Protein AF-A0AAN0SJ40-F1 (afdb_monomer_lite)

Sequence (432 aa):
MVDVPVGAIDADDPNNPIEEPYQLFFPPVKMTTSGSEVRSTTPLTSMLWNEMKLKLDVEDNAMSSCADLKLAIQLQGITDNSIQELENGVASRNNVSVKQLYSDFIKEDDTEVKALTQKLMPVIKQSYRESKMLRQENPAAEEAYVSYIVRSEEDTNGEQNDQWYKVQVTKSDSKVETRAYEVTSELVDPKLLEHLVTYTAENSDLSYTREYGLRRETQGNQESIENLSFNCSIKETIEESHWIDANLWLTYVVTNQSGTEKESEMDDCLKNDFARDDYEQNIEVMAINSSQDQGTVITGHRFTFDQDTTPYDQWADLNRNLDNVGGNLLGSFSHIDIDFGEEQGYGSLSWVRSKAEFSQDESPQVLTIKYSDGTWFKETDYDDGNTVYECSESGSGQWNVCGYQLAFTNKYKVLNDTRLPVFKALAASWQQ

pLDDT: mean 77.98, std 14.25, range [39.78, 96.44]

Structure (mmCIF, N/CA/C/O backbone):
data_AF-A0AAN0SJ40-F1
#
_entry.id   AF-A0AAN0SJ40-F1
#
loop_
_atom_site.group_PDB
_atom_site.id
_atom_site.type_symbol
_atom_site.label_atom_id
_atom_site.label_alt_id
_atom_site.label_comp_id
_atom_site.label_asym_id
_atom_site.label_entity_id
_atom_site.label_seq_id
_atom_site.pdbx_PDB_ins_code
_atom_site.Cartn_x
_atom_site.Cartn_y
_atom_site.Cartn_z
_atom_site.occupancy
_atom_site.B_iso_or_equiv
_atom_site.auth_seq_id
_atom_site.auth_comp_id
_atom_site.auth_asym_id
_atom_site.auth_atom_id
_atom_site.pdbx_PDB_model_num
ATOM 1 N N . MET A 1 1 ? -6.224 13.405 19.794 1.00 72.88 1 MET A N 1
ATOM 2 C CA . MET A 1 1 ? -7.113 12.398 20.415 1.00 72.88 1 MET A CA 1
ATOM 3 C C . MET A 1 1 ? -7.839 13.015 21.605 1.00 72.88 1 MET A C 1
ATOM 5 O O . MET A 1 1 ? -7.362 14.019 22.126 1.00 72.88 1 MET A O 1
ATOM 9 N N . VAL A 1 2 ? -8.965 12.434 22.009 1.00 77.00 2 VAL A N 1
ATOM 10 C CA . VAL A 1 2 ? -9.728 12.765 23.219 1.00 77.00 2 VAL A CA 1
ATOM 11 C C . VAL A 1 2 ? -9.832 11.501 24.063 1.00 77.00 2 VAL A C 1
ATOM 13 O O . VAL A 1 2 ? -10.386 10.503 23.603 1.00 77.00 2 VAL A O 1
ATOM 16 N N . ASP A 1 3 ? -9.310 11.549 25.287 1.00 81.94 3 ASP A N 1
ATOM 17 C CA . ASP A 1 3 ? -9.465 10.468 26.260 1.00 81.94 3 ASP A CA 1
ATOM 18 C C . ASP A 1 3 ? -10.853 10.532 26.902 1.00 81.94 3 ASP A C 1
ATOM 20 O O . ASP A 1 3 ? -11.223 11.543 27.504 1.00 81.94 3 ASP A O 1
ATOM 24 N N . VAL A 1 4 ? -11.609 9.438 26.809 1.00 82.50 4 VAL A N 1
ATOM 25 C CA . VAL A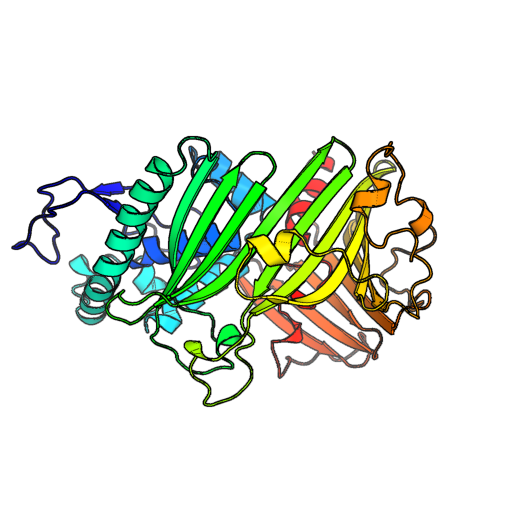 1 4 ? -12.900 9.275 27.480 1.00 82.50 4 VAL A CA 1
ATOM 26 C C . VAL A 1 4 ? -12.692 8.408 28.725 1.00 82.50 4 VAL A C 1
ATOM 28 O O . VAL A 1 4 ? -12.454 7.204 28.600 1.00 82.50 4 VAL A O 1
ATOM 31 N N . PRO A 1 5 ? -12.727 8.989 29.938 1.00 85.50 5 PRO A N 1
ATOM 32 C CA . PRO A 1 5 ? -12.466 8.252 31.168 1.00 85.50 5 PRO A CA 1
ATOM 33 C C . PRO A 1 5 ? -13.674 7.425 31.627 1.00 85.50 5 PRO A C 1
ATOM 35 O O . PRO A 1 5 ? -14.816 7.660 31.232 1.00 85.50 5 PRO A O 1
ATOM 38 N N . VAL A 1 6 ? -13.418 6.498 32.554 1.00 86.12 6 VAL A N 1
ATOM 39 C CA . VAL A 1 6 ? -14.475 5.790 33.291 1.00 86.12 6 VAL A CA 1
ATOM 40 C C . VAL A 1 6 ? -15.361 6.796 34.027 1.00 86.12 6 VAL A C 1
ATOM 42 O O . VAL A 1 6 ? -14.866 7.736 34.652 1.00 86.12 6 VAL A O 1
ATOM 45 N N . GLY A 1 7 ? -16.673 6.584 33.971 1.00 81.44 7 GLY A N 1
ATOM 46 C CA . GLY A 1 7 ? -17.676 7.453 34.577 1.00 81.44 7 GLY A CA 1
ATOM 47 C C . GLY A 1 7 ? -17.998 8.706 33.762 1.00 81.44 7 GLY A C 1
ATOM 48 O O . GLY A 1 7 ? -18.820 9.504 34.212 1.00 81.44 7 GLY A O 1
ATOM 49 N N . ALA A 1 8 ? -17.393 8.889 32.581 1.00 83.56 8 ALA A N 1
ATOM 50 C CA . ALA A 1 8 ? -17.862 9.889 31.629 1.00 83.56 8 ALA A CA 1
ATOM 51 C C . ALA A 1 8 ? -19.324 9.606 31.250 1.00 83.56 8 ALA A C 1
ATOM 53 O O . ALA A 1 8 ? -19.739 8.450 31.163 1.00 83.56 8 ALA A O 1
ATOM 54 N N . ILE A 1 9 ? -20.102 10.667 31.049 1.00 77.00 9 ILE A N 1
ATOM 55 C CA . ILE A 1 9 ? -21.500 10.581 30.628 1.00 77.00 9 ILE A CA 1
ATOM 56 C C . ILE A 1 9 ? -21.548 10.983 29.161 1.00 77.00 9 ILE A C 1
ATOM 58 O O . ILE A 1 9 ? -21.140 12.095 28.819 1.00 77.00 9 ILE A O 1
ATOM 62 N N . ASP A 1 10 ? -22.030 10.077 28.315 1.00 71.25 10 ASP A N 1
ATOM 63 C CA . ASP A 1 10 ? -22.294 10.381 26.916 1.00 71.25 10 ASP A CA 1
ATOM 64 C C . ASP A 1 10 ? -23.554 11.253 26.830 1.00 71.25 10 ASP A C 1
ATOM 66 O O . ASP A 1 10 ? -24.582 10.941 27.434 1.00 71.25 10 ASP A O 1
ATOM 70 N N . ALA A 1 11 ? -23.482 12.363 26.100 1.00 68.62 11 ALA A N 1
ATOM 7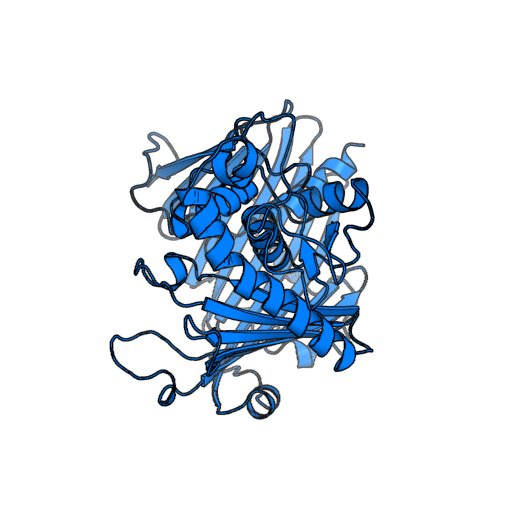1 C CA . ALA A 1 11 ? -24.641 13.222 25.889 1.00 68.62 11 ALA A CA 1
ATOM 72 C C . ALA A 1 11 ? -25.757 12.499 25.106 1.00 68.62 11 ALA A C 1
ATOM 74 O O . ALA A 1 11 ? -26.931 12.851 25.246 1.00 68.62 11 ALA A O 1
ATOM 75 N N . ASP A 1 12 ? -25.414 11.455 24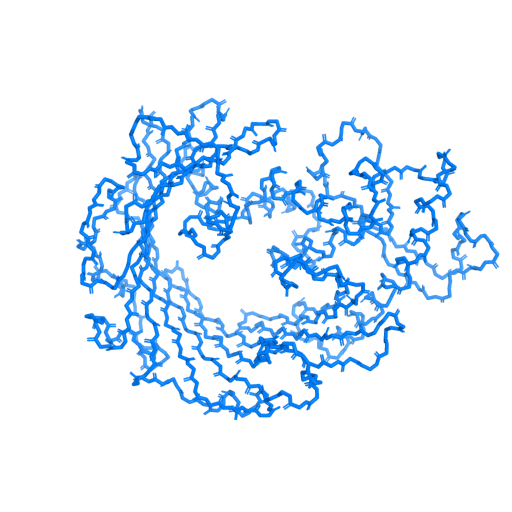.348 1.00 65.06 12 ASP A N 1
ATOM 76 C CA . ASP A 1 12 ? -26.363 10.642 23.593 1.00 65.06 12 ASP A CA 1
ATOM 77 C C . ASP A 1 12 ? -26.902 9.431 24.344 1.00 65.06 12 ASP A C 1
ATOM 79 O O . ASP A 1 12 ? -27.953 8.908 23.964 1.00 65.06 12 ASP A O 1
ATOM 83 N N . ASP A 1 13 ? -26.228 9.029 25.420 1.00 70.56 13 ASP A N 1
ATOM 84 C CA . ASP A 1 13 ? -26.677 7.994 26.345 1.00 70.56 13 ASP A CA 1
ATOM 85 C C . ASP A 1 13 ? -26.399 8.402 27.804 1.00 70.56 13 ASP A C 1
ATOM 87 O O . ASP A 1 13 ? -25.562 7.817 28.500 1.00 70.56 13 ASP A O 1
ATOM 91 N N . PRO A 1 14 ? -27.111 9.428 28.309 1.00 71.75 14 PRO A N 1
ATOM 92 C CA . PRO A 1 14 ? -26.809 10.029 29.603 1.00 71.75 14 PRO A CA 1
ATOM 93 C C . PRO A 1 14 ? -27.083 9.101 30.793 1.00 71.75 14 PRO A C 1
ATOM 95 O O . PRO A 1 14 ? -26.715 9.419 31.924 1.00 71.75 14 PRO A O 1
ATOM 98 N N . ASN A 1 15 ? -27.755 7.972 30.553 1.00 77.19 15 ASN A N 1
ATOM 99 C CA . ASN A 1 15 ? -28.152 7.021 31.585 1.00 77.19 15 ASN A CA 1
ATOM 100 C C . ASN A 1 15 ? -27.151 5.875 31.763 1.00 77.19 15 ASN A C 1
ATOM 102 O O . ASN A 1 15 ? -27.227 5.187 32.780 1.00 77.19 15 ASN A O 1
ATOM 106 N N . ASN A 1 16 ? -26.219 5.691 30.824 1.00 77.62 16 ASN A N 1
ATOM 107 C CA . ASN A 1 16 ? -25.217 4.633 30.871 1.00 77.62 16 ASN A CA 1
ATOM 108 C C . ASN A 1 16 ? -23.809 5.250 30.873 1.00 77.62 16 ASN A C 1
ATOM 110 O O . ASN A 1 16 ? -23.231 5.498 29.813 1.00 77.62 16 ASN A O 1
ATOM 114 N N . PRO A 1 17 ? -23.239 5.523 32.061 1.00 83.06 17 PRO A N 1
ATOM 115 C CA . PRO A 1 17 ? -21.872 6.010 32.167 1.00 83.06 17 PRO A CA 1
ATOM 116 C C . PRO A 1 17 ? -20.870 5.045 31.532 1.00 83.06 17 PRO A C 1
ATOM 118 O O . PRO A 1 17 ? -21.045 3.828 31.555 1.00 83.06 17 PRO A O 1
ATOM 121 N N . ILE A 1 18 ? -19.775 5.593 31.017 1.00 83.31 18 ILE A N 1
ATOM 122 C CA . ILE A 1 18 ? -18.704 4.814 30.399 1.00 83.31 18 ILE A CA 1
ATOM 123 C C . ILE A 1 18 ? -18.026 3.912 31.440 1.00 83.31 18 ILE A C 1
ATOM 125 O O . ILE A 1 18 ? -17.442 4.398 32.408 1.00 83.31 18 ILE A O 1
ATOM 129 N N . GLU A 1 19 ? -18.082 2.597 31.232 1.00 83.56 19 GLU A N 1
ATOM 130 C CA . GLU A 1 19 ? -17.516 1.602 32.157 1.00 83.56 19 GLU A CA 1
ATOM 131 C C . GLU A 1 19 ? -16.029 1.317 31.902 1.00 83.56 19 GLU A C 1
ATOM 133 O O . GLU A 1 19 ? -15.264 1.105 32.843 1.00 83.56 19 GLU A O 1
ATOM 138 N N . GLU A 1 20 ? -15.599 1.367 30.640 1.00 79.56 20 GLU A N 1
ATOM 139 C CA . GLU A 1 20 ? -14.207 1.183 30.227 1.00 79.56 20 GLU A CA 1
ATOM 140 C C . GLU A 1 20 ? -13.721 2.417 29.462 1.00 79.56 20 GLU A C 1
ATOM 142 O O . GLU A 1 20 ? -14.434 2.902 28.579 1.00 79.56 20 GLU A O 1
ATOM 147 N N . PRO A 1 21 ? -12.519 2.940 29.766 1.00 84.56 21 PRO A N 1
ATOM 148 C CA . PRO A 1 21 ? -12.024 4.122 29.086 1.00 84.56 21 PRO A CA 1
ATOM 149 C C . PRO A 1 21 ? -11.686 3.791 27.632 1.00 84.56 21 PRO A C 1
ATOM 151 O O . PRO A 1 21 ? -11.168 2.711 27.341 1.00 84.56 21 PRO A O 1
ATOM 154 N N . TYR A 1 22 ? -11.921 4.741 26.735 1.00 81.44 22 TYR A N 1
ATOM 155 C CA . TYR A 1 22 ? -11.576 4.637 25.318 1.00 81.44 22 TYR A CA 1
ATOM 156 C C . TYR A 1 22 ? -11.116 5.989 24.779 1.00 81.44 22 TYR A C 1
ATOM 158 O O . TYR A 1 22 ? -11.180 7.001 25.475 1.00 81.44 22 TYR A O 1
ATOM 166 N N . GLN A 1 23 ? -10.629 6.003 23.543 1.00 79.75 23 GLN A N 1
ATOM 167 C CA . GLN A 1 23 ? -10.204 7.222 22.867 1.00 79.75 23 GLN A CA 1
ATOM 168 C C . GLN A 1 23 ? -11.072 7.485 21.645 1.00 79.75 23 GLN A C 1
ATOM 170 O O . GLN A 1 23 ? -11.426 6.561 20.914 1.00 79.75 23 GLN A O 1
ATOM 175 N N . LEU A 1 24 ? -11.382 8.758 21.425 1.00 79.62 24 LEU A N 1
ATOM 176 C CA . LEU A 1 24 ? -11.904 9.244 20.155 1.00 79.62 24 LEU A CA 1
ATOM 177 C C . LEU A 1 24 ? -10.844 10.092 19.460 1.00 79.62 24 LEU A C 1
ATOM 179 O O . LEU A 1 24 ? -10.007 10.740 20.098 1.00 79.62 24 LEU A O 1
ATOM 183 N N . PHE A 1 25 ? -10.883 10.109 18.136 1.00 76.31 25 PHE A N 1
ATOM 184 C CA . PHE A 1 25 ? -9.924 10.850 17.334 1.00 76.31 25 PHE A CA 1
ATOM 185 C C . PHE A 1 25 ? -10.593 12.066 16.711 1.00 76.31 25 PHE A C 1
ATOM 187 O O . PHE A 1 25 ? -11.681 11.989 16.133 1.00 76.31 25 PHE A O 1
ATOM 194 N N . PHE A 1 26 ? -9.921 13.209 16.860 1.00 70.25 26 PHE A N 1
ATOM 195 C CA . PHE A 1 26 ? -10.272 14.393 16.097 1.00 70.25 26 PHE A CA 1
ATOM 196 C C . PHE A 1 26 ? -10.094 14.081 14.612 1.00 70.25 26 PHE A C 1
ATOM 198 O O . PHE A 1 26 ? -9.157 13.357 14.261 1.00 70.25 26 PHE A O 1
ATOM 205 N N . PRO A 1 27 ? -10.927 14.665 13.743 1.00 64.50 27 PRO A N 1
ATOM 206 C CA . PRO A 1 27 ? -10.656 14.603 12.320 1.00 64.50 27 PRO A CA 1
ATOM 207 C C . PRO A 1 27 ? -9.290 15.252 12.029 1.00 64.50 27 PRO A C 1
ATOM 209 O O . PRO A 1 27 ? -8.976 16.292 12.628 1.00 64.50 27 PRO A O 1
ATOM 212 N N . PRO A 1 28 ? -8.457 14.670 11.148 1.00 58.47 28 PRO A N 1
ATOM 213 C CA . PRO A 1 28 ? -7.154 15.241 10.820 1.00 58.47 28 PRO A CA 1
ATOM 214 C C . PRO A 1 28 ? -7.281 16.690 10.343 1.00 58.47 28 PRO A C 1
ATOM 216 O O . PRO A 1 28 ? -8.229 17.061 9.654 1.00 58.47 28 PRO A O 1
ATOM 219 N N . VAL A 1 29 ? -6.303 17.536 10.680 1.00 56.16 29 VAL A N 1
ATOM 220 C CA . VAL A 1 29 ? -6.397 18.993 10.465 1.00 56.16 29 VAL A CA 1
ATOM 221 C C . VAL A 1 29 ? -6.601 19.364 8.983 1.00 56.16 29 VAL A C 1
ATOM 223 O O . VAL A 1 29 ? -7.314 20.330 8.708 1.00 56.16 29 VAL A O 1
ATOM 226 N N . LYS A 1 30 ? -6.082 18.559 8.045 1.00 53.25 30 LYS A N 1
ATOM 227 C CA . LYS A 1 30 ? -6.263 18.719 6.589 1.00 53.25 30 LYS A CA 1
ATOM 228 C C . LYS A 1 30 ? -7.458 17.964 5.986 1.00 53.25 30 LYS A C 1
ATOM 230 O O . LYS A 1 30 ? -7.795 18.229 4.845 1.00 53.25 30 LYS A O 1
ATOM 235 N N . MET A 1 31 ? -8.111 17.062 6.719 1.00 53.59 31 MET A N 1
ATOM 236 C CA . MET A 1 31 ? -9.177 16.218 6.167 1.00 53.59 31 MET A CA 1
ATOM 237 C C . MET A 1 31 ? -10.546 16.887 6.194 1.00 53.59 31 MET A C 1
ATOM 239 O O . MET A 1 31 ? -11.453 16.359 6.808 1.00 53.59 31 MET A O 1
ATOM 243 N N . THR A 1 32 ? -10.720 18.076 5.626 1.00 52.53 32 THR A N 1
ATOM 244 C CA . THR A 1 32 ? -12.097 18.530 5.391 1.00 52.53 32 THR A CA 1
ATOM 245 C C . THR A 1 32 ? -12.184 19.303 4.094 1.00 52.53 32 THR A C 1
ATOM 247 O O . THR A 1 32 ? -11.809 20.475 4.046 1.00 52.53 32 THR A O 1
ATOM 250 N N . THR A 1 33 ? -12.787 18.680 3.088 1.00 50.59 33 THR A N 1
ATOM 251 C CA . THR A 1 33 ? -13.335 19.385 1.920 1.00 50.59 33 THR A CA 1
ATOM 252 C C . THR A 1 33 ? -14.520 20.286 2.316 1.00 50.59 33 THR A C 1
ATOM 254 O O . THR A 1 33 ? -14.852 21.256 1.635 1.00 50.59 33 THR A O 1
ATOM 257 N N . SER A 1 34 ? -15.151 20.030 3.472 1.00 51.50 34 SER A N 1
ATOM 258 C CA . SER A 1 34 ? -16.201 20.883 4.034 1.00 51.50 34 SER A CA 1
ATOM 259 C C . SER A 1 34 ? -15.623 22.087 4.790 1.00 51.50 34 SER A C 1
ATOM 261 O O . SER A 1 34 ? -14.909 21.917 5.777 1.00 51.50 34 SER A O 1
ATOM 263 N N . GLY A 1 35 ? -16.003 23.309 4.410 1.00 48.28 35 GLY A N 1
ATOM 264 C CA . GLY A 1 35 ? -15.569 24.561 5.056 1.00 48.28 35 GLY A CA 1
ATOM 265 C C . GLY A 1 35 ? -16.109 24.825 6.474 1.00 48.28 35 GLY A C 1
ATOM 266 O O . GLY A 1 35 ? -16.341 25.981 6.822 1.00 48.28 35 GLY A O 1
ATOM 267 N N . SER A 1 36 ? -16.378 23.800 7.293 1.00 52.44 36 SER A N 1
ATOM 268 C CA . SER A 1 36 ? -16.840 23.997 8.672 1.00 52.44 36 SER A CA 1
ATOM 269 C C . SER A 1 36 ? -15.668 24.332 9.603 1.00 52.44 36 SER A C 1
ATOM 271 O O . SER A 1 36 ? -14.797 23.503 9.860 1.00 52.44 36 SER A O 1
ATOM 273 N N . GLU A 1 37 ? -15.671 25.546 10.157 1.00 49.00 37 GLU A N 1
ATOM 274 C CA . GLU A 1 37 ? -14.626 26.037 11.075 1.00 49.00 37 GLU A CA 1
ATOM 275 C C . GLU A 1 37 ? -14.597 25.309 12.434 1.00 49.00 37 GLU A C 1
ATOM 277 O O . GLU A 1 37 ? -13.592 25.352 13.141 1.00 49.00 37 GLU A O 1
ATOM 282 N N . VAL A 1 38 ? -15.685 24.626 12.808 1.00 56.88 38 VAL A N 1
ATOM 283 C CA . VAL A 1 38 ? -15.800 23.843 14.048 1.00 56.88 38 VAL A CA 1
ATOM 284 C C . VAL A 1 38 ? -16.061 22.388 13.683 1.00 56.88 38 VAL A C 1
ATOM 286 O O . VAL A 1 38 ? -16.955 22.110 12.887 1.00 56.88 38 VAL A O 1
ATOM 289 N N . ARG A 1 39 ? -15.273 21.474 14.258 1.00 69.69 39 ARG A N 1
ATOM 290 C CA . ARG A 1 39 ? -15.314 20.039 13.960 1.00 69.69 39 ARG A CA 1
ATOM 291 C C . ARG A 1 39 ? -15.589 19.250 15.230 1.00 69.69 39 ARG A C 1
ATOM 293 O O . ARG A 1 39 ? -14.873 19.409 16.222 1.00 69.69 39 ARG A O 1
ATOM 300 N N . SER A 1 40 ? -16.603 18.400 15.184 1.00 74.81 40 SER A N 1
ATOM 301 C CA . SER A 1 40 ? -16.945 17.526 16.301 1.00 74.81 40 SER A CA 1
ATOM 302 C C . SER A 1 40 ? -16.054 16.292 16.303 1.00 74.81 40 SER A C 1
ATOM 304 O O . SER A 1 40 ? -15.728 15.735 15.258 1.00 74.81 40 SER A O 1
ATOM 306 N N . THR A 1 41 ? -15.650 15.859 17.494 1.00 77.12 41 THR A N 1
ATOM 307 C CA . THR A 1 41 ? -15.040 14.539 17.669 1.00 77.12 41 THR A CA 1
ATOM 308 C C . THR A 1 41 ? -16.164 13.526 17.761 1.00 77.12 41 THR A C 1
ATOM 310 O O . THR A 1 41 ? -16.946 13.578 18.708 1.00 77.12 41 THR A O 1
ATOM 313 N N . THR A 1 42 ? -16.255 12.630 16.782 1.00 78.06 42 THR A N 1
ATOM 314 C CA . THR A 1 42 ? -17.333 11.646 16.694 1.00 78.06 42 THR A CA 1
ATOM 315 C C . THR A 1 42 ? -16.767 10.238 16.452 1.00 78.06 42 THR A C 1
ATOM 317 O O . THR A 1 42 ? -15.586 10.051 16.134 1.00 78.06 42 THR A O 1
ATOM 320 N N . PRO A 1 43 ? -17.595 9.200 16.596 1.00 79.62 43 PRO A N 1
ATOM 321 C CA . PRO A 1 43 ? -17.240 7.839 16.190 1.00 79.62 43 PRO A CA 1
ATOM 322 C C . PRO A 1 43 ? -16.978 7.727 14.687 1.00 79.62 43 PRO A C 1
ATOM 324 O O . PRO A 1 43 ? -16.087 6.983 14.291 1.00 79.62 43 PRO A O 1
ATOM 327 N N . LEU A 1 44 ? -17.664 8.532 13.868 1.00 78.56 44 LEU A N 1
ATOM 328 C CA . LEU A 1 44 ? -17.416 8.633 12.427 1.00 78.56 44 LEU A CA 1
ATOM 329 C C . LEU A 1 44 ? -16.017 9.197 12.137 1.00 78.56 44 LEU A C 1
ATOM 331 O O . LEU A 1 44 ? -15.274 8.602 11.359 1.00 78.56 44 LEU A O 1
ATOM 335 N N . THR A 1 45 ? -15.598 10.273 12.819 1.00 79.19 45 THR A N 1
ATOM 336 C CA . THR A 1 45 ? -14.228 10.804 12.660 1.00 79.19 45 THR A CA 1
ATOM 337 C C . THR A 1 45 ? -13.162 9.844 13.188 1.00 79.19 45 THR A C 1
ATOM 339 O O . THR A 1 45 ? -12.039 9.835 12.690 1.00 79.19 45 THR A O 1
ATOM 342 N N . SER A 1 46 ? -13.503 9.005 14.170 1.00 82.69 46 SER A N 1
ATOM 343 C CA . SER A 1 46 ? -12.601 7.970 14.695 1.00 82.69 46 SER A CA 1
ATOM 344 C C . SER A 1 46 ? -12.461 6.777 13.745 1.00 82.69 46 SER A C 1
ATOM 346 O O . SER A 1 46 ? -11.366 6.242 13.600 1.00 82.69 46 SER A O 1
ATOM 348 N N . MET A 1 47 ? -13.539 6.386 13.061 1.00 78.00 47 MET A N 1
ATOM 349 C CA . MET A 1 47 ? -13.500 5.363 12.012 1.00 78.00 47 MET A CA 1
ATOM 350 C C . MET A 1 47 ? -12.659 5.834 10.821 1.00 78.00 47 MET A C 1
ATOM 352 O O . MET A 1 47 ? -11.754 5.117 10.398 1.00 78.00 47 MET A O 1
ATOM 356 N N . LEU A 1 48 ? -12.877 7.075 10.368 1.00 76.25 48 LEU A N 1
ATOM 357 C CA . LEU A 1 48 ? -12.058 7.709 9.333 1.00 76.25 48 LEU A CA 1
ATOM 358 C C . LEU A 1 48 ? -10.568 7.711 9.708 1.00 76.25 48 LEU A C 1
ATOM 360 O O . LEU A 1 48 ? -9.719 7.384 8.885 1.00 76.25 48 LEU A O 1
ATOM 364 N N . TRP A 1 49 ? -10.246 8.021 10.967 1.00 76.81 49 TRP A N 1
ATOM 365 C CA . TRP A 1 49 ? -8.872 7.973 11.466 1.00 76.81 49 TRP A CA 1
ATOM 366 C C . TRP A 1 49 ? -8.257 6.567 11.409 1.00 76.81 49 TRP A C 1
ATOM 368 O O . TRP A 1 49 ? -7.102 6.415 11.024 1.00 76.81 49 TRP A O 1
ATOM 378 N N . ASN A 1 50 ? -9.008 5.528 11.777 1.00 76.19 50 ASN A N 1
ATOM 379 C CA . ASN A 1 50 ? -8.506 4.153 11.738 1.00 76.19 50 ASN A CA 1
ATOM 380 C C . ASN A 1 50 ? -8.235 3.678 10.305 1.00 76.19 50 ASN A C 1
ATOM 382 O O . ASN A 1 50 ? -7.210 3.045 10.060 1.00 76.19 50 ASN A O 1
ATOM 386 N N . GLU A 1 51 ? -9.119 4.009 9.364 1.00 73.62 51 GLU A N 1
ATOM 387 C CA . GLU A 1 51 ? -8.915 3.707 7.942 1.00 73.62 51 GLU A CA 1
ATOM 388 C C . GLU A 1 51 ? -7.733 4.480 7.362 1.00 73.62 51 GLU A C 1
ATOM 390 O O . GLU A 1 51 ? -6.930 3.924 6.617 1.00 73.62 51 GLU A O 1
ATOM 395 N N . MET A 1 52 ? -7.573 5.738 7.770 1.00 71.69 52 MET A N 1
ATOM 396 C CA . MET A 1 52 ? -6.410 6.540 7.429 1.00 71.69 52 MET A CA 1
ATOM 397 C C . MET A 1 52 ? -5.120 5.873 7.930 1.00 71.69 52 MET A C 1
ATOM 399 O O . MET A 1 52 ? -4.197 5.696 7.149 1.00 71.69 52 MET A O 1
ATOM 403 N N . LYS A 1 53 ? -5.045 5.429 9.190 1.00 70.56 53 LYS A N 1
ATOM 404 C CA . LYS A 1 53 ? -3.840 4.742 9.694 1.00 70.56 53 LYS A CA 1
ATOM 405 C C . LYS A 1 53 ? -3.487 3.496 8.877 1.00 70.56 53 LYS A C 1
ATOM 407 O O . LYS A 1 53 ? -2.322 3.306 8.549 1.00 70.56 53 LYS A O 1
ATOM 412 N N . LEU A 1 54 ? -4.492 2.713 8.483 1.00 68.88 54 LEU A N 1
ATOM 413 C CA . LEU A 1 54 ? -4.298 1.540 7.627 1.00 68.88 54 LEU A CA 1
ATOM 414 C C . LEU A 1 54 ? -3.833 1.902 6.210 1.00 68.88 54 LEU A C 1
ATOM 416 O O . LEU A 1 54 ? -2.952 1.234 5.681 1.00 68.88 54 LEU A O 1
ATOM 420 N N . LYS A 1 55 ? -4.400 2.950 5.593 1.00 62.88 55 LYS A N 1
ATOM 421 C CA . LYS A 1 55 ? -4.018 3.382 4.234 1.00 62.88 55 LYS A CA 1
ATOM 422 C C . LYS A 1 55 ? -2.593 3.941 4.185 1.00 62.88 55 LYS A C 1
ATOM 424 O O . LYS A 1 55 ? -1.970 3.898 3.132 1.00 62.88 55 LYS A O 1
ATOM 429 N N . LEU A 1 56 ? -2.094 4.488 5.292 1.00 56.19 56 LEU A N 1
ATOM 430 C CA . LEU A 1 56 ? -0.859 5.272 5.297 1.00 56.19 56 LEU A CA 1
ATOM 431 C C . LEU A 1 56 ? 0.344 4.603 5.941 1.00 56.19 56 LEU A C 1
ATOM 433 O O . LEU A 1 56 ? 1.425 5.182 5.879 1.00 56.19 56 LEU A O 1
ATOM 437 N N . ASP A 1 57 ? 0.150 3.474 6.624 1.00 55.81 57 ASP A N 1
ATOM 438 C CA . ASP A 1 57 ? 1.194 2.855 7.451 1.00 55.81 57 ASP A CA 1
ATOM 439 C C . ASP A 1 57 ? 1.882 3.876 8.395 1.00 55.81 57 ASP A C 1
ATOM 441 O O . ASP A 1 57 ? 3.096 3.873 8.600 1.00 55.81 57 ASP A O 1
ATOM 445 N N . VAL A 1 58 ? 1.103 4.835 8.919 1.00 50.38 58 VAL A N 1
ATOM 446 C CA . VAL A 1 58 ? 1.615 5.923 9.770 1.00 50.38 58 VAL A CA 1
ATOM 447 C C . VAL A 1 58 ? 1.626 5.485 11.221 1.00 50.38 58 VAL A C 1
ATOM 449 O O . VAL A 1 58 ? 0.606 5.026 11.736 1.00 50.38 58 VAL A O 1
ATOM 452 N N . GLU A 1 59 ? 2.760 5.725 11.881 1.00 48.75 59 GLU A N 1
ATOM 453 C CA . GLU A 1 59 ? 2.971 5.276 13.248 1.00 48.75 59 GLU A CA 1
ATOM 454 C C . GLU A 1 59 ? 2.036 5.954 14.256 1.00 48.75 59 GLU A C 1
ATOM 456 O O . GLU A 1 59 ? 1.822 7.170 14.202 1.00 48.75 59 GLU A O 1
ATOM 461 N N . ASP A 1 60 ? 1.563 5.203 15.259 1.00 41.22 60 ASP A N 1
ATOM 462 C CA . ASP A 1 60 ? 0.772 5.738 16.386 1.00 41.22 60 ASP A CA 1
ATOM 463 C C . ASP A 1 60 ? 1.471 6.933 17.097 1.00 41.22 60 ASP A C 1
ATOM 465 O O . ASP A 1 60 ? 0.796 7.788 17.680 1.00 41.22 60 ASP A O 1
ATOM 469 N N . ASN A 1 61 ? 2.810 7.034 17.017 1.00 39.78 61 ASN A N 1
ATOM 470 C CA . ASN A 1 61 ? 3.622 8.124 17.584 1.00 39.78 61 ASN A CA 1
ATOM 471 C C . ASN A 1 61 ? 4.146 9.149 16.558 1.00 39.78 61 ASN A C 1
ATOM 473 O O . ASN A 1 61 ? 4.584 10.229 16.965 1.00 39.78 61 ASN A O 1
ATOM 477 N N . ALA A 1 62 ? 4.030 8.888 15.251 1.00 42.41 62 ALA A N 1
ATOM 478 C CA . ALA A 1 62 ? 4.410 9.824 14.184 1.00 42.41 62 ALA A CA 1
ATOM 479 C C . ALA A 1 62 ? 3.459 11.035 14.082 1.00 42.41 62 ALA A C 1
ATOM 481 O O . ALA A 1 62 ? 3.583 11.875 13.197 1.00 42.41 62 ALA A O 1
ATOM 482 N N . MET A 1 63 ? 2.491 11.149 14.992 1.00 50.44 63 MET A N 1
ATOM 483 C CA . MET A 1 63 ? 1.493 12.217 15.039 1.00 50.44 63 MET A CA 1
ATOM 484 C C . MET A 1 63 ? 1.459 12.908 16.408 1.00 50.44 63 MET A C 1
ATOM 486 O O . MET A 1 63 ? 0.409 13.360 16.870 1.00 50.44 63 MET A O 1
ATOM 490 N N . SER A 1 64 ? 2.613 13.008 17.075 1.00 43.66 64 SER A N 1
ATOM 491 C CA . SER A 1 64 ? 2.728 13.734 18.347 1.00 43.66 64 SER A CA 1
ATOM 492 C C . SER A 1 64 ? 2.528 15.254 18.194 1.00 43.66 64 SER A C 1
ATOM 494 O O . SER A 1 64 ? 2.186 15.939 19.163 1.00 43.66 64 SER A O 1
ATOM 496 N N . SER A 1 65 ? 2.670 15.784 16.970 1.00 52.00 65 SER A N 1
ATOM 497 C CA . SER A 1 65 ? 2.427 17.188 16.640 1.00 52.00 65 SER A CA 1
ATOM 498 C C . SER A 1 65 ? 1.728 17.389 15.285 1.00 52.00 65 SER A C 1
ATOM 500 O O . SER A 1 65 ? 1.771 16.546 14.389 1.00 52.00 65 SER A O 1
ATOM 502 N N . CYS A 1 66 ? 1.108 18.561 15.094 1.00 51.66 66 CYS A N 1
ATOM 503 C CA . CYS A 1 66 ? 0.527 18.957 13.803 1.00 51.66 66 CYS A CA 1
ATOM 504 C C . CYS A 1 66 ? 1.570 19.055 12.675 1.00 51.66 66 CYS A C 1
ATOM 506 O O . CYS A 1 66 ? 1.199 18.984 11.504 1.00 51.66 66 CYS A O 1
ATOM 508 N N . ALA A 1 67 ? 2.850 19.257 13.010 1.00 52.91 67 ALA A N 1
ATOM 509 C CA . ALA A 1 67 ? 3.935 19.300 12.036 1.00 52.91 67 ALA A CA 1
ATOM 510 C C . ALA A 1 67 ? 4.257 17.893 11.521 1.00 52.91 67 ALA A C 1
ATOM 512 O O . ALA A 1 67 ? 4.351 17.714 10.309 1.00 52.91 67 ALA A O 1
ATOM 513 N N . ASP A 1 68 ? 4.307 16.906 12.417 1.00 52.25 68 ASP A N 1
ATOM 514 C CA . ASP A 1 68 ? 4.537 15.503 12.058 1.00 52.25 68 ASP A CA 1
ATOM 515 C C . ASP A 1 68 ? 3.365 14.960 11.232 1.00 52.25 68 ASP A C 1
ATOM 517 O O . ASP A 1 68 ? 3.573 14.347 10.193 1.00 52.25 68 ASP A O 1
ATOM 521 N N . LEU A 1 69 ? 2.125 15.319 11.594 1.00 56.09 69 LEU A N 1
ATOM 522 C CA . LEU A 1 69 ? 0.942 15.020 10.781 1.00 56.09 69 LEU A CA 1
ATOM 523 C C . LEU A 1 69 ? 1.026 15.664 9.390 1.00 56.09 69 LEU A C 1
ATOM 525 O O . LEU A 1 69 ? 0.716 15.024 8.390 1.00 56.09 69 LEU A O 1
ATOM 529 N N . LYS A 1 70 ? 1.423 16.940 9.298 1.00 57.09 70 LYS A N 1
ATOM 530 C CA . LYS A 1 70 ? 1.544 17.633 8.008 1.00 57.09 70 LYS A CA 1
ATOM 531 C C . LYS A 1 70 ? 2.614 16.981 7.131 1.00 57.09 70 LYS A C 1
ATOM 533 O O . LYS A 1 70 ? 2.375 16.838 5.933 1.00 57.09 70 LYS A O 1
ATOM 538 N N . LEU A 1 71 ? 3.736 16.588 7.728 1.00 55.22 71 LEU A N 1
ATOM 539 C CA . LEU A 1 71 ? 4.824 15.896 7.054 1.00 55.22 71 LEU A CA 1
ATOM 540 C C . LEU A 1 71 ? 4.400 14.488 6.626 1.00 55.22 71 LEU A C 1
ATOM 542 O O . LEU A 1 71 ? 4.601 14.150 5.473 1.00 55.22 71 LEU A O 1
ATOM 546 N N . ALA A 1 72 ? 3.731 13.714 7.481 1.00 56.19 72 ALA A N 1
ATOM 547 C CA . ALA A 1 72 ? 3.201 12.394 7.142 1.00 56.19 72 ALA A CA 1
ATOM 548 C C . ALA A 1 72 ? 2.178 12.461 5.998 1.00 56.19 72 ALA A C 1
ATOM 550 O O . ALA A 1 72 ? 2.263 11.679 5.064 1.00 56.19 72 ALA A O 1
ATOM 551 N N . ILE A 1 73 ? 1.267 13.442 6.009 1.00 57.59 73 ILE A N 1
ATOM 552 C CA . ILE A 1 73 ? 0.326 13.689 4.900 1.00 57.59 73 ILE A CA 1
ATOM 553 C C . ILE A 1 73 ? 1.086 14.003 3.600 1.00 57.59 73 ILE A C 1
ATOM 555 O O . ILE A 1 73 ? 0.703 13.525 2.538 1.00 57.59 73 ILE A O 1
ATOM 559 N N . GLN A 1 74 ? 2.152 14.807 3.672 1.00 56.06 74 GLN A N 1
ATOM 560 C CA . GLN A 1 74 ? 2.962 15.167 2.503 1.00 56.06 74 GLN A CA 1
ATOM 561 C C . GLN A 1 74 ? 3.814 13.998 1.989 1.00 56.06 74 GLN A C 1
ATOM 563 O O . GLN A 1 74 ? 3.872 13.792 0.782 1.00 56.06 74 GLN A O 1
ATOM 568 N N . LEU A 1 75 ? 4.443 13.236 2.887 1.00 52.75 75 LEU A N 1
ATOM 569 C CA . LEU A 1 75 ? 5.299 12.094 2.565 1.00 52.75 75 LEU A CA 1
ATOM 570 C C . LEU A 1 75 ? 4.479 10.909 2.056 1.00 52.75 75 LEU A C 1
ATOM 572 O O . LEU A 1 75 ? 4.828 10.345 1.035 1.00 52.75 75 LEU A O 1
ATOM 576 N N . GLN A 1 76 ? 3.362 10.580 2.706 1.00 53.59 76 GLN A N 1
ATOM 577 C CA . GLN A 1 76 ? 2.484 9.465 2.317 1.00 53.59 76 GLN A CA 1
ATOM 578 C C . GLN A 1 76 ? 1.496 9.824 1.212 1.00 53.59 76 GLN A C 1
ATOM 580 O O . GLN A 1 76 ? 0.628 9.032 0.858 1.00 53.59 76 GLN A O 1
ATOM 585 N N . GLY A 1 77 ? 1.581 11.042 0.687 1.00 50.78 77 GLY A N 1
ATOM 586 C CA . GLY A 1 77 ? 0.857 11.359 -0.522 1.00 50.78 77 GLY A CA 1
ATOM 587 C C . GLY A 1 77 ? -0.629 11.484 -0.446 1.00 50.78 77 GLY A C 1
ATOM 588 O O . GLY A 1 77 ? -1.357 11.309 -1.421 1.00 50.78 77 GLY A O 1
ATOM 589 N N . ILE A 1 78 ? -1.060 11.893 0.725 1.00 55.00 78 ILE A N 1
ATOM 590 C CA . ILE A 1 78 ? -2.439 12.201 0.971 1.00 55.00 78 ILE A CA 1
ATOM 591 C C . ILE A 1 78 ? -2.746 13.524 0.287 1.00 55.00 78 ILE A C 1
ATOM 593 O O . ILE A 1 78 ? -2.442 14.606 0.797 1.00 55.00 78 ILE A O 1
ATOM 597 N N . THR A 1 79 ? -3.332 13.409 -0.893 1.00 52.56 79 THR A N 1
ATOM 598 C CA . THR A 1 79 ? -3.985 14.506 -1.592 1.00 52.56 79 THR A CA 1
ATOM 599 C C . THR A 1 79 ? -5.357 14.751 -0.974 1.00 52.56 79 THR A C 1
ATOM 601 O O . THR A 1 79 ? -5.900 13.894 -0.268 1.00 52.56 79 THR A O 1
ATOM 604 N N . ASP A 1 80 ? -5.950 15.906 -1.267 1.00 55.59 80 ASP A N 1
ATOM 605 C CA . ASP A 1 80 ? -7.346 16.157 -0.908 1.00 55.59 80 ASP A CA 1
ATOM 606 C C . ASP A 1 80 ? -8.281 15.118 -1.554 1.00 55.59 80 ASP A C 1
ATOM 608 O O . ASP A 1 80 ? -9.279 14.761 -0.943 1.00 55.59 80 ASP A O 1
ATOM 612 N N . ASN A 1 81 ? -7.897 14.517 -2.687 1.00 53.00 81 ASN A N 1
ATOM 613 C CA . ASN A 1 81 ? -8.623 13.417 -3.335 1.00 53.00 81 ASN A CA 1
ATOM 614 C C . ASN A 1 81 ? -8.514 12.120 -2.528 1.00 53.00 81 ASN A C 1
ATOM 616 O O . ASN A 1 81 ? -9.530 11.503 -2.239 1.00 53.00 81 ASN A O 1
ATOM 620 N N . SER A 1 82 ? -7.318 11.742 -2.061 1.00 57.19 82 SER A N 1
ATOM 621 C CA . SER A 1 82 ? -7.129 10.576 -1.179 1.00 57.19 82 SER A CA 1
ATOM 622 C C . SER A 1 82 ? -7.920 10.708 0.123 1.00 57.19 82 SER A C 1
ATOM 624 O O . SER A 1 82 ? -8.413 9.716 0.663 1.00 57.19 82 SER A O 1
ATOM 626 N N . ILE A 1 83 ? -8.027 11.935 0.636 1.00 64.06 83 ILE A N 1
ATOM 627 C CA . ILE A 1 83 ? -8.873 12.290 1.776 1.00 64.06 83 ILE A CA 1
ATOM 628 C C . ILE A 1 83 ? -10.338 12.163 1.391 1.00 64.06 83 ILE A C 1
ATOM 630 O O . ILE A 1 83 ? -11.089 11.520 2.111 1.00 64.06 83 ILE A O 1
ATOM 634 N N . GLN A 1 84 ? -10.744 12.755 0.274 1.00 64.81 84 GLN A N 1
ATOM 635 C CA . GLN A 1 84 ? -12.124 12.771 -0.176 1.00 64.81 84 GLN A CA 1
ATOM 636 C C . GLN A 1 84 ? -12.620 11.364 -0.514 1.00 64.81 84 GLN A C 1
ATOM 638 O O . GLN A 1 84 ? -13.772 11.055 -0.254 1.00 64.81 84 GLN A O 1
ATOM 643 N N . GLU A 1 85 ? -11.773 10.478 -1.029 1.00 62.41 85 GLU A N 1
ATOM 644 C CA . GLU A 1 85 ? -12.062 9.055 -1.205 1.00 62.41 85 GLU A CA 1
ATOM 645 C C . GLU A 1 85 ? -12.319 8.361 0.130 1.00 62.41 85 GLU A C 1
ATOM 647 O O . GLU A 1 85 ? -13.281 7.604 0.251 1.00 62.41 85 GLU A O 1
ATOM 652 N N . LEU A 1 86 ? -11.490 8.630 1.145 1.00 68.88 86 LEU A N 1
ATOM 653 C CA . LEU A 1 86 ? -11.699 8.099 2.492 1.00 68.88 86 LEU A CA 1
ATOM 654 C C . LEU A 1 86 ? -12.986 8.668 3.110 1.00 68.88 86 LEU A C 1
ATOM 656 O O . LEU A 1 86 ? -13.805 7.913 3.629 1.00 68.88 86 LEU A O 1
ATOM 660 N N . GLU A 1 87 ? -13.208 9.981 3.003 1.00 70.50 87 GLU A N 1
ATOM 661 C CA . GLU A 1 87 ? -14.424 10.665 3.452 1.00 70.50 87 GLU A CA 1
ATOM 662 C C . GLU A 1 87 ? -15.665 10.099 2.758 1.00 70.50 87 GLU A C 1
ATOM 664 O O . GLU A 1 87 ? -16.623 9.719 3.426 1.00 70.50 87 GLU A O 1
ATOM 669 N N . ASN A 1 88 ? -15.645 10.002 1.429 1.00 67.31 88 ASN A N 1
ATOM 670 C CA . ASN A 1 88 ? -16.735 9.475 0.615 1.00 67.31 88 ASN A CA 1
ATOM 671 C C . ASN A 1 88 ? -16.972 7.997 0.896 1.00 67.31 88 ASN A C 1
ATOM 673 O O . ASN A 1 88 ? -18.124 7.589 0.958 1.00 67.31 88 ASN A O 1
ATOM 677 N N . GLY A 1 89 ? -15.916 7.208 1.091 1.00 66.19 89 GLY A N 1
ATOM 678 C CA . GLY A 1 89 ? -16.020 5.797 1.436 1.00 66.19 89 GLY A CA 1
ATOM 679 C C . GLY A 1 89 ? -16.683 5.597 2.795 1.00 66.19 89 GLY A C 1
ATOM 680 O O . GLY A 1 89 ? -17.629 4.820 2.915 1.00 66.19 89 GLY A O 1
ATOM 681 N N . VAL A 1 90 ? -16.243 6.327 3.825 1.00 73.12 90 VAL A N 1
ATOM 682 C CA . VAL A 1 90 ? -16.882 6.267 5.149 1.00 73.12 90 VAL A CA 1
ATOM 683 C C . VAL A 1 90 ? -18.320 6.782 5.065 1.00 73.12 90 VAL A C 1
ATOM 685 O O . VAL A 1 90 ? -19.225 6.164 5.625 1.00 73.12 90 VAL A O 1
ATOM 688 N N . ALA A 1 91 ? -18.554 7.882 4.351 1.00 70.75 91 ALA A N 1
ATOM 689 C CA . ALA A 1 91 ? -19.871 8.482 4.185 1.00 70.75 91 ALA A CA 1
ATOM 690 C C . ALA A 1 91 ? -20.853 7.545 3.460 1.00 70.75 91 ALA A C 1
ATOM 692 O O . ALA A 1 91 ? -21.953 7.310 3.962 1.00 70.75 91 ALA A O 1
ATOM 693 N N . SER A 1 92 ? -20.450 6.958 2.330 1.00 64.94 92 SER A N 1
ATOM 694 C CA . SER A 1 92 ? -21.294 6.080 1.515 1.00 64.94 92 SER A CA 1
ATOM 695 C C . SER A 1 92 ? -21.666 4.801 2.259 1.00 64.94 92 SER A C 1
ATOM 697 O O . SER A 1 92 ? -22.848 4.468 2.338 1.00 64.94 92 SER A O 1
ATOM 699 N N . ARG A 1 93 ? -20.690 4.134 2.893 1.00 70.12 93 ARG A N 1
ATOM 700 C CA . ARG A 1 93 ? -20.914 2.891 3.651 1.00 70.12 93 ARG A CA 1
ATOM 701 C C . ARG A 1 93 ? -21.838 3.086 4.843 1.00 70.12 93 ARG A C 1
ATOM 703 O O . ARG A 1 93 ? -22.587 2.187 5.204 1.00 70.12 93 ARG A O 1
ATOM 710 N N . ASN A 1 94 ? -21.795 4.269 5.445 1.00 72.38 94 ASN A N 1
ATOM 711 C CA . ASN A 1 94 ? -22.630 4.601 6.589 1.00 72.38 94 ASN A CA 1
ATOM 712 C C . ASN A 1 94 ? -23.907 5.370 6.204 1.00 72.38 94 ASN A C 1
ATOM 714 O O . ASN A 1 94 ? -24.668 5.757 7.088 1.00 72.38 94 ASN A O 1
ATOM 718 N N . ASN A 1 95 ? -24.167 5.568 4.906 1.00 73.62 95 ASN A N 1
ATOM 719 C CA . ASN A 1 95 ? -25.318 6.302 4.379 1.00 73.62 95 ASN A CA 1
ATOM 720 C C . ASN A 1 95 ? -25.490 7.704 5.006 1.00 73.62 95 ASN A C 1
ATOM 722 O O . ASN A 1 95 ? -26.583 8.095 5.418 1.00 73.62 95 ASN A O 1
ATOM 726 N N . VAL A 1 96 ? -24.394 8.460 5.085 1.00 77.06 96 VAL A N 1
ATOM 727 C CA . VAL A 1 96 ? -24.358 9.861 5.536 1.00 77.06 96 VAL A CA 1
ATOM 728 C C . VAL A 1 96 ? -23.658 10.735 4.502 1.00 77.06 96 VAL A C 1
ATOM 730 O O . VAL A 1 96 ? -22.997 10.246 3.594 1.00 77.06 96 VAL A O 1
ATOM 733 N N . SER A 1 97 ? -23.789 12.053 4.619 1.00 77.94 97 SER A N 1
ATOM 734 C CA . SER A 1 97 ? -22.966 12.996 3.856 1.00 77.94 97 SER A CA 1
ATOM 735 C C . SER A 1 97 ? -21.602 13.213 4.519 1.00 77.94 97 SER A C 1
ATOM 737 O O . SER A 1 97 ? -21.476 13.125 5.740 1.00 77.94 97 SER A O 1
ATOM 739 N N . VAL A 1 98 ? -20.591 13.615 3.740 1.00 72.81 98 VAL A N 1
ATOM 740 C CA . VAL A 1 98 ? -19.275 14.022 4.279 1.00 72.81 98 VAL A CA 1
ATOM 741 C C . VAL A 1 98 ? -19.417 15.120 5.337 1.00 72.81 98 VAL A C 1
ATOM 743 O O . VAL A 1 98 ? -18.780 15.077 6.384 1.00 72.81 98 VAL A O 1
ATOM 746 N N . LYS A 1 99 ? -20.336 16.072 5.128 1.00 76.19 99 LYS A N 1
ATOM 747 C CA . LYS A 1 99 ? -20.631 17.119 6.115 1.00 76.19 99 LYS A CA 1
ATOM 748 C C . LYS A 1 99 ? -21.104 16.536 7.454 1.00 76.19 99 LYS A C 1
ATOM 750 O O . LYS A 1 99 ? -20.730 17.050 8.506 1.00 76.19 99 LYS A O 1
ATOM 755 N N . GLN A 1 100 ? -21.918 15.481 7.424 1.00 78.12 100 GLN A N 1
ATOM 756 C CA . GLN A 1 100 ? -22.428 14.837 8.635 1.00 78.12 100 GLN A CA 1
ATOM 757 C C . GLN A 1 100 ? -21.330 14.109 9.421 1.00 78.12 100 GLN A C 1
ATOM 759 O O . GLN A 1 100 ? -21.437 14.060 10.646 1.00 78.12 100 GLN A O 1
ATOM 764 N N . LEU A 1 101 ? -20.242 13.653 8.779 1.00 76.50 101 LEU A N 1
ATOM 765 C CA . LEU A 1 101 ? -19.088 13.056 9.476 1.00 76.50 101 LEU A CA 1
ATOM 766 C C . LEU A 1 101 ? -18.510 13.991 10.550 1.00 76.50 101 LEU A C 1
ATOM 768 O O . LEU A 1 101 ? -18.124 13.536 11.628 1.00 76.50 101 LEU A O 1
ATOM 772 N N . TYR A 1 102 ? -18.493 15.296 10.263 1.00 77.94 102 TYR A N 1
ATOM 773 C CA . TYR A 1 102 ? -17.904 16.338 11.113 1.00 77.94 102 TYR A CA 1
ATOM 774 C C . TYR A 1 102 ? -18.928 17.143 11.921 1.00 77.94 102 TYR A C 1
ATOM 776 O O . TYR A 1 102 ? -18.540 18.028 12.692 1.00 77.94 102 TYR A O 1
ATOM 784 N N . SER A 1 103 ? -20.219 16.858 11.734 1.00 76.12 103 SER A N 1
ATOM 785 C CA . SER A 1 103 ? -21.320 17.592 12.360 1.00 76.12 103 SER A CA 1
ATOM 786 C C . SER A 1 103 ? -21.381 17.389 13.875 1.00 76.12 103 SER A C 1
ATOM 788 O O . SER A 1 103 ? -20.973 16.362 14.418 1.00 76.12 103 SER A O 1
ATOM 790 N N . ASP A 1 104 ? -21.920 18.382 14.581 1.00 81.50 104 ASP A N 1
ATOM 791 C CA . ASP A 1 104 ? -22.388 18.212 15.958 1.00 81.50 104 ASP A CA 1
ATOM 792 C C . ASP A 1 104 ? -23.822 17.676 15.910 1.00 81.50 104 ASP A C 1
ATOM 794 O O . ASP A 1 104 ? -24.789 18.420 16.073 1.00 81.50 104 ASP A O 1
ATOM 798 N N . PHE A 1 105 ? -23.962 16.381 15.624 1.00 78.75 105 PHE A N 1
ATOM 799 C CA . PHE A 1 105 ? -25.265 15.736 15.436 1.00 78.75 105 PHE A CA 1
ATOM 800 C C . PHE A 1 105 ? -26.150 15.787 16.698 1.00 78.75 105 PHE A C 1
ATOM 802 O O . PHE A 1 105 ? -27.372 15.686 16.593 1.00 78.75 105 PHE A O 1
ATOM 809 N N . ILE A 1 106 ? -25.562 16.011 17.881 1.00 74.62 106 ILE A N 1
ATOM 810 C CA . ILE A 1 106 ? -26.292 16.240 19.137 1.00 74.62 106 ILE A CA 1
ATOM 811 C C . ILE A 1 106 ? -26.952 17.616 19.113 1.00 74.62 106 ILE A C 1
ATOM 813 O O . ILE A 1 106 ? -28.142 17.753 19.391 1.00 74.62 106 ILE A O 1
ATOM 817 N N . LYS A 1 107 ? -26.181 18.651 18.772 1.00 82.81 107 LYS A N 1
ATOM 818 C CA . LYS A 1 107 ? -26.690 20.020 18.643 1.00 82.81 107 LYS A CA 1
ATOM 819 C C . LYS A 1 107 ? -27.664 20.167 17.476 1.00 82.81 107 LYS A C 1
ATOM 821 O O . LYS A 1 107 ? -28.580 20.986 17.556 1.00 82.81 107 LYS A O 1
ATOM 826 N N . GLU A 1 108 ? -27.439 19.424 16.399 1.00 81.44 108 GLU A N 1
ATOM 827 C CA . GLU A 1 108 ? -28.268 19.437 15.191 1.00 81.44 108 GLU A CA 1
ATOM 828 C C . GLU A 1 108 ? -29.540 18.578 15.323 1.00 81.44 108 GLU A C 1
ATOM 830 O O . GLU A 1 108 ? -30.424 18.701 14.479 1.00 81.44 108 GLU A O 1
ATOM 835 N N . ASP A 1 109 ? -29.668 17.785 16.396 1.00 81.75 109 ASP A N 1
ATOM 836 C CA . ASP A 1 109 ? -30.779 16.848 16.646 1.00 81.75 109 ASP A CA 1
ATOM 837 C C . ASP A 1 109 ? -31.004 15.867 15.474 1.00 81.75 109 ASP A C 1
ATOM 839 O O . ASP A 1 109 ? -32.129 15.491 15.135 1.00 81.75 109 ASP A O 1
ATOM 843 N N . ASP A 1 110 ? -29.907 15.448 14.829 1.00 83.31 110 ASP A N 1
ATOM 844 C CA . ASP A 1 110 ? -29.932 14.515 13.701 1.00 83.31 110 ASP A CA 1
ATOM 845 C C . ASP A 1 110 ? -30.069 13.079 14.223 1.00 83.31 110 ASP A C 1
ATOM 847 O O . ASP A 1 110 ? -29.097 12.376 14.515 1.00 83.31 110 ASP A O 1
ATOM 851 N N . THR A 1 111 ? -31.320 12.649 14.386 1.00 82.81 111 THR A N 1
ATOM 852 C CA . THR A 1 111 ? -31.645 11.334 14.955 1.00 82.81 111 THR A CA 1
ATOM 853 C C . THR A 1 111 ? -31.121 10.149 14.134 1.00 82.81 111 THR A C 1
ATOM 855 O O . THR A 1 111 ? -30.840 9.100 14.716 1.00 82.81 111 THR A O 1
ATOM 858 N N . GLU A 1 112 ? -30.952 10.298 12.816 1.00 80.94 112 GLU A N 1
ATOM 859 C CA . GLU A 1 112 ? -30.452 9.228 11.943 1.00 80.94 112 GLU A CA 1
ATOM 860 C C . GLU A 1 112 ? -28.938 9.063 12.110 1.00 80.94 112 GLU A C 1
ATOM 862 O O . GLU A 1 112 ? -28.463 7.955 12.383 1.00 80.94 112 GLU A O 1
ATOM 867 N N . VAL A 1 113 ? -28.187 10.170 12.062 1.00 80.12 113 VAL A N 1
ATOM 868 C CA . VAL A 1 113 ? -26.734 10.172 12.309 1.00 80.12 113 VAL A CA 1
ATOM 869 C C . VAL A 1 113 ? -26.425 9.759 13.745 1.00 80.12 113 VAL A C 1
ATOM 871 O O . VAL A 1 113 ? -25.468 9.019 13.983 1.00 80.12 113 VAL A O 1
ATOM 874 N N . LYS A 1 114 ? -27.258 10.156 14.710 1.00 81.75 114 LYS A N 1
ATOM 875 C CA . LYS A 1 114 ? -27.143 9.719 16.104 1.00 81.75 114 LYS A CA 1
ATOM 876 C C . LYS A 1 114 ? -27.317 8.206 16.247 1.00 81.75 114 LYS A C 1
ATOM 878 O O . LYS A 1 114 ? -26.492 7.558 16.889 1.00 81.75 114 LYS A O 1
ATOM 883 N N . ALA A 1 115 ? -28.339 7.622 15.621 1.00 80.25 115 ALA A N 1
ATOM 884 C CA . ALA A 1 115 ? -28.572 6.177 15.668 1.00 80.25 115 ALA A CA 1
ATOM 885 C C . ALA A 1 115 ? -27.436 5.383 15.002 1.00 80.25 115 ALA A C 1
ATOM 887 O O . ALA A 1 115 ? -27.007 4.351 15.517 1.00 80.25 115 ALA A O 1
ATOM 888 N N . LEU A 1 116 ? -26.917 5.872 13.875 1.00 80.25 116 LEU A N 1
ATOM 889 C CA . LEU A 1 116 ? -25.731 5.313 13.228 1.00 80.25 116 LEU A CA 1
ATOM 890 C C . LEU A 1 116 ? -24.502 5.393 14.140 1.00 80.25 116 LEU A C 1
ATOM 892 O O . LEU A 1 116 ? -23.801 4.405 14.340 1.00 80.25 116 LEU A O 1
ATOM 896 N N . THR A 1 117 ? -24.265 6.556 14.736 1.00 77.00 117 THR A N 1
ATOM 897 C CA . THR A 1 117 ? -23.137 6.787 15.636 1.00 77.00 117 THR A CA 1
ATOM 898 C C . THR A 1 117 ? -23.168 5.832 16.832 1.00 77.00 117 THR A C 1
ATOM 900 O O . THR A 1 117 ? -22.147 5.240 17.191 1.00 77.00 117 THR A O 1
ATOM 903 N N . GLN A 1 118 ? -24.355 5.588 17.391 1.00 77.69 118 GLN A N 1
ATOM 904 C CA . GLN A 1 118 ? -24.570 4.592 18.441 1.00 77.69 118 GLN A CA 1
ATOM 905 C C . GLN A 1 118 ? -24.245 3.159 17.986 1.00 77.69 118 GLN A C 1
ATOM 907 O O . GLN A 1 118 ? -23.741 2.377 18.791 1.00 77.69 118 GLN A O 1
ATOM 912 N N . LYS A 1 119 ? -24.469 2.808 16.710 1.00 78.25 119 LYS A N 1
ATOM 913 C CA . LYS A 1 119 ? -24.084 1.498 16.147 1.00 78.25 119 LYS A CA 1
ATOM 914 C C . LYS A 1 119 ? -22.575 1.343 15.949 1.00 78.25 119 LYS A C 1
ATOM 916 O O . LYS A 1 119 ? -22.074 0.229 16.059 1.00 78.25 119 LYS A O 1
ATOM 921 N N . LEU A 1 120 ? -21.854 2.432 15.675 1.00 79.06 120 LEU A N 1
ATOM 922 C CA . LEU A 1 120 ? -20.397 2.412 15.477 1.00 79.06 120 LEU A CA 1
ATOM 923 C C . LEU A 1 120 ? -19.619 2.367 16.796 1.00 79.06 120 LEU A C 1
ATOM 925 O O . LEU A 1 120 ? -18.528 1.800 16.864 1.00 79.06 120 LEU A O 1
ATOM 929 N N . MET A 1 121 ? -20.180 2.934 17.867 1.00 79.19 121 MET A N 1
ATOM 930 C CA . MET A 1 121 ? -19.523 2.995 19.175 1.00 79.19 121 MET A CA 1
ATOM 931 C C . MET A 1 121 ? -19.018 1.647 19.718 1.00 79.19 121 MET A C 1
ATOM 933 O O . MET A 1 121 ? -17.884 1.616 20.207 1.00 79.19 121 MET A O 1
ATOM 937 N N . PRO A 1 122 ? -19.783 0.538 19.656 1.00 82.06 122 PRO A N 1
ATOM 938 C CA . PRO A 1 122 ? -19.299 -0.781 20.059 1.00 82.06 122 PRO A CA 1
ATOM 939 C C . PRO A 1 122 ? -18.009 -1.188 19.342 1.00 82.06 122 PRO A C 1
ATOM 941 O O . PRO A 1 122 ? -17.063 -1.636 19.983 1.00 82.06 122 PRO A O 1
ATOM 944 N N . VAL A 1 123 ? -17.942 -0.955 18.032 1.00 81.81 123 VAL A N 1
ATOM 945 C CA . VAL A 1 123 ? -16.816 -1.338 17.173 1.00 81.81 123 VAL A CA 1
ATOM 946 C C . VAL A 1 123 ? -15.565 -0.508 17.485 1.00 81.81 123 VAL A C 1
ATOM 948 O O . VAL A 1 123 ? -14.462 -1.047 17.602 1.00 81.81 123 VAL A O 1
ATOM 951 N N . ILE A 1 124 ? -15.729 0.800 17.714 1.00 82.44 124 ILE A N 1
ATOM 952 C CA . ILE A 1 124 ? -14.632 1.696 18.119 1.00 82.44 124 ILE A CA 1
ATOM 953 C C . ILE A 1 124 ? -14.095 1.327 19.508 1.00 82.44 124 ILE A C 1
ATOM 955 O O . ILE A 1 124 ? -12.881 1.215 19.697 1.00 82.44 124 ILE A O 1
ATOM 959 N N . LYS A 1 125 ? -14.986 1.080 20.479 1.00 81.12 125 LYS A N 1
ATOM 960 C CA . LYS A 1 125 ? -14.597 0.630 21.826 1.00 81.12 125 LYS A CA 1
ATOM 961 C C . LYS A 1 125 ? -13.848 -0.702 21.765 1.00 81.12 125 LYS A C 1
ATOM 963 O O . LYS A 1 125 ? -12.813 -0.843 22.416 1.00 81.12 125 LYS A O 1
ATOM 968 N N . GLN A 1 126 ? -14.327 -1.640 20.948 1.00 85.94 126 GLN A N 1
ATOM 969 C CA . GLN A 1 126 ? -13.691 -2.941 20.767 1.00 85.94 126 GLN A CA 1
ATOM 970 C C . GLN A 1 126 ? -12.299 -2.815 20.132 1.00 85.94 126 GLN A C 1
ATOM 972 O O . GLN A 1 126 ? -11.343 -3.383 20.659 1.00 85.94 126 GLN A O 1
ATOM 977 N N . SER A 1 127 ? -12.157 -2.004 19.077 1.00 86.44 127 SER A N 1
ATOM 978 C CA . SER A 1 127 ? -10.864 -1.686 18.445 1.00 86.44 127 SER A CA 1
ATOM 979 C C . SER A 1 127 ? -9.849 -1.179 19.477 1.00 86.44 127 SER A C 1
ATOM 981 O O . SER A 1 127 ? -8.730 -1.688 19.575 1.00 86.44 127 SER A O 1
ATOM 983 N N . TYR A 1 128 ? -10.253 -0.221 20.320 1.00 80.50 128 TYR A N 1
ATOM 984 C CA . TYR A 1 128 ? -9.390 0.341 21.361 1.00 80.50 128 TYR A CA 1
ATOM 985 C C . TYR A 1 128 ? -9.006 -0.689 22.430 1.00 80.50 128 TYR A C 1
ATOM 987 O O . TYR A 1 128 ? -7.829 -0.819 22.787 1.00 80.50 128 TYR A O 1
ATOM 995 N N . ARG A 1 129 ? -9.990 -1.440 22.938 1.00 85.44 129 ARG A N 1
ATOM 996 C CA . ARG A 1 129 ? -9.773 -2.474 23.953 1.00 85.44 129 ARG A CA 1
ATOM 997 C C . ARG A 1 129 ? -8.797 -3.535 23.454 1.00 85.44 129 ARG A C 1
ATOM 999 O O . ARG A 1 129 ? -7.847 -3.868 24.160 1.00 85.44 129 ARG A O 1
ATOM 1006 N N . GLU A 1 130 ? -9.002 -4.040 22.244 1.00 90.75 130 GLU A N 1
ATOM 1007 C CA . GLU A 1 130 ? -8.129 -5.050 21.652 1.00 90.75 130 GLU A CA 1
ATOM 1008 C C . GLU A 1 130 ? -6.745 -4.511 21.310 1.00 90.75 130 GLU A C 1
ATOM 1010 O O . GLU A 1 130 ? -5.763 -5.187 21.595 1.00 90.75 130 GLU A O 1
ATOM 1015 N N . SER A 1 131 ? -6.632 -3.273 20.826 1.00 85.94 131 SER A N 1
ATOM 1016 C CA . SER A 1 131 ? -5.330 -2.616 20.632 1.00 85.94 131 SER A CA 1
ATOM 1017 C C . SER A 1 131 ? -4.541 -2.518 21.939 1.00 85.94 131 SER A C 1
ATOM 1019 O O . SER A 1 131 ? -3.325 -2.695 21.972 1.00 85.94 131 SER A O 1
ATOM 1021 N N . LYS A 1 132 ? -5.215 -2.240 23.063 1.00 82.06 132 LYS A N 1
ATOM 1022 C CA . LYS A 1 132 ? -4.570 -2.220 24.382 1.00 82.06 132 LYS A CA 1
ATOM 1023 C C . LYS A 1 132 ? -4.064 -3.606 24.790 1.00 82.06 132 LYS A C 1
ATOM 1025 O O . LYS A 1 132 ? -2.958 -3.694 25.314 1.00 82.06 132 LYS A O 1
ATOM 1030 N N . MET A 1 133 ? -4.849 -4.659 24.558 1.00 90.62 133 MET A N 1
ATOM 1031 C CA . MET A 1 133 ? -4.431 -6.038 24.843 1.00 90.62 133 MET A CA 1
ATOM 1032 C C . MET A 1 133 ? -3.265 -6.457 23.940 1.00 90.62 133 MET A C 1
ATOM 1034 O O . MET A 1 133 ? -2.250 -6.921 24.446 1.00 90.62 133 MET A O 1
ATOM 1038 N N . LEU A 1 134 ? -3.345 -6.173 22.638 1.00 92.00 134 LEU A N 1
ATOM 1039 C CA . LEU A 1 134 ? -2.299 -6.510 21.673 1.00 92.00 134 LEU A CA 1
ATOM 1040 C C . LEU A 1 134 ? -0.963 -5.829 22.013 1.00 92.00 134 LEU A C 1
ATOM 1042 O O . LEU A 1 134 ? 0.079 -6.475 21.951 1.00 92.00 134 LEU A O 1
ATOM 1046 N N . ARG A 1 135 ? -0.978 -4.564 22.464 1.00 87.56 135 ARG A N 1
ATOM 1047 C CA . ARG A 1 135 ? 0.224 -3.870 22.978 1.00 87.56 135 ARG A CA 1
ATOM 1048 C C . ARG A 1 135 ? 0.803 -4.516 24.233 1.00 87.56 135 ARG A C 1
ATOM 1050 O O . ARG A 1 135 ? 2.015 -4.535 24.409 1.00 87.56 135 ARG A O 1
ATOM 1057 N N . GLN A 1 136 ? -0.046 -5.026 25.123 1.00 89.00 136 GLN A N 1
ATOM 1058 C CA . GLN A 1 136 ? 0.412 -5.729 26.325 1.00 89.00 136 GLN A CA 1
ATOM 1059 C C . GLN A 1 136 ? 1.033 -7.088 25.990 1.00 89.00 136 GLN A C 1
ATOM 1061 O O . GLN A 1 136 ? 1.995 -7.490 26.640 1.00 89.00 136 GLN A O 1
ATOM 1066 N N . GLU A 1 137 ? 0.497 -7.775 24.982 1.00 94.38 137 GLU A N 1
ATOM 1067 C CA . GLU A 1 137 ? 1.014 -9.048 24.471 1.00 94.38 137 GLU A CA 1
ATOM 1068 C C . GLU A 1 137 ? 2.306 -8.870 23.659 1.00 94.38 137 GLU A C 1
ATOM 1070 O O . GLU A 1 137 ? 3.149 -9.765 23.650 1.00 94.38 137 GLU A O 1
ATOM 1075 N N . ASN A 1 138 ? 2.499 -7.698 23.044 1.00 90.25 138 ASN A N 1
ATOM 1076 C CA . ASN A 1 138 ? 3.652 -7.367 22.206 1.00 90.25 138 ASN A CA 1
ATOM 1077 C C . ASN A 1 138 ? 4.415 -6.143 22.751 1.00 90.25 138 ASN A C 1
ATOM 1079 O O . ASN A 1 138 ? 4.507 -5.122 22.072 1.00 90.25 138 ASN A O 1
ATOM 1083 N N . PRO A 1 139 ? 5.002 -6.213 23.962 1.00 88.25 139 PRO A N 1
ATOM 1084 C CA . PRO A 1 139 ? 5.625 -5.055 24.611 1.00 88.25 139 PRO A CA 1
ATOM 1085 C C . PRO A 1 139 ? 6.902 -4.553 23.917 1.00 88.25 139 PRO A C 1
ATOM 1087 O O . PRO A 1 139 ? 7.398 -3.487 24.269 1.00 88.25 139 PRO A O 1
ATOM 1090 N N . ALA A 1 140 ? 7.462 -5.338 22.993 1.00 86.56 140 ALA A N 1
ATOM 1091 C CA . ALA A 1 140 ? 8.632 -4.981 22.193 1.00 86.56 140 ALA A CA 1
ATOM 1092 C C . ALA A 1 140 ? 8.269 -4.445 20.799 1.00 86.56 140 ALA A C 1
ATOM 1094 O O . ALA A 1 140 ? 9.166 -4.033 20.073 1.00 86.56 140 ALA A O 1
ATOM 1095 N N . ALA A 1 141 ? 6.990 -4.488 20.412 1.00 86.00 141 ALA A N 1
ATOM 1096 C CA . ALA A 1 141 ? 6.548 -3.884 19.167 1.00 86.00 141 ALA A CA 1
ATOM 1097 C C . ALA A 1 141 ? 6.556 -2.357 19.317 1.00 86.00 141 ALA A C 1
ATOM 1099 O O . ALA A 1 141 ? 6.119 -1.828 20.342 1.00 86.00 141 ALA A O 1
ATOM 1100 N N . GLU A 1 142 ? 7.038 -1.661 18.293 1.00 85.94 142 GLU A N 1
ATOM 1101 C CA . GLU A 1 142 ? 6.922 -0.205 18.188 1.00 85.94 142 GLU A CA 1
ATOM 1102 C C . GLU A 1 142 ? 5.447 0.185 18.082 1.00 85.94 142 GLU A C 1
ATOM 1104 O O . GLU A 1 142 ? 4.996 1.148 18.707 1.00 85.94 142 GLU A O 1
ATOM 1109 N N . GLU A 1 143 ? 4.676 -0.642 17.370 1.00 82.69 143 GLU A N 1
ATOM 1110 C CA . GLU A 1 143 ? 3.240 -0.486 17.226 1.00 82.69 143 GLU A CA 1
ATOM 1111 C C . GLU A 1 143 ? 2.509 -1.815 17.302 1.00 82.69 143 GLU A C 1
ATOM 1113 O O . GLU A 1 143 ? 2.958 -2.848 16.804 1.00 82.69 143 GLU A O 1
ATOM 1118 N N . ALA A 1 144 ? 1.326 -1.767 17.901 1.00 87.00 144 ALA A N 1
ATOM 1119 C CA . ALA A 1 144 ? 0.401 -2.878 17.926 1.00 87.00 144 ALA A CA 1
ATOM 1120 C C . ALA A 1 144 ? -1.020 -2.327 18.035 1.00 87.00 144 ALA A C 1
ATOM 1122 O O . ALA A 1 144 ? -1.383 -1.719 19.045 1.00 87.00 144 ALA A O 1
ATOM 1123 N N . TYR A 1 145 ? -1.836 -2.530 17.008 1.00 86.94 145 TYR A N 1
ATOM 1124 C CA . TYR A 1 145 ? -3.204 -2.028 16.999 1.00 86.94 145 TYR A CA 1
ATOM 1125 C C . TYR A 1 145 ? -4.173 -2.972 16.294 1.00 86.94 145 TYR A C 1
ATOM 1127 O O . TYR A 1 145 ? -3.798 -3.871 15.542 1.00 86.94 145 TYR A O 1
ATOM 1135 N N . VAL A 1 146 ? -5.450 -2.763 16.594 1.00 89.62 146 VAL A N 1
ATOM 1136 C CA . VAL A 1 146 ? -6.585 -3.468 16.017 1.00 89.62 146 VAL A CA 1
ATOM 1137 C C . VAL A 1 146 ? -7.577 -2.438 15.506 1.00 89.62 146 VAL A C 1
ATOM 1139 O O . VAL A 1 146 ? -8.016 -1.570 16.262 1.00 89.62 146 VAL A O 1
ATOM 1142 N N . SER A 1 147 ? -7.960 -2.580 14.244 1.00 87.38 147 SER A N 1
ATOM 1143 C CA . SER A 1 147 ? -8.969 -1.759 13.586 1.00 87.38 147 SER A CA 1
ATOM 1144 C C . SER A 1 147 ? -10.074 -2.653 13.053 1.00 87.38 147 SER A C 1
ATOM 1146 O O . SER A 1 147 ? -9.807 -3.653 12.392 1.00 87.38 147 SER A O 1
ATOM 1148 N N . TYR A 1 148 ? -11.319 -2.282 13.319 1.00 84.56 148 TYR A N 1
ATOM 1149 C CA . TYR A 1 148 ? -12.473 -2.873 12.657 1.00 84.56 148 TYR A CA 1
ATOM 1150 C C . TYR A 1 148 ? -12.934 -1.932 11.544 1.00 84.56 148 TYR A C 1
ATOM 1152 O O . TYR A 1 148 ? -13.243 -0.767 11.799 1.00 84.56 148 TYR A O 1
ATOM 1160 N N . ILE A 1 149 ? -12.949 -2.438 10.316 1.00 76.81 149 ILE A N 1
ATOM 1161 C CA . ILE A 1 149 ? -13.268 -1.692 9.098 1.00 76.81 149 ILE A CA 1
ATOM 1162 C C . ILE A 1 149 ? -14.326 -2.432 8.286 1.00 76.81 149 ILE A C 1
ATOM 1164 O O . ILE A 1 149 ? -14.527 -3.632 8.458 1.00 76.81 149 ILE A O 1
ATOM 1168 N N . VAL A 1 150 ? -14.990 -1.728 7.380 1.00 70.81 150 VAL A N 1
ATOM 1169 C CA . VAL A 1 150 ? -15.840 -2.350 6.357 1.00 70.81 150 VAL A CA 1
ATOM 1170 C C . VAL A 1 150 ? -15.013 -2.446 5.076 1.00 70.81 150 VAL A C 1
ATOM 1172 O O . VAL A 1 150 ? -14.299 -1.496 4.749 1.00 70.81 150 VAL A O 1
ATOM 1175 N N . ARG A 1 151 ? -15.068 -3.578 4.362 1.00 61.75 151 ARG A N 1
ATOM 1176 C CA . ARG A 1 151 ? -14.322 -3.731 3.101 1.00 61.75 151 ARG A CA 1
ATOM 1177 C C . ARG A 1 151 ? -14.824 -2.760 2.035 1.00 61.75 151 ARG A C 1
ATOM 1179 O O . ARG A 1 151 ? -15.987 -2.356 2.037 1.00 61.75 151 ARG A O 1
ATOM 1186 N N . SER A 1 152 ? -13.914 -2.369 1.149 1.00 55.28 152 SER A N 1
ATOM 1187 C CA . SER A 1 152 ? -14.251 -1.529 0.003 1.00 55.28 152 SER A CA 1
ATOM 1188 C C . SER A 1 152 ? -15.207 -2.265 -0.947 1.00 55.28 152 SER A C 1
ATOM 1190 O O . SER A 1 152 ? -15.279 -3.491 -0.942 1.00 55.28 152 SER A O 1
ATOM 1192 N N . GLU A 1 153 ? -15.941 -1.539 -1.791 1.00 53.09 153 GLU A N 1
ATOM 1193 C CA . GLU A 1 153 ? -16.774 -2.179 -2.823 1.00 53.09 153 GLU A CA 1
ATOM 1194 C C . GLU A 1 153 ? -15.926 -2.953 -3.852 1.00 53.09 153 GLU A C 1
ATOM 1196 O O . GLU A 1 153 ? -16.384 -3.941 -4.421 1.00 53.09 153 GLU A O 1
ATOM 1201 N N . GLU A 1 154 ? -14.668 -2.551 -4.067 1.00 50.72 154 GLU A N 1
ATOM 1202 C CA . GLU A 1 154 ? -13.714 -3.263 -4.933 1.00 50.72 154 GLU A CA 1
ATOM 1203 C C . GLU A 1 154 ? -13.385 -4.652 -4.366 1.00 50.72 154 GLU A C 1
ATOM 1205 O O . GLU A 1 154 ? -13.375 -5.650 -5.084 1.00 50.72 154 GLU A O 1
ATOM 1210 N N . ASP A 1 155 ? -13.223 -4.728 -3.048 1.00 50.44 155 ASP A N 1
ATOM 1211 C CA . ASP A 1 155 ? -12.964 -5.954 -2.301 1.00 50.44 155 ASP A CA 1
ATOM 1212 C C . ASP A 1 155 ? -14.137 -6.946 -2.275 1.00 50.44 155 ASP A C 1
ATOM 1214 O O . ASP A 1 155 ? -13.942 -8.137 -1.999 1.00 50.44 155 ASP A O 1
ATOM 1218 N N . THR A 1 156 ? -15.354 -6.458 -2.522 1.00 51.69 156 THR A N 1
ATOM 1219 C CA . THR A 1 156 ? -16.598 -7.238 -2.491 1.00 51.69 156 THR A CA 1
ATOM 1220 C C . THR A 1 156 ? -17.206 -7.442 -3.878 1.00 51.69 156 THR A C 1
ATOM 1222 O O . THR A 1 156 ? -18.327 -7.936 -3.981 1.00 51.69 156 THR A O 1
ATOM 1225 N N . ASN A 1 157 ? -16.495 -7.083 -4.957 1.00 53.00 157 ASN A N 1
ATOM 1226 C CA . ASN A 1 157 ? -17.018 -7.092 -6.332 1.00 53.00 157 ASN A CA 1
ATOM 1227 C C . ASN A 1 157 ? -18.345 -6.316 -6.485 1.00 53.00 157 ASN A C 1
ATOM 1229 O O . ASN A 1 157 ? -19.218 -6.702 -7.266 1.00 53.00 157 ASN A O 1
ATOM 1233 N N . GLY A 1 158 ? -18.509 -5.224 -5.736 1.00 49.28 158 GLY A N 1
ATOM 1234 C CA . GLY A 1 158 ? -19.707 -4.385 -5.742 1.00 49.28 158 GLY A CA 1
ATOM 1235 C C . GLY A 1 158 ? -20.873 -4.922 -4.908 1.00 49.28 158 GLY A C 1
ATOM 1236 O O . GLY A 1 158 ? -21.961 -4.347 -4.955 1.00 49.28 158 GLY A O 1
ATOM 1237 N N . GLU A 1 159 ? -20.690 -6.005 -4.144 1.00 49.59 159 GLU A N 1
ATOM 1238 C CA . GLU A 1 159 ? -21.700 -6.451 -3.184 1.00 49.59 159 GLU A CA 1
ATOM 1239 C C . GLU A 1 159 ? -21.664 -5.577 -1.926 1.00 49.59 159 GLU A C 1
ATOM 1241 O O . GLU A 1 159 ? -20.623 -5.396 -1.290 1.00 49.59 159 GLU A O 1
ATOM 1246 N N . GLN A 1 160 ? -22.825 -5.044 -1.546 1.00 50.41 160 GLN A N 1
ATOM 1247 C CA . GLN A 1 160 ? -22.991 -4.336 -0.283 1.00 50.41 160 GLN A CA 1
ATOM 1248 C C . GLN A 1 160 ? -22.825 -5.356 0.851 1.00 50.41 160 GLN A C 1
ATOM 1250 O O . GLN A 1 160 ? -23.659 -6.248 1.012 1.00 50.41 160 GLN A O 1
ATOM 1255 N N . ASN A 1 161 ? -21.720 -5.269 1.591 1.00 57.16 161 ASN A N 1
ATOM 1256 C CA . ASN A 1 161 ? -21.415 -6.204 2.663 1.00 57.16 161 ASN A CA 1
ATOM 1257 C C . ASN A 1 161 ? -21.393 -5.472 4.010 1.00 57.16 161 ASN A C 1
ATOM 1259 O O . ASN A 1 161 ? -20.472 -4.711 4.291 1.00 57.16 161 ASN A O 1
ATOM 1263 N N . ASP A 1 162 ? -22.396 -5.739 4.849 1.00 58.88 162 ASP A N 1
ATOM 1264 C CA . ASP A 1 162 ? -22.505 -5.197 6.211 1.00 58.88 162 ASP A CA 1
ATOM 1265 C C . ASP A 1 162 ? -21.570 -5.910 7.220 1.00 58.88 162 ASP A C 1
ATOM 1267 O O . ASP A 1 162 ? -21.660 -5.675 8.428 1.00 58.88 162 ASP A O 1
ATOM 1271 N N . GLN A 1 163 ? -20.703 -6.827 6.765 1.00 69.06 163 GLN A N 1
ATOM 1272 C CA . GLN A 1 163 ? -19.765 -7.551 7.629 1.00 69.06 163 GLN A CA 1
ATOM 1273 C C . GLN A 1 163 ? -18.558 -6.684 8.005 1.00 69.06 163 GLN A C 1
ATOM 1275 O O . GLN A 1 163 ? -17.980 -5.972 7.177 1.00 69.06 163 GLN A O 1
ATOM 1280 N N . TRP A 1 164 ? -18.146 -6.799 9.267 1.00 77.44 164 TRP A N 1
ATOM 1281 C CA . TRP A 1 164 ? -16.953 -6.135 9.773 1.00 77.44 164 TRP A CA 1
ATOM 1282 C C . TRP A 1 164 ? -15.716 -6.978 9.494 1.00 77.44 164 TRP A C 1
ATOM 1284 O O . TRP A 1 164 ? -15.719 -8.199 9.625 1.00 77.44 164 TRP A O 1
ATOM 1294 N N . TYR A 1 165 ? -14.620 -6.303 9.187 1.00 80.88 165 TYR A N 1
ATOM 1295 C CA . TYR A 1 165 ? -13.311 -6.906 9.035 1.00 80.88 165 TYR A CA 1
ATOM 1296 C C . TYR A 1 165 ? -12.407 -6.392 10.132 1.00 80.88 165 TYR A C 1
ATOM 1298 O O . TYR A 1 165 ? -12.233 -5.187 10.307 1.00 80.88 165 TYR A O 1
ATOM 1306 N N . LYS A 1 166 ? -11.831 -7.318 10.884 1.00 89.69 166 LYS A N 1
ATOM 1307 C CA . LYS A 1 166 ? -10.853 -7.007 11.915 1.00 89.69 166 LYS A CA 1
ATOM 1308 C C . LYS A 1 166 ? -9.470 -7.098 11.300 1.00 89.69 166 LYS A C 1
ATOM 1310 O O . LYS A 1 166 ? -9.086 -8.159 10.820 1.00 89.69 166 LYS A O 1
ATOM 1315 N N . VAL A 1 167 ? -8.710 -6.019 11.382 1.00 90.25 167 VAL A N 1
ATOM 1316 C CA . VAL A 1 167 ? -7.307 -5.960 10.978 1.00 90.25 167 VAL A CA 1
ATOM 1317 C C . VAL A 1 167 ? -6.460 -5.771 12.225 1.00 90.25 167 VAL A C 1
ATOM 1319 O O . VAL A 1 167 ? -6.701 -4.858 13.013 1.00 90.25 167 VAL A O 1
ATOM 1322 N N . GLN A 1 168 ? -5.488 -6.653 12.424 1.00 93.44 168 GLN A N 1
ATOM 1323 C CA . GLN A 1 168 ? -4.478 -6.544 13.469 1.00 93.44 168 GLN A CA 1
ATOM 1324 C C . GLN A 1 168 ? -3.132 -6.270 12.819 1.00 93.44 168 GLN A C 1
ATOM 1326 O O . GLN A 1 168 ? -2.769 -6.972 11.878 1.00 93.44 168 GLN A O 1
ATOM 1331 N N . VAL A 1 169 ? -2.395 -5.302 13.349 1.00 91.31 169 VAL A N 1
ATOM 1332 C CA . VAL A 1 169 ? -1.052 -4.960 12.880 1.00 91.31 169 VAL A CA 1
ATOM 1333 C C . VAL A 1 169 ? -0.111 -4.936 14.071 1.00 91.31 169 VAL A C 1
ATOM 1335 O O . VAL A 1 169 ? -0.445 -4.377 15.117 1.00 91.31 169 VAL A O 1
ATOM 1338 N N . THR A 1 170 ? 1.061 -5.543 13.911 1.00 92.00 170 THR A N 1
ATOM 1339 C CA . THR A 1 170 ? 2.198 -5.402 14.825 1.00 92.00 170 THR A CA 1
ATOM 1340 C C . THR A 1 170 ? 3.444 -5.038 14.032 1.00 92.00 170 THR A C 1
ATOM 1342 O O . THR A 1 170 ? 3.765 -5.726 13.062 1.00 92.00 170 THR A O 1
ATOM 1345 N N . LYS A 1 171 ? 4.149 -3.989 14.456 1.00 88.88 171 LYS A N 1
ATOM 1346 C CA . LYS A 1 171 ? 5.329 -3.445 13.777 1.00 88.88 171 LYS A CA 1
ATOM 1347 C C . LYS A 1 171 ? 6.514 -3.329 14.728 1.00 88.88 171 LYS A C 1
ATOM 1349 O O . LYS A 1 171 ? 6.359 -3.071 15.921 1.00 88.88 171 LYS A O 1
ATOM 1354 N N . SER A 1 172 ? 7.690 -3.558 14.175 1.00 88.19 172 SER A N 1
ATOM 1355 C CA . SER A 1 172 ? 9.006 -3.405 14.791 1.00 88.19 172 SER A CA 1
ATOM 1356 C C . SER A 1 172 ? 10.005 -2.997 13.710 1.00 88.19 172 SER A C 1
ATOM 1358 O O . SER A 1 172 ? 9.689 -3.153 12.528 1.00 88.19 172 SER A O 1
ATOM 1360 N N . ASP A 1 173 ? 11.216 -2.602 14.106 1.00 83.75 173 ASP A N 1
ATOM 1361 C CA . ASP A 1 173 ? 12.285 -2.060 13.254 1.00 83.75 173 ASP A CA 1
ATOM 1362 C C . ASP A 1 173 ? 12.445 -2.761 11.890 1.00 83.75 173 ASP A C 1
ATOM 1364 O O . ASP A 1 173 ? 12.686 -2.116 10.874 1.00 83.75 173 ASP A O 1
ATOM 1368 N N . SER A 1 174 ? 12.339 -4.094 11.855 1.00 85.50 174 SER A N 1
ATOM 1369 C CA . SER A 1 174 ? 12.580 -4.909 10.655 1.00 85.50 174 SER A CA 1
ATOM 1370 C C . SER A 1 174 ? 11.461 -5.892 10.327 1.00 85.50 174 SER A C 1
ATOM 1372 O O . SER A 1 174 ? 11.638 -6.751 9.461 1.00 85.50 174 SER A O 1
ATOM 1374 N N . LYS A 1 175 ? 10.318 -5.816 11.020 1.00 90.38 175 LYS A N 1
ATOM 1375 C CA . LYS A 1 175 ? 9.201 -6.742 10.806 1.00 90.38 175 LYS A CA 1
ATOM 1376 C C . LYS A 1 175 ? 7.856 -6.046 10.963 1.00 90.38 175 LYS A C 1
ATOM 1378 O O . LYS A 1 175 ? 7.572 -5.479 12.019 1.00 90.38 175 LYS A O 1
ATOM 1383 N N . VAL A 1 176 ? 7.004 -6.219 9.957 1.00 91.44 176 VAL A N 1
ATOM 1384 C CA . VAL A 1 176 ? 5.573 -5.902 9.991 1.00 91.44 176 VAL A CA 1
ATOM 1385 C C . VAL A 1 176 ? 4.789 -7.202 9.880 1.00 91.44 176 VAL A C 1
ATOM 1387 O O . VAL A 1 176 ? 5.102 -8.070 9.068 1.00 91.44 176 VAL A O 1
ATOM 1390 N N . GLU A 1 177 ? 3.768 -7.359 10.710 1.00 94.62 177 GLU A N 1
ATOM 1391 C CA . GLU A 1 177 ? 2.867 -8.500 10.654 1.00 94.62 177 GLU A CA 1
ATOM 1392 C C . GLU A 1 177 ? 1.420 -8.027 10.704 1.00 94.62 177 GLU A C 1
ATOM 1394 O O . GLU A 1 177 ? 1.016 -7.330 11.636 1.00 94.62 177 GLU A O 1
ATOM 1399 N N . THR A 1 178 ? 0.651 -8.439 9.699 1.00 93.31 178 THR A N 1
ATOM 1400 C CA . THR A 1 178 ? -0.743 -8.046 9.499 1.00 93.31 178 THR A CA 1
ATOM 1401 C C . THR A 1 178 ? -1.619 -9.287 9.465 1.00 93.31 178 THR A C 1
ATOM 1403 O O . THR A 1 178 ? -1.304 -10.265 8.790 1.00 93.31 178 THR A O 1
ATOM 1406 N N . ARG A 1 179 ? -2.742 -9.262 10.182 1.00 93.94 179 ARG A N 1
ATOM 1407 C CA . ARG A 1 179 ? -3.766 -10.312 10.125 1.00 93.94 179 ARG A CA 1
ATOM 1408 C C . ARG A 1 179 ? -5.129 -9.696 9.882 1.00 93.94 179 ARG A C 1
ATOM 1410 O O . ARG A 1 179 ? -5.555 -8.841 10.657 1.00 93.94 179 ARG A O 1
ATOM 1417 N N . ALA A 1 180 ? -5.818 -10.160 8.849 1.00 89.94 180 ALA A N 1
ATOM 1418 C CA . ALA A 1 180 ? -7.174 -9.746 8.530 1.00 89.94 180 ALA A CA 1
ATOM 1419 C C . ALA A 1 180 ? -8.155 -10.901 8.755 1.00 89.94 180 ALA A C 1
ATOM 1421 O O . ALA A 1 180 ? -7.942 -12.031 8.305 1.00 89.94 180 ALA A O 1
ATOM 1422 N N . TYR A 1 181 ? -9.250 -10.596 9.442 1.00 88.06 181 TYR A N 1
ATOM 1423 C CA . TYR A 1 181 ? -10.306 -11.537 9.781 1.00 88.06 181 TYR A CA 1
ATOM 1424 C C . TYR A 1 181 ? -11.650 -11.019 9.288 1.00 88.06 181 TYR A C 1
ATOM 1426 O O . TYR A 1 181 ? -11.950 -9.836 9.445 1.00 88.06 181 TYR A O 1
ATOM 1434 N N . GLU A 1 182 ? -12.485 -11.918 8.783 1.00 83.44 182 GLU A N 1
ATOM 1435 C CA . GLU A 1 182 ? -13.919 -11.664 8.676 1.00 83.44 182 GLU A CA 1
ATOM 1436 C C . GLU A 1 182 ? -14.568 -11.838 10.042 1.00 83.44 182 GLU A C 1
ATOM 1438 O O . GLU A 1 182 ? -14.266 -12.799 10.758 1.00 83.44 182 GLU A O 1
ATOM 1443 N N . VAL A 1 183 ? -15.451 -10.913 10.406 1.00 80.56 183 VAL A N 1
ATOM 1444 C CA . VAL A 1 183 ? -16.150 -10.925 11.684 1.00 80.56 183 VAL A CA 1
ATOM 1445 C C . VAL A 1 183 ? -17.631 -10.643 11.470 1.00 80.56 183 VAL A C 1
ATOM 1447 O O . VAL A 1 183 ? -18.021 -9.772 10.695 1.00 80.56 183 VAL A O 1
ATOM 1450 N N . THR A 1 184 ? -18.461 -11.373 12.211 1.00 74.62 184 THR A N 1
ATOM 1451 C CA . THR A 1 184 ? -19.906 -11.146 12.236 1.00 74.62 184 THR A CA 1
ATOM 1452 C C . THR A 1 184 ? -20.256 -9.738 12.734 1.00 74.62 184 THR A C 1
ATOM 1454 O O . THR A 1 184 ? -19.480 -9.096 13.446 1.00 74.62 184 THR A O 1
ATOM 1457 N N . SER A 1 185 ? -21.478 -9.274 12.455 1.00 67.56 185 SER A N 1
ATOM 1458 C CA . SER A 1 185 ? -22.004 -8.005 12.988 1.00 67.56 185 SER A CA 1
ATOM 1459 C C . SER A 1 185 ? -22.028 -7.928 14.522 1.00 67.56 185 SER A C 1
ATOM 1461 O O . SER A 1 185 ? -22.083 -6.838 15.083 1.00 67.56 185 SER A O 1
ATOM 1463 N N . GLU A 1 186 ? -21.998 -9.076 15.207 1.00 67.69 186 GLU A N 1
ATOM 1464 C CA . GLU A 1 186 ? -21.927 -9.182 16.671 1.00 67.69 186 GLU A CA 1
ATOM 1465 C C . GLU A 1 186 ? -20.484 -9.182 17.207 1.00 67.69 186 GLU A C 1
ATOM 1467 O O . GLU A 1 186 ? -20.272 -9.273 18.414 1.00 67.69 186 GLU A O 1
ATOM 1472 N N . LEU A 1 187 ? -19.488 -9.048 16.324 1.00 74.81 187 LEU A N 1
ATOM 1473 C CA . LEU A 1 187 ? -18.058 -9.072 16.639 1.00 74.81 187 LEU A CA 1
ATOM 1474 C C . LEU A 1 187 ? -17.569 -10.411 17.224 1.00 74.81 187 LEU A C 1
ATOM 1476 O O . LEU A 1 187 ? -16.573 -10.459 17.946 1.00 74.81 187 LEU A O 1
ATOM 1480 N N . VAL A 1 188 ? -18.264 -11.508 16.907 1.00 73.56 188 VAL A N 1
ATOM 1481 C CA . VAL A 1 188 ? -17.921 -12.874 17.338 1.00 73.56 188 VAL A CA 1
ATOM 1482 C C . VAL A 1 188 ? -17.453 -13.738 16.165 1.00 73.56 188 VAL A C 1
ATOM 1484 O O . VAL A 1 188 ? -17.741 -13.430 15.005 1.00 73.56 188 VAL A O 1
ATOM 1487 N N . ASP A 1 189 ? -16.740 -14.820 16.494 1.00 73.38 189 ASP A N 1
ATOM 1488 C CA . ASP A 1 189 ? -16.248 -15.861 15.577 1.00 73.38 189 ASP A CA 1
ATOM 1489 C C . ASP A 1 189 ? -15.354 -15.353 14.425 1.00 73.38 189 ASP A C 1
ATOM 1491 O O . ASP A 1 189 ? -15.672 -15.571 13.254 1.00 73.38 189 ASP A O 1
ATOM 1495 N N . PRO A 1 190 ? -14.216 -14.687 14.721 1.00 81.81 190 PRO A N 1
ATOM 1496 C CA . PRO A 1 190 ? -13.335 -14.161 13.686 1.00 81.81 190 PRO A CA 1
ATOM 1497 C C . PRO A 1 190 ? -12.722 -15.288 12.847 1.00 81.81 190 PRO A C 1
ATOM 1499 O O . PRO A 1 190 ? -12.090 -16.208 13.376 1.00 81.81 190 PRO A O 1
ATOM 1502 N N . LYS A 1 191 ? -12.853 -15.188 11.524 1.00 85.25 191 LYS A N 1
ATOM 1503 C CA . LYS A 1 191 ? -12.284 -16.140 10.562 1.00 85.25 191 LYS A CA 1
ATOM 1504 C C . LYS A 1 191 ? -11.111 -15.504 9.840 1.00 85.25 191 LYS A C 1
ATOM 1506 O O . LYS A 1 191 ? -11.287 -14.501 9.159 1.00 85.25 191 LYS A O 1
ATOM 1511 N N . LEU A 1 192 ? -9.923 -16.093 9.973 1.00 88.75 192 LEU A N 1
ATOM 1512 C CA . LEU A 1 192 ? -8.723 -15.595 9.300 1.00 88.75 192 LEU A CA 1
ATOM 1513 C C . LEU A 1 192 ? -8.908 -15.670 7.777 1.00 88.75 192 LEU A C 1
ATOM 1515 O O . LEU A 1 192 ? -9.250 -16.728 7.239 1.00 88.75 192 LEU A O 1
ATOM 1519 N N . LEU A 1 193 ? -8.681 -14.544 7.108 1.00 87.06 193 LEU A N 1
ATOM 1520 C CA . LEU A 1 193 ? -8.704 -14.416 5.651 1.00 87.06 193 LEU A CA 1
ATOM 1521 C C . LEU A 1 193 ? -7.301 -14.245 5.090 1.00 87.06 193 LEU A C 1
ATOM 1523 O O . LEU A 1 193 ? -6.962 -14.844 4.069 1.00 87.06 193 LEU A O 1
ATOM 1527 N N . GLU A 1 194 ? -6.503 -13.440 5.780 1.00 89.75 194 GLU A N 1
ATOM 1528 C CA . GLU A 1 194 ? -5.165 -13.081 5.357 1.00 89.75 194 GLU A CA 1
ATOM 1529 C C . GLU A 1 194 ? -4.241 -12.969 6.565 1.00 89.75 194 GLU A C 1
ATOM 1531 O O . GLU A 1 194 ? -4.601 -12.414 7.605 1.00 89.75 194 GLU A O 1
ATOM 1536 N N . HIS A 1 195 ? -3.028 -13.479 6.402 1.00 94.44 195 HIS A N 1
ATOM 1537 C CA . HIS A 1 195 ? -1.908 -13.233 7.294 1.00 94.44 195 HIS A CA 1
ATOM 1538 C C . HIS A 1 195 ? -0.714 -12.854 6.420 1.00 94.44 195 HIS A C 1
ATOM 1540 O O . HIS A 1 195 ? -0.362 -13.598 5.509 1.00 94.44 195 HIS A O 1
ATOM 1546 N N . LEU A 1 196 ? -0.126 -11.689 6.675 1.00 94.75 196 LEU A N 1
ATOM 1547 C CA . LEU A 1 196 ? 1.074 -11.187 6.015 1.00 94.75 196 LEU A CA 1
ATOM 1548 C C . LEU A 1 196 ? 2.186 -11.014 7.040 1.00 94.75 196 LEU A C 1
ATOM 1550 O O . LEU A 1 196 ? 1.950 -10.497 8.134 1.00 94.75 196 LEU A O 1
ATOM 1554 N N . VAL A 1 197 ? 3.391 -11.439 6.681 1.00 95.75 197 VAL A N 1
ATOM 1555 C CA . VAL A 1 197 ? 4.605 -11.194 7.458 1.00 95.75 197 VAL A CA 1
ATOM 1556 C C . VAL A 1 197 ? 5.665 -10.635 6.527 1.00 95.75 197 VAL A C 1
ATOM 1558 O O . VAL A 1 197 ? 6.143 -11.341 5.641 1.00 95.75 197 VAL A O 1
ATOM 1561 N N . THR A 1 198 ? 6.054 -9.388 6.760 1.00 93.75 198 THR A N 1
ATOM 1562 C CA . THR A 1 198 ? 7.039 -8.670 5.953 1.00 93.75 198 THR A CA 1
ATOM 1563 C C . THR A 1 198 ? 8.275 -8.399 6.783 1.00 93.75 198 THR A C 1
ATOM 1565 O O . THR A 1 198 ? 8.191 -7.812 7.860 1.00 93.75 198 THR A O 1
ATOM 1568 N N . TYR A 1 199 ? 9.423 -8.827 6.272 1.00 91.12 199 TYR A N 1
ATOM 1569 C CA . TYR A 1 199 ? 10.735 -8.510 6.814 1.00 91.12 199 TYR A CA 1
ATOM 1570 C C . TYR A 1 199 ? 11.385 -7.420 5.975 1.00 91.12 199 TYR A C 1
ATOM 1572 O O . TYR A 1 199 ? 11.356 -7.510 4.748 1.00 91.12 199 TYR A O 1
ATOM 1580 N N . THR A 1 200 ? 12.012 -6.448 6.630 1.00 88.31 200 THR A N 1
ATOM 1581 C CA . THR A 1 200 ? 12.687 -5.320 5.980 1.00 88.31 200 THR A CA 1
ATOM 1582 C C . THR A 1 200 ? 14.148 -5.260 6.406 1.00 88.31 200 THR A C 1
ATOM 1584 O O . THR A 1 200 ? 14.473 -5.393 7.586 1.00 88.31 200 THR A O 1
ATOM 1587 N N . ALA A 1 201 ? 15.034 -5.038 5.441 1.00 84.88 201 ALA A N 1
ATOM 1588 C CA . ALA A 1 201 ? 16.431 -4.702 5.664 1.00 84.88 201 ALA A CA 1
ATOM 1589 C C . ALA A 1 201 ? 16.786 -3.490 4.801 1.00 84.88 201 ALA A C 1
ATOM 1591 O O . ALA A 1 201 ? 16.641 -3.532 3.583 1.00 84.88 201 ALA A O 1
ATOM 1592 N N . GLU A 1 202 ? 17.261 -2.418 5.426 1.00 81.31 202 GLU A N 1
ATOM 1593 C CA . GLU A 1 202 ? 17.511 -1.148 4.746 1.00 81.31 202 GLU A CA 1
ATOM 1594 C C . GLU A 1 202 ? 18.844 -0.530 5.183 1.00 81.31 202 GLU A C 1
ATOM 1596 O O . GLU A 1 202 ? 19.302 -0.697 6.318 1.00 81.31 202 GLU A O 1
ATOM 1601 N N . ASN A 1 203 ? 19.482 0.178 4.256 1.00 76.25 203 ASN A N 1
ATOM 1602 C CA . ASN A 1 203 ? 20.596 1.084 4.506 1.00 76.25 203 ASN A CA 1
ATOM 1603 C C . ASN A 1 203 ? 20.379 2.396 3.726 1.00 76.25 203 ASN A C 1
ATOM 1605 O O . ASN A 1 203 ? 19.306 2.620 3.183 1.00 76.25 203 ASN A O 1
ATOM 1609 N N . SER A 1 204 ? 21.375 3.287 3.679 1.00 71.94 204 SER A N 1
ATOM 1610 C CA . SER A 1 204 ? 21.206 4.612 3.061 1.00 71.94 204 SER A CA 1
ATOM 1611 C C . SER A 1 204 ? 20.874 4.597 1.566 1.00 71.94 204 SER A C 1
ATOM 1613 O O . SER A 1 204 ? 20.327 5.581 1.077 1.00 71.94 204 SER A O 1
ATOM 1615 N N . ASP A 1 205 ? 21.223 3.524 0.854 1.00 73.62 205 ASP A N 1
ATOM 1616 C CA . ASP A 1 205 ? 21.190 3.482 -0.611 1.00 73.62 205 ASP A CA 1
ATOM 1617 C C . ASP A 1 205 ? 20.235 2.397 -1.137 1.00 73.62 205 ASP A C 1
ATOM 1619 O O . ASP A 1 205 ? 19.878 2.398 -2.316 1.00 73.62 205 ASP A O 1
ATOM 1623 N N . LEU A 1 206 ? 19.838 1.455 -0.275 1.00 83.81 206 LEU A N 1
ATOM 1624 C CA . LEU A 1 206 ? 19.135 0.239 -0.661 1.00 83.81 206 LEU A CA 1
ATOM 1625 C C . LEU A 1 206 ? 18.138 -0.200 0.407 1.00 83.81 206 LEU A C 1
ATOM 1627 O O . LEU A 1 206 ? 18.493 -0.343 1.579 1.00 83.81 206 LEU A O 1
ATOM 1631 N N . SER A 1 207 ? 16.921 -0.500 -0.038 1.00 87.44 207 SER A N 1
ATOM 1632 C CA . SER A 1 207 ? 15.868 -1.105 0.771 1.00 87.44 207 SER A CA 1
ATOM 1633 C C . SER A 1 207 ? 15.488 -2.461 0.192 1.00 87.44 207 SER A C 1
ATOM 1635 O O . SER A 1 207 ? 15.315 -2.612 -1.018 1.00 87.44 207 SER A O 1
ATOM 1637 N N . TYR A 1 208 ? 15.382 -3.465 1.054 1.00 89.00 208 TYR A N 1
ATOM 1638 C CA . TYR A 1 208 ? 14.946 -4.805 0.701 1.00 89.00 208 TYR A CA 1
ATOM 1639 C C . TYR A 1 208 ? 13.808 -5.253 1.609 1.00 89.00 208 TYR A C 1
ATOM 1641 O O . TYR A 1 208 ? 13.895 -5.142 2.833 1.00 89.00 208 TYR A O 1
ATOM 1649 N N . THR A 1 209 ? 12.774 -5.834 1.007 1.00 90.88 209 THR A N 1
ATOM 1650 C CA . THR A 1 209 ? 11.669 -6.460 1.726 1.00 90.88 209 THR A CA 1
ATOM 1651 C C . THR A 1 209 ? 11.401 -7.878 1.238 1.00 90.88 209 THR A C 1
ATOM 1653 O O . THR A 1 209 ? 11.516 -8.182 0.049 1.00 90.88 209 THR A O 1
ATOM 1656 N N . ARG A 1 210 ? 11.005 -8.752 2.169 1.00 92.75 210 ARG A N 1
ATOM 1657 C CA . ARG A 1 210 ? 10.478 -10.094 1.888 1.00 92.75 210 ARG A CA 1
ATOM 1658 C C . ARG A 1 210 ? 9.185 -10.303 2.654 1.00 92.75 210 ARG A C 1
ATOM 1660 O O . ARG A 1 210 ? 9.190 -10.367 3.881 1.00 92.75 210 ARG A O 1
ATOM 1667 N N . GLU A 1 211 ? 8.092 -10.399 1.916 1.00 94.44 211 GLU A N 1
ATOM 1668 C CA . GLU A 1 211 ? 6.742 -10.635 2.407 1.00 94.44 211 GLU A CA 1
ATOM 1669 C C . GLU A 1 211 ? 6.333 -12.083 2.146 1.00 94.44 211 GLU A C 1
ATOM 1671 O O . GLU A 1 211 ? 6.417 -12.587 1.024 1.00 94.44 211 GLU A O 1
ATOM 1676 N N . TYR A 1 212 ? 5.842 -12.730 3.194 1.00 95.44 212 TYR A N 1
ATOM 1677 C CA . TYR A 1 212 ? 5.133 -13.995 3.130 1.00 95.44 212 TYR A CA 1
ATOM 1678 C C . TYR A 1 212 ? 3.653 -13.719 3.314 1.00 95.44 212 TYR A C 1
ATOM 1680 O O . TYR A 1 212 ? 3.253 -13.063 4.278 1.00 95.44 212 TYR A O 1
ATOM 1688 N N . GLY A 1 213 ? 2.842 -14.227 2.395 1.00 95.06 213 GLY A N 1
ATOM 1689 C CA . GLY A 1 213 ? 1.405 -14.033 2.414 1.00 95.06 213 GLY A CA 1
ATOM 1690 C C . GLY A 1 213 ? 0.654 -15.339 2.405 1.00 95.06 213 GLY A C 1
ATOM 1691 O O . GLY A 1 213 ? 0.865 -16.178 1.540 1.00 95.06 213 GLY A O 1
ATOM 1692 N N . LEU A 1 214 ? -0.251 -15.476 3.363 1.00 93.62 214 LEU A N 1
ATOM 1693 C CA . LEU A 1 214 ? -1.169 -16.588 3.493 1.00 93.62 214 LEU A CA 1
ATOM 1694 C C . LEU A 1 214 ? -2.582 -16.046 3.270 1.00 93.62 214 LEU A C 1
ATOM 1696 O O . LEU A 1 214 ? -3.115 -15.350 4.133 1.00 93.62 214 LEU A O 1
ATOM 1700 N N . ARG A 1 215 ? -3.181 -16.323 2.107 1.00 90.44 215 ARG A N 1
ATOM 1701 C CA . ARG A 1 215 ? -4.459 -15.718 1.681 1.00 90.44 215 ARG A CA 1
ATOM 1702 C C . ARG A 1 215 ? -5.484 -16.772 1.288 1.00 90.44 215 ARG A C 1
ATOM 1704 O O . ARG A 1 215 ? -5.156 -17.707 0.565 1.00 90.44 215 ARG A O 1
ATOM 1711 N N . ARG A 1 216 ? -6.739 -16.614 1.715 1.00 84.44 216 ARG A N 1
ATOM 1712 C CA . ARG A 1 216 ? -7.858 -17.414 1.186 1.00 84.44 216 ARG A CA 1
ATOM 1713 C C . ARG A 1 216 ? -8.370 -16.794 -0.104 1.00 84.44 216 ARG A C 1
ATOM 1715 O O . ARG A 1 216 ? -8.739 -15.623 -0.125 1.00 84.44 216 ARG A O 1
ATOM 1722 N N . GLU A 1 217 ? -8.438 -17.587 -1.165 1.00 68.69 217 GLU A N 1
ATOM 1723 C CA . GLU A 1 217 ? -9.110 -17.176 -2.397 1.00 68.69 217 GLU A CA 1
ATOM 1724 C C . GLU A 1 217 ? -10.619 -17.141 -2.180 1.00 68.69 217 GLU A C 1
ATOM 1726 O O . GLU A 1 217 ? -11.264 -18.174 -2.054 1.00 68.69 217 GLU A O 1
ATOM 1731 N N . THR A 1 218 ? -11.195 -15.943 -2.164 1.00 60.16 218 THR A N 1
ATOM 1732 C CA . THR A 1 218 ? -12.646 -15.736 -2.070 1.00 60.16 218 THR A CA 1
ATOM 1733 C C . THR A 1 218 ? -13.335 -15.715 -3.442 1.00 60.16 218 THR A C 1
ATOM 1735 O O . THR A 1 218 ? -14.516 -15.381 -3.535 1.00 60.16 218 THR A O 1
ATOM 1738 N N . GLN A 1 219 ? -12.631 -16.073 -4.527 1.00 49.81 219 GLN A N 1
ATOM 1739 C CA . GLN A 1 219 ? -13.235 -16.165 -5.858 1.00 49.81 219 GLN A CA 1
ATOM 1740 C C . GLN A 1 219 ? -14.139 -17.396 -5.961 1.00 49.81 219 GLN A C 1
ATOM 1742 O O . GLN A 1 219 ? -13.679 -18.520 -6.143 1.00 49.81 219 GLN A O 1
ATOM 1747 N N . GLY A 1 220 ? -15.448 -17.161 -5.907 1.00 44.66 220 GLY A N 1
ATOM 1748 C CA . GLY A 1 220 ? -16.461 -18.171 -6.191 1.00 44.66 220 GLY A CA 1
ATOM 1749 C C . GLY A 1 220 ? -17.639 -18.066 -5.239 1.00 44.66 220 GLY A C 1
ATOM 1750 O O . GLY A 1 220 ? -17.504 -18.224 -4.029 1.00 44.66 220 GLY A O 1
ATOM 1751 N N . ASN A 1 221 ? -18.826 -17.826 -5.790 1.00 44.59 221 ASN A N 1
ATOM 1752 C CA . ASN A 1 221 ? -20.050 -17.848 -5.003 1.00 44.59 221 ASN A CA 1
ATOM 1753 C C . ASN A 1 221 ? -20.244 -19.262 -4.418 1.00 44.59 221 ASN A C 1
ATOM 1755 O O . ASN A 1 221 ? -20.335 -20.224 -5.177 1.00 44.59 221 ASN A O 1
ATOM 1759 N N . GLN A 1 222 ? -20.414 -19.340 -3.091 1.00 47.34 222 GLN A N 1
ATOM 1760 C CA . GLN A 1 222 ? -20.994 -20.456 -2.311 1.00 47.34 222 GLN A CA 1
ATOM 1761 C C . GLN A 1 222 ? -20.079 -21.480 -1.608 1.00 47.34 222 GLN A C 1
ATOM 1763 O O . GLN A 1 222 ? -20.618 -22.473 -1.112 1.00 47.34 222 GLN A O 1
ATOM 1768 N N . GLU A 1 223 ? -18.771 -21.275 -1.443 1.00 50.69 223 GLU A N 1
ATOM 1769 C CA . GLU A 1 223 ? -18.026 -22.071 -0.446 1.00 50.69 223 GLU A CA 1
ATOM 1770 C C . GLU A 1 223 ? -17.890 -21.322 0.883 1.00 50.69 223 GLU A C 1
ATOM 1772 O O . GLU A 1 223 ? -17.534 -20.148 0.930 1.00 50.69 223 GLU A O 1
ATOM 1777 N N . SER A 1 224 ? -18.215 -22.006 1.990 1.00 58.03 224 SER A N 1
ATOM 1778 C CA . SER A 1 224 ? -17.917 -21.491 3.330 1.00 58.03 224 SER A CA 1
ATOM 1779 C C . SER A 1 224 ? -16.421 -21.218 3.418 1.00 58.03 224 SER A C 1
ATOM 1781 O O . SER A 1 224 ? -15.620 -22.095 3.099 1.00 58.03 224 SER A O 1
ATOM 1783 N N . ILE A 1 225 ? -16.048 -20.046 3.931 1.00 63.72 225 ILE A N 1
ATOM 1784 C CA . ILE A 1 225 ? -14.656 -19.645 4.195 1.00 63.72 225 ILE A CA 1
ATOM 1785 C C . ILE A 1 225 ? -13.883 -20.679 5.027 1.00 63.72 225 ILE A C 1
ATOM 1787 O O . ILE A 1 225 ? -12.656 -20.719 4.990 1.00 63.72 225 ILE A O 1
ATOM 1791 N N . GLU A 1 226 ? -14.584 -21.534 5.771 1.00 63.44 226 GLU A N 1
ATOM 1792 C CA . GLU A 1 226 ? -14.006 -22.637 6.547 1.00 63.44 226 GLU A CA 1
ATOM 1793 C C . GLU A 1 226 ? -13.428 -23.768 5.681 1.00 63.44 226 GLU A C 1
ATOM 1795 O O . GLU A 1 226 ? -12.560 -24.498 6.150 1.00 63.44 226 GLU A O 1
ATOM 1800 N N . ASN A 1 227 ? -13.877 -23.905 4.431 1.00 64.75 227 ASN A N 1
ATOM 1801 C CA . ASN A 1 227 ? -13.432 -24.953 3.510 1.00 64.75 227 ASN A CA 1
ATOM 1802 C C . ASN A 1 227 ? -12.340 -24.477 2.539 1.00 64.75 227 ASN A C 1
ATOM 1804 O O . ASN A 1 227 ? -11.776 -25.292 1.809 1.00 64.75 227 ASN A O 1
ATOM 1808 N N . LEU A 1 228 ? -12.030 -23.177 2.533 1.00 70.94 228 LEU A N 1
ATOM 1809 C CA . LEU A 1 228 ? -11.030 -22.597 1.645 1.00 70.94 228 LEU A CA 1
ATOM 1810 C C . LEU A 1 228 ? -9.627 -22.810 2.223 1.00 70.94 228 LEU A C 1
ATOM 1812 O O . LEU A 1 228 ? -9.320 -22.378 3.337 1.00 70.94 228 LEU A O 1
ATOM 1816 N N . SER A 1 229 ? -8.764 -23.470 1.451 1.00 78.12 229 SER A N 1
ATOM 1817 C CA . SER A 1 229 ? -7.329 -23.531 1.745 1.00 78.12 229 SER A CA 1
ATOM 1818 C C . SER A 1 229 ? -6.701 -22.146 1.593 1.00 78.12 229 SER A C 1
ATOM 1820 O O . SER A 1 229 ? -7.165 -21.347 0.777 1.00 78.12 229 SER A O 1
ATOM 1822 N N . PHE A 1 230 ? -5.628 -21.873 2.333 1.00 88.81 230 PHE A N 1
ATOM 1823 C CA . PHE A 1 230 ? -4.831 -20.688 2.057 1.00 88.81 230 PHE A CA 1
ATOM 1824 C C . PHE A 1 230 ? -3.823 -20.977 0.952 1.00 88.81 230 PHE A C 1
ATOM 1826 O O . PHE A 1 230 ? -3.232 -22.053 0.918 1.00 88.81 230 PHE A O 1
ATOM 1833 N N . ASN A 1 231 ? -3.594 -19.993 0.095 1.00 91.00 231 ASN A N 1
ATOM 1834 C CA . ASN A 1 231 ? -2.462 -19.970 -0.812 1.00 91.00 231 ASN A CA 1
ATOM 1835 C C . ASN A 1 231 ? -1.310 -19.226 -0.139 1.00 91.00 231 ASN A C 1
ATOM 1837 O O . ASN A 1 231 ? -1.509 -18.125 0.387 1.00 91.00 231 ASN A O 1
ATOM 1841 N N . CYS A 1 232 ? -0.129 -19.840 -0.157 1.00 94.12 232 CYS A N 1
ATOM 1842 C CA . CYS A 1 232 ? 1.108 -19.200 0.255 1.00 94.12 232 CYS A CA 1
ATOM 1843 C C . CYS A 1 232 ? 1.755 -18.489 -0.941 1.00 94.12 232 CYS A C 1
ATOM 1845 O O . CYS A 1 232 ? 1.913 -19.064 -2.022 1.00 94.12 232 CYS A O 1
ATOM 1847 N N . SER A 1 233 ? 2.133 -17.232 -0.739 1.00 94.88 233 SER A N 1
ATOM 1848 C CA . SER A 1 233 ? 2.868 -16.416 -1.700 1.00 94.88 233 SER A CA 1
ATOM 1849 C C . SER A 1 233 ? 4.103 -15.816 -1.050 1.00 94.88 233 SER A C 1
ATOM 1851 O O . SER A 1 233 ? 4.031 -15.368 0.095 1.00 94.88 233 SER A O 1
ATOM 1853 N N . ILE A 1 234 ? 5.196 -15.733 -1.801 1.00 94.88 234 ILE A N 1
ATOM 1854 C CA . ILE A 1 234 ? 6.413 -15.035 -1.390 1.00 94.88 234 ILE A CA 1
ATOM 1855 C C . ILE A 1 234 ? 6.626 -13.875 -2.353 1.00 94.88 234 ILE A C 1
ATOM 1857 O O . ILE A 1 234 ? 6.728 -14.076 -3.565 1.00 94.88 234 ILE A O 1
ATOM 1861 N N . LYS A 1 235 ? 6.702 -12.663 -1.809 1.00 94.94 235 LYS A N 1
ATOM 1862 C CA . LYS A 1 235 ? 7.015 -11.446 -2.550 1.00 94.94 235 LYS A CA 1
ATOM 1863 C C . LYS A 1 235 ? 8.308 -10.855 -2.016 1.00 94.94 235 LYS A C 1
ATOM 1865 O O . LYS A 1 235 ? 8.432 -10.593 -0.826 1.00 94.94 235 LYS A O 1
ATOM 1870 N N . GLU A 1 236 ? 9.259 -10.606 -2.897 1.00 93.00 236 GLU A N 1
ATOM 1871 C CA . GLU A 1 236 ? 10.503 -9.923 -2.562 1.00 93.00 236 GLU A CA 1
ATOM 1872 C C . GLU A 1 236 ? 10.601 -8.631 -3.354 1.00 93.00 236 GLU A C 1
ATOM 1874 O O . GLU A 1 236 ? 10.259 -8.602 -4.535 1.00 93.00 236 GLU A O 1
ATOM 1879 N N . THR A 1 237 ? 11.065 -7.561 -2.720 1.00 92.69 237 THR A N 1
ATOM 1880 C CA . THR A 1 237 ? 11.303 -6.281 -3.387 1.00 92.69 237 THR A CA 1
ATOM 1881 C C . THR A 1 237 ? 12.663 -5.743 -2.996 1.00 92.69 237 THR A C 1
ATOM 1883 O O . THR A 1 237 ? 13.003 -5.728 -1.819 1.00 92.69 237 THR A O 1
ATOM 1886 N N . ILE A 1 238 ? 13.432 -5.291 -3.979 1.00 91.06 238 ILE A N 1
ATOM 1887 C CA . ILE A 1 238 ? 14.632 -4.491 -3.764 1.00 91.06 238 ILE A CA 1
ATOM 1888 C C . ILE A 1 238 ? 14.468 -3.154 -4.465 1.00 91.06 238 ILE A C 1
ATOM 1890 O O . ILE A 1 238 ? 14.028 -3.095 -5.612 1.00 91.06 238 ILE A O 1
ATOM 1894 N N . GLU A 1 239 ? 14.832 -2.094 -3.765 1.00 91.00 239 GLU A N 1
ATOM 1895 C CA . GLU A 1 239 ? 14.791 -0.728 -4.245 1.00 91.00 239 GLU A CA 1
ATOM 1896 C C . GLU A 1 239 ? 16.145 -0.068 -4.031 1.00 91.00 239 GLU A C 1
ATOM 1898 O O . GLU A 1 239 ? 16.733 -0.159 -2.954 1.00 91.00 239 GLU A O 1
ATOM 1903 N N . GLU A 1 240 ? 16.622 0.611 -5.065 1.00 90.56 240 GLU A N 1
ATOM 1904 C CA . GLU A 1 240 ? 17.844 1.397 -5.030 1.00 90.56 240 GLU A CA 1
ATOM 1905 C C . GLU A 1 240 ? 17.590 2.756 -5.668 1.00 90.56 240 GLU A C 1
ATOM 1907 O O . GLU A 1 240 ? 17.040 2.842 -6.768 1.00 90.56 240 GLU A O 1
ATOM 1912 N N . SER A 1 241 ? 18.032 3.820 -5.000 1.00 88.50 241 SER A N 1
ATOM 1913 C CA . SER A 1 241 ? 17.870 5.180 -5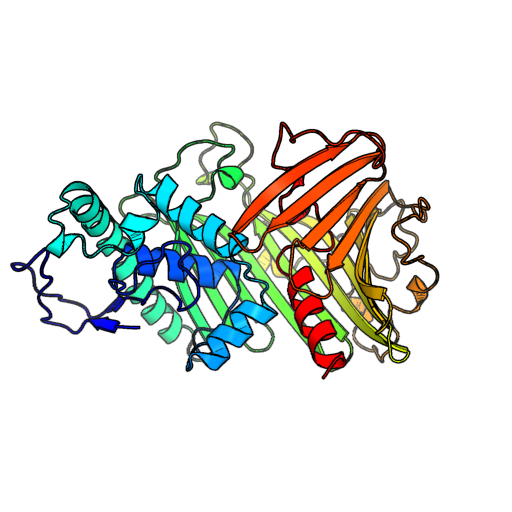.505 1.00 88.50 241 SER A CA 1
ATOM 1914 C C . SER A 1 241 ? 19.159 5.983 -5.431 1.00 88.50 241 SER A C 1
ATOM 1916 O O . SER A 1 241 ? 19.927 5.854 -4.482 1.00 88.50 241 SER A O 1
ATOM 1918 N N . HIS A 1 242 ? 19.403 6.834 -6.426 1.00 86.75 242 HIS A N 1
ATOM 1919 C CA . HIS A 1 242 ? 20.579 7.698 -6.448 1.00 86.75 242 HIS A CA 1
ATOM 1920 C C . HIS A 1 242 ? 20.416 8.916 -7.360 1.00 86.75 242 HIS A C 1
ATOM 1922 O O . HIS A 1 242 ? 19.583 8.975 -8.265 1.00 86.75 242 HIS A O 1
ATOM 1928 N N . TRP A 1 243 ? 21.290 9.892 -7.132 1.00 87.56 243 TRP A N 1
ATOM 1929 C CA . TRP A 1 243 ? 21.449 11.069 -7.973 1.00 87.56 243 TRP A CA 1
ATOM 1930 C C . TRP A 1 243 ? 22.310 10.768 -9.198 1.00 87.56 243 TRP A C 1
ATOM 1932 O O . TRP A 1 243 ? 23.412 10.233 -9.069 1.00 87.56 243 TRP A O 1
ATOM 1942 N N . ILE A 1 244 ? 21.836 11.173 -10.374 1.00 87.75 244 ILE A N 1
ATOM 1943 C CA . ILE A 1 244 ? 22.615 11.140 -11.619 1.00 87.75 244 ILE A CA 1
ATOM 1944 C C . ILE A 1 244 ? 23.345 12.472 -11.814 1.00 87.75 244 ILE A C 1
ATOM 1946 O O . ILE A 1 244 ? 24.535 12.500 -12.133 1.00 87.75 244 ILE A O 1
ATOM 1950 N N . ASP A 1 245 ? 22.644 13.580 -11.574 1.00 86.88 245 ASP A N 1
ATOM 1951 C CA . ASP A 1 245 ? 23.190 14.934 -11.545 1.00 86.88 245 ASP A CA 1
ATOM 1952 C C . ASP A 1 245 ? 22.360 15.833 -10.609 1.00 86.88 245 ASP A C 1
ATOM 1954 O O . ASP A 1 245 ? 21.552 15.339 -9.829 1.00 86.88 245 ASP A O 1
ATOM 1958 N N . ALA A 1 246 ? 22.576 17.152 -10.644 1.00 84.19 246 ALA A N 1
ATOM 1959 C CA . ALA A 1 246 ? 21.899 18.102 -9.756 1.00 84.19 246 ALA A CA 1
ATOM 1960 C C . ALA A 1 246 ? 20.371 18.196 -9.958 1.00 84.19 246 ALA A C 1
ATOM 1962 O O . ALA A 1 246 ? 19.686 18.720 -9.086 1.00 84.19 246 ALA A O 1
ATOM 1963 N N . ASN A 1 247 ? 19.853 17.722 -11.092 1.00 86.19 247 ASN A N 1
ATOM 1964 C CA . ASN A 1 247 ? 18.457 17.868 -11.500 1.00 86.19 247 ASN A CA 1
ATOM 1965 C C . ASN A 1 247 ? 17.750 16.520 -11.712 1.00 86.19 247 ASN A C 1
ATOM 1967 O O . ASN A 1 247 ? 16.531 16.512 -11.898 1.00 86.19 247 ASN A O 1
ATOM 1971 N N . LEU A 1 248 ? 18.494 15.407 -11.712 1.00 89.06 248 LEU A N 1
ATOM 1972 C CA . LEU A 1 248 ? 17.979 14.072 -12.006 1.00 89.06 248 LEU A CA 1
ATOM 1973 C C . LEU A 1 248 ? 18.248 13.080 -10.867 1.00 89.06 248 LEU A C 1
ATOM 1975 O O . LEU A 1 248 ? 19.394 12.714 -10.588 1.00 89.06 248 LEU A O 1
ATOM 1979 N N . TRP A 1 249 ? 17.160 12.581 -10.286 1.00 90.56 249 TRP A N 1
ATOM 1980 C CA . TRP A 1 249 ? 17.136 11.422 -9.390 1.00 90.56 249 TRP A CA 1
ATOM 1981 C C . TRP A 1 249 ? 16.524 10.230 -10.091 1.00 90.56 249 TRP A C 1
ATOM 1983 O O . TRP A 1 249 ? 15.551 10.379 -10.837 1.00 90.56 249 TRP A O 1
ATOM 1993 N N . LEU A 1 250 ? 17.062 9.057 -9.792 1.00 92.00 250 LEU A N 1
ATOM 1994 C CA . LEU A 1 250 ? 16.635 7.805 -10.377 1.00 92.00 250 LEU A CA 1
ATOM 1995 C C . LEU A 1 250 ? 16.419 6.765 -9.280 1.00 92.00 250 LEU A C 1
ATOM 1997 O O . LEU A 1 250 ? 17.262 6.603 -8.399 1.00 92.00 250 LEU A O 1
ATOM 2001 N N . THR A 1 251 ? 15.298 6.059 -9.366 1.00 92.19 251 THR A N 1
ATOM 2002 C CA . THR A 1 251 ? 14.930 4.944 -8.496 1.00 92.19 251 THR A CA 1
ATOM 2003 C C . THR A 1 251 ? 14.679 3.714 -9.356 1.00 92.19 251 THR A C 1
ATOM 2005 O O . THR A 1 251 ? 13.886 3.755 -10.300 1.00 92.19 251 THR A O 1
ATOM 2008 N N . TYR A 1 252 ? 15.338 2.617 -9.007 1.00 93.38 252 TYR A N 1
ATOM 2009 C CA . TYR A 1 252 ? 15.135 1.300 -9.589 1.00 93.38 252 TYR A CA 1
ATOM 2010 C C . TYR A 1 252 ? 14.476 0.385 -8.567 1.00 93.38 252 TYR A C 1
ATOM 2012 O O . TYR A 1 252 ? 14.900 0.347 -7.413 1.00 93.38 252 TYR A O 1
ATOM 2020 N N . VAL A 1 253 ? 13.480 -0.384 -9.000 1.00 93.38 253 VAL A N 1
ATOM 2021 C CA . VAL A 1 253 ? 12.810 -1.384 -8.165 1.00 93.38 253 VAL A CA 1
ATOM 2022 C C . VAL A 1 253 ? 12.747 -2.705 -8.916 1.00 93.38 253 VAL A C 1
ATOM 2024 O O . VAL A 1 253 ? 12.374 -2.745 -10.087 1.00 93.38 253 VAL A O 1
ATOM 2027 N N . VAL A 1 254 ? 13.088 -3.796 -8.237 1.00 94.31 254 VAL A N 1
ATOM 2028 C CA . VAL A 1 254 ? 12.793 -5.155 -8.697 1.00 94.31 254 VAL A CA 1
ATOM 2029 C C . VAL A 1 254 ? 11.848 -5.785 -7.698 1.00 94.31 254 VAL A C 1
ATOM 2031 O O . VAL A 1 254 ? 12.185 -5.901 -6.522 1.00 94.31 254 VAL A O 1
ATOM 2034 N N . THR A 1 255 ? 10.692 -6.235 -8.170 1.00 94.62 255 THR A N 1
ATOM 2035 C CA . THR A 1 255 ? 9.747 -7.019 -7.379 1.00 94.62 255 THR A CA 1
ATOM 2036 C C . THR A 1 255 ? 9.590 -8.390 -8.007 1.00 94.62 255 THR A C 1
ATOM 2038 O O . THR A 1 255 ? 9.242 -8.494 -9.178 1.00 94.62 255 THR A O 1
ATOM 2041 N N . ASN A 1 256 ? 9.793 -9.439 -7.219 1.00 95.19 256 ASN A N 1
ATOM 2042 C CA . ASN A 1 256 ? 9.510 -10.810 -7.620 1.00 95.19 256 ASN A CA 1
ATOM 2043 C C . ASN A 1 256 ? 8.371 -11.352 -6.767 1.00 95.19 256 ASN A C 1
ATOM 2045 O O . ASN A 1 256 ? 8.365 -11.150 -5.553 1.00 95.19 256 ASN A O 1
ATOM 2049 N N . GLN A 1 257 ? 7.438 -12.070 -7.379 1.00 94.94 257 GLN A N 1
ATOM 2050 C CA . GLN A 1 257 ? 6.350 -12.722 -6.666 1.00 94.94 257 GLN A CA 1
ATOM 2051 C C . GLN A 1 257 ? 6.177 -14.150 -7.172 1.00 94.94 257 GLN A C 1
ATOM 2053 O O . GLN A 1 257 ? 5.978 -14.364 -8.363 1.00 94.94 257 GLN A O 1
ATOM 2058 N N . SER A 1 258 ? 6.215 -15.114 -6.254 1.00 94.12 258 SER A N 1
ATOM 2059 C CA . SER A 1 258 ? 5.908 -16.518 -6.532 1.00 94.12 258 SER A CA 1
ATOM 2060 C C . SER A 1 258 ? 4.761 -17.013 -5.656 1.00 94.12 258 SER A C 1
ATOM 2062 O O . SER A 1 258 ? 4.574 -16.556 -4.523 1.00 94.12 258 SER A O 1
ATOM 2064 N N . GLY A 1 259 ? 3.977 -17.945 -6.194 1.00 87.44 259 GLY A N 1
ATOM 2065 C CA . GLY A 1 259 ? 3.098 -18.809 -5.411 1.00 87.44 259 GLY A CA 1
ATOM 2066 C C . GLY A 1 259 ? 3.816 -20.128 -5.157 1.00 87.44 259 GLY A C 1
ATOM 2067 O O . GLY A 1 259 ? 4.477 -20.637 -6.057 1.00 87.44 259 GLY A O 1
ATOM 2068 N N . THR A 1 260 ? 3.726 -20.670 -3.945 1.00 78.62 260 THR A N 1
ATOM 2069 C CA . THR A 1 260 ? 4.388 -21.943 -3.629 1.00 78.62 260 THR A CA 1
ATOM 2070 C C . THR A 1 260 ? 3.365 -23.070 -3.606 1.00 78.62 260 THR A C 1
ATOM 2072 O O . THR A 1 260 ? 3.186 -23.775 -4.595 1.00 78.62 260 THR A O 1
ATOM 2075 N N . GLU A 1 261 ? 2.647 -23.214 -2.498 1.00 83.50 261 GLU A N 1
ATOM 2076 C CA . GLU A 1 261 ? 1.687 -24.284 -2.260 1.00 83.50 261 GLU A CA 1
ATOM 2077 C C . GLU A 1 261 ? 0.530 -23.800 -1.375 1.00 83.50 261 GLU A C 1
ATOM 2079 O O . GLU A 1 261 ? 0.486 -22.659 -0.895 1.00 83.50 261 GLU A O 1
ATOM 2084 N N . LYS A 1 262 ? -0.447 -24.688 -1.184 1.00 89.38 262 LYS A N 1
ATOM 2085 C CA . LYS A 1 262 ? -1.531 -24.476 -0.232 1.00 89.38 262 LYS A CA 1
ATOM 2086 C C . LYS A 1 262 ? -1.057 -24.825 1.167 1.00 89.38 262 LYS A C 1
ATOM 2088 O O . LYS A 1 262 ? -0.698 -25.970 1.411 1.00 89.38 262 LYS A O 1
ATOM 2093 N N . GLU A 1 263 ? -1.170 -23.873 2.082 1.00 90.94 263 GLU A N 1
ATOM 2094 C CA . GLU A 1 263 ? -0.738 -24.032 3.470 1.00 90.94 263 GLU A CA 1
ATOM 2095 C C . GLU A 1 263 ? -1.906 -23.863 4.444 1.00 90.94 263 GLU A C 1
ATOM 2097 O O . GLU A 1 263 ? -2.932 -23.251 4.129 1.00 90.94 263 GLU A O 1
ATOM 2102 N N . SER A 1 264 ? -1.774 -24.422 5.647 1.00 87.00 264 SER A N 1
ATOM 2103 C CA . SER A 1 264 ? -2.767 -24.248 6.718 1.00 87.00 264 SER A CA 1
ATOM 2104 C C . SER A 1 264 ? -2.435 -23.115 7.683 1.00 87.00 264 SER A C 1
ATOM 2106 O O . SER A 1 264 ? -3.349 -22.535 8.270 1.00 87.00 264 SER A O 1
ATOM 2108 N N . GLU A 1 265 ? -1.150 -22.805 7.856 1.00 89.94 265 GLU A N 1
ATOM 2109 C CA . GLU A 1 265 ? -0.658 -21.834 8.830 1.00 89.94 265 GLU A CA 1
ATOM 2110 C C . GLU A 1 265 ? 0.546 -21.051 8.300 1.00 89.94 265 GLU A C 1
ATOM 2112 O O . GLU A 1 265 ? 1.266 -21.496 7.405 1.00 89.94 265 GLU A O 1
ATOM 2117 N N . MET A 1 266 ? 0.762 -19.856 8.855 1.00 93.94 266 MET A N 1
ATOM 2118 C CA . MET A 1 266 ? 1.841 -18.966 8.416 1.00 93.94 266 MET A CA 1
ATOM 2119 C C . MET A 1 266 ? 3.222 -19.568 8.679 1.00 93.94 266 MET A C 1
ATOM 2121 O O . MET A 1 266 ? 4.124 -19.377 7.874 1.00 93.94 266 MET A O 1
ATOM 2125 N N . ASP A 1 267 ? 3.386 -20.335 9.757 1.00 94.38 267 ASP A N 1
ATOM 2126 C CA . ASP A 1 267 ? 4.662 -20.981 10.077 1.00 94.38 267 ASP A CA 1
ATOM 2127 C C . ASP A 1 267 ? 5.111 -21.960 8.987 1.00 94.38 267 ASP A C 1
ATOM 2129 O O . ASP A 1 267 ? 6.312 -22.128 8.786 1.00 94.38 267 ASP A O 1
ATOM 2133 N N . ASP A 1 268 ? 4.181 -22.595 8.273 1.00 93.31 268 ASP A N 1
ATOM 2134 C CA . ASP A 1 268 ? 4.510 -23.444 7.127 1.00 93.31 268 ASP A CA 1
ATOM 2135 C C . ASP A 1 268 ? 4.846 -22.601 5.894 1.00 93.31 268 ASP A C 1
ATOM 2137 O O . ASP A 1 268 ? 5.883 -22.819 5.270 1.00 93.31 268 ASP A O 1
ATOM 2141 N N . CYS A 1 269 ? 4.080 -21.537 5.634 1.00 94.19 269 CYS A N 1
ATOM 2142 C CA . CYS A 1 269 ? 4.384 -20.596 4.554 1.00 94.19 269 CYS A CA 1
ATOM 2143 C C . CYS A 1 269 ? 5.767 -19.930 4.715 1.00 94.19 269 CYS A C 1
ATOM 2145 O O . CYS A 1 269 ? 6.508 -19.796 3.744 1.00 94.19 269 CYS A O 1
ATOM 2147 N N . LEU A 1 270 ? 6.173 -19.592 5.944 1.00 93.25 270 LEU A N 1
ATOM 2148 C CA . LEU A 1 270 ? 7.494 -19.031 6.260 1.00 93.25 270 LEU A CA 1
ATOM 2149 C C . LEU A 1 270 ? 8.657 -19.996 5.978 1.00 93.25 270 LEU A C 1
ATOM 2151 O O . LEU A 1 270 ? 9.787 -19.544 5.786 1.00 93.25 270 LEU A O 1
ATOM 2155 N N . LYS A 1 271 ? 8.407 -21.312 5.966 1.00 92.56 271 LYS A N 1
ATOM 2156 C CA . LYS A 1 271 ? 9.419 -22.337 5.655 1.00 92.56 271 LYS A CA 1
ATOM 2157 C C . LYS A 1 271 ? 9.573 -22.572 4.153 1.00 92.56 271 LYS A C 1
ATOM 2159 O O . LYS A 1 271 ? 10.526 -23.245 3.764 1.00 92.56 271 LYS A O 1
ATOM 2164 N N . ASN A 1 272 ? 8.659 -22.053 3.333 1.00 91.56 272 ASN A N 1
ATOM 2165 C CA . ASN A 1 272 ? 8.701 -22.254 1.895 1.00 91.56 272 ASN A CA 1
ATOM 2166 C C . ASN A 1 272 ? 9.839 -21.465 1.242 1.00 91.56 272 ASN A C 1
ATOM 2168 O O . ASN A 1 272 ? 10.167 -20.334 1.617 1.00 91.56 272 ASN A O 1
ATOM 2172 N N . ASP A 1 273 ? 10.422 -22.087 0.221 1.00 90.69 273 ASP A N 1
ATOM 2173 C CA . ASP A 1 273 ? 11.394 -21.461 -0.663 1.00 90.69 273 ASP A CA 1
ATOM 2174 C C . ASP A 1 273 ? 10.685 -20.693 -1.784 1.00 90.69 273 ASP A C 1
ATOM 2176 O O . ASP A 1 273 ? 9.573 -21.030 -2.189 1.00 90.69 273 ASP A O 1
ATOM 2180 N N . PHE A 1 274 ? 11.353 -19.671 -2.320 1.00 91.56 274 PHE A N 1
ATOM 2181 C CA . PHE A 1 274 ? 10.858 -18.938 -3.483 1.00 91.56 274 PHE A CA 1
ATOM 2182 C C . PHE A 1 274 ? 10.801 -19.866 -4.710 1.00 91.56 274 PHE A C 1
ATOM 2184 O O . PHE A 1 274 ? 11.813 -20.479 -5.074 1.00 91.56 274 PHE A O 1
ATOM 2191 N N . ALA A 1 275 ? 9.644 -19.957 -5.374 1.00 92.19 275 ALA A N 1
ATOM 2192 C CA . ALA A 1 275 ? 9.463 -20.845 -6.523 1.00 92.19 275 ALA A CA 1
ATOM 2193 C C . ALA A 1 275 ? 10.080 -20.235 -7.794 1.00 92.19 275 ALA A C 1
ATOM 2195 O O . ALA A 1 275 ? 9.437 -19.518 -8.552 1.00 92.19 275 ALA A O 1
ATOM 2196 N N . ARG A 1 276 ? 11.364 -20.524 -8.044 1.00 90.06 276 ARG A N 1
ATOM 2197 C CA . ARG A 1 276 ? 12.102 -19.988 -9.208 1.00 90.06 276 ARG A CA 1
ATOM 2198 C C . ARG A 1 276 ? 11.591 -20.477 -10.567 1.00 90.06 276 ARG A C 1
ATOM 2200 O O . ARG A 1 276 ? 11.922 -19.860 -11.571 1.00 90.06 276 ARG A O 1
ATOM 2207 N N . ASP A 1 277 ? 10.822 -21.560 -10.595 1.00 89.88 277 ASP A N 1
ATOM 2208 C CA . ASP A 1 277 ? 10.248 -22.110 -11.827 1.00 89.88 277 ASP A CA 1
ATOM 2209 C C . ASP A 1 277 ? 8.852 -21.526 -12.139 1.00 89.88 277 ASP A C 1
ATOM 2211 O O . ASP A 1 277 ? 8.295 -21.820 -13.196 1.00 89.88 277 ASP A O 1
ATOM 2215 N N . ASP A 1 278 ? 8.280 -20.713 -11.238 1.00 92.12 278 ASP A N 1
ATOM 2216 C CA . ASP A 1 278 ? 6.960 -20.089 -11.398 1.00 92.12 278 ASP A CA 1
ATOM 2217 C C . ASP A 1 278 ? 6.868 -18.768 -10.618 1.00 92.12 278 ASP A C 1
ATOM 2219 O O . ASP A 1 278 ? 6.501 -18.725 -9.438 1.00 92.12 278 ASP A O 1
ATOM 2223 N N . TYR A 1 279 ? 7.268 -17.675 -11.270 1.00 94.94 279 TYR A N 1
ATOM 2224 C CA . TYR A 1 279 ? 7.235 -16.344 -10.674 1.00 94.94 279 TYR A CA 1
ATOM 2225 C C . TYR A 1 279 ? 6.984 -15.250 -11.708 1.00 94.94 279 TYR A C 1
ATOM 2227 O O . TYR A 1 279 ? 7.386 -15.346 -12.866 1.00 94.94 279 TYR A O 1
ATOM 2235 N N . GLU A 1 280 ? 6.365 -14.169 -11.244 1.00 96.00 280 GLU A N 1
ATOM 2236 C CA . GLU A 1 280 ? 6.298 -12.900 -11.960 1.00 96.00 280 GLU A CA 1
ATOM 2237 C C . GLU A 1 280 ? 7.419 -11.985 -11.460 1.00 96.00 280 GLU A C 1
ATOM 2239 O O . GLU A 1 280 ? 7.679 -11.900 -10.253 1.00 96.00 280 GLU A O 1
ATOM 2244 N N . GLN A 1 281 ? 8.063 -11.271 -12.380 1.00 95.56 281 GLN A N 1
ATOM 2245 C CA . GLN A 1 281 ? 9.025 -10.226 -12.060 1.00 95.56 281 GLN A CA 1
ATOM 2246 C C . GLN A 1 281 ? 8.593 -8.894 -12.663 1.00 95.56 281 GLN A C 1
ATOM 2248 O O . GLN A 1 281 ? 8.351 -8.777 -13.863 1.00 95.56 281 GLN A O 1
ATOM 2253 N N . ASN A 1 282 ? 8.562 -7.866 -11.825 1.00 95.38 282 ASN A N 1
ATOM 2254 C CA . ASN A 1 282 ? 8.343 -6.489 -12.229 1.00 95.38 282 ASN A CA 1
ATOM 2255 C C . ASN A 1 282 ? 9.635 -5.691 -12.046 1.00 95.38 282 ASN A C 1
ATOM 2257 O O . ASN A 1 282 ? 10.221 -5.692 -10.963 1.00 95.38 282 ASN A O 1
ATOM 2261 N N . ILE A 1 283 ? 10.057 -5.002 -13.106 1.00 95.38 283 ILE A N 1
ATOM 2262 C CA . ILE A 1 283 ? 11.145 -4.021 -13.066 1.00 95.38 283 ILE A CA 1
ATOM 2263 C C . ILE A 1 283 ? 10.524 -2.639 -13.182 1.00 95.38 283 ILE A C 1
ATOM 2265 O O . ILE A 1 283 ? 9.853 -2.358 -14.177 1.00 95.38 283 ILE A O 1
ATOM 2269 N N . GLU A 1 284 ? 10.756 -1.780 -12.194 1.00 95.31 284 GLU A N 1
ATOM 2270 C CA . GLU A 1 284 ? 10.303 -0.394 -12.217 1.00 95.31 284 GLU A CA 1
ATOM 2271 C C . GLU A 1 284 ? 11.488 0.570 -12.291 1.00 95.31 284 GLU A C 1
ATOM 2273 O O . GLU A 1 284 ? 12.480 0.422 -11.577 1.00 95.31 284 GLU A O 1
ATOM 2278 N N . VAL A 1 285 ? 11.375 1.572 -13.161 1.00 95.06 285 VAL A N 1
ATOM 2279 C CA . VAL A 1 285 ? 12.337 2.668 -13.293 1.00 95.06 285 VAL A CA 1
ATOM 2280 C C . VAL A 1 285 ? 11.584 3.976 -13.157 1.00 95.06 285 VAL A C 1
ATOM 2282 O O . VAL A 1 285 ? 10.702 4.282 -13.961 1.00 95.06 285 VAL A O 1
ATOM 2285 N N . MET A 1 286 ? 11.923 4.746 -12.132 1.00 94.56 286 MET A N 1
ATOM 2286 C CA . MET A 1 286 ? 11.269 6.008 -11.812 1.00 94.56 286 MET A CA 1
ATOM 2287 C C . MET A 1 286 ? 12.293 7.128 -11.769 1.00 94.56 286 MET A C 1
ATOM 2289 O O . MET A 1 286 ? 13.386 6.952 -11.240 1.00 94.56 286 MET A O 1
ATOM 2293 N N . ALA A 1 287 ? 11.938 8.283 -12.317 1.00 93.31 287 ALA A N 1
ATOM 2294 C CA . ALA A 1 287 ? 12.818 9.434 -12.382 1.00 93.31 287 ALA A CA 1
ATOM 2295 C C . ALA A 1 287 ? 12.093 10.705 -11.955 1.00 93.31 287 ALA A C 1
ATOM 2297 O O . ALA A 1 287 ? 10.925 10.912 -12.288 1.00 93.31 287 ALA A O 1
ATOM 2298 N N . ILE A 1 288 ? 12.822 11.572 -11.262 1.00 91.00 288 ILE A N 1
ATOM 2299 C CA . ILE A 1 288 ? 12.416 12.947 -10.989 1.00 91.00 288 ILE A CA 1
ATOM 2300 C C . ILE A 1 288 ? 13.375 13.840 -11.759 1.00 91.00 288 ILE A C 1
ATOM 2302 O O . ILE A 1 288 ? 14.576 13.842 -11.485 1.00 91.00 288 ILE A O 1
ATOM 2306 N N . ASN A 1 289 ? 12.838 14.607 -12.699 1.00 88.19 289 ASN A N 1
ATOM 2307 C CA . ASN A 1 289 ? 13.571 15.628 -13.425 1.00 88.19 289 ASN A CA 1
ATOM 2308 C C . ASN A 1 289 ? 13.056 17.001 -12.985 1.00 88.19 289 ASN A C 1
ATOM 2310 O O . ASN A 1 289 ? 11.919 17.367 -13.285 1.00 88.19 289 ASN A O 1
ATOM 2314 N N . SER A 1 290 ? 13.872 17.735 -12.231 1.00 79.50 290 SER A N 1
ATOM 2315 C CA . SER A 1 290 ? 13.533 19.067 -11.730 1.00 79.50 290 SER A CA 1
ATOM 2316 C C . SER A 1 290 ? 14.445 20.106 -12.367 1.00 79.50 290 SER A C 1
ATOM 2318 O O . SER A 1 290 ? 15.626 20.204 -12.045 1.00 79.50 290 SER A O 1
ATOM 2320 N N . SER A 1 291 ? 13.879 20.917 -13.255 1.00 71.06 291 SER A N 1
ATOM 2321 C CA . SER A 1 291 ? 14.569 22.000 -13.952 1.00 71.06 291 SER A CA 1
ATOM 2322 C C . SER A 1 291 ? 13.936 23.340 -13.583 1.00 71.06 291 SER A C 1
ATOM 2324 O O . SER A 1 291 ? 12.714 23.478 -13.615 1.00 71.06 291 SER A O 1
ATOM 2326 N N . GLN A 1 292 ? 14.758 24.358 -13.286 1.00 62.34 292 GLN A N 1
ATOM 2327 C CA . GLN A 1 292 ? 14.255 25.714 -13.003 1.00 62.34 292 GLN A CA 1
ATOM 2328 C C . GLN A 1 292 ? 13.431 26.291 -14.170 1.00 62.34 292 GLN A C 1
ATOM 2330 O O . GLN A 1 292 ? 12.509 27.069 -13.940 1.00 62.34 292 GLN A O 1
ATOM 2335 N N . ASP A 1 293 ? 13.727 25.879 -15.408 1.00 62.56 293 ASP A N 1
ATOM 2336 C CA . ASP A 1 293 ? 13.069 26.390 -16.614 1.00 62.56 293 ASP A CA 1
ATOM 2337 C C . ASP A 1 293 ? 11.842 25.560 -17.035 1.00 62.56 293 ASP A C 1
ATOM 2339 O O . ASP A 1 293 ? 10.937 26.091 -17.677 1.00 62.56 293 ASP A O 1
ATOM 2343 N N . GLN A 1 294 ? 11.808 24.259 -16.715 1.00 63.50 294 GLN A N 1
ATOM 2344 C CA . GLN A 1 294 ? 10.775 23.317 -17.188 1.00 63.50 294 GLN A CA 1
ATOM 2345 C C . GLN A 1 294 ? 9.824 22.832 -16.084 1.00 63.50 294 GLN A C 1
ATOM 2347 O O . GLN A 1 294 ? 8.850 22.147 -16.386 1.00 63.50 294 GLN A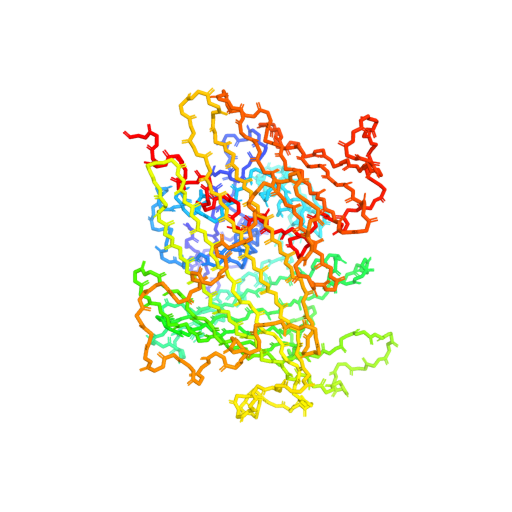 O 1
ATOM 2352 N N . GLY A 1 295 ? 10.072 23.212 -14.827 1.00 74.50 295 GLY A N 1
ATOM 2353 C CA . GLY A 1 295 ? 9.348 22.681 -13.676 1.00 74.50 295 GLY A CA 1
ATOM 2354 C C . GLY A 1 295 ? 9.806 21.268 -13.312 1.00 74.50 295 GLY A C 1
ATOM 2355 O O . GLY A 1 295 ? 10.867 20.804 -13.739 1.00 74.50 295 GLY A O 1
ATOM 2356 N N . THR A 1 296 ? 9.002 20.594 -12.494 1.00 82.19 296 THR A N 1
ATOM 2357 C CA . THR A 1 296 ? 9.238 19.203 -12.098 1.00 82.19 296 THR A CA 1
ATOM 2358 C C . THR A 1 296 ? 8.426 18.278 -12.997 1.00 82.19 296 THR A C 1
ATOM 2360 O O . THR A 1 296 ? 7.219 18.459 -13.159 1.00 82.19 296 THR A O 1
ATOM 2363 N N . VAL A 1 297 ? 9.075 17.255 -13.543 1.00 88.50 297 VAL A N 1
ATOM 2364 C CA . VAL A 1 297 ? 8.429 16.133 -14.227 1.00 88.50 297 VAL A CA 1
ATOM 2365 C C . VAL A 1 297 ? 8.855 14.853 -13.527 1.00 88.50 297 VAL A C 1
ATOM 2367 O O . VAL A 1 297 ? 10.043 14.631 -13.299 1.00 88.50 297 VAL A O 1
ATOM 2370 N N . ILE A 1 298 ? 7.885 14.009 -13.183 1.00 91.19 298 ILE A N 1
ATOM 2371 C CA . ILE A 1 298 ? 8.144 12.691 -12.599 1.00 91.19 298 ILE A CA 1
ATOM 2372 C C . ILE A 1 298 ? 7.666 11.640 -13.591 1.00 91.19 298 ILE A C 1
ATOM 2374 O O . ILE A 1 298 ? 6.526 11.687 -14.051 1.00 91.19 298 ILE A O 1
ATOM 2378 N N . THR A 1 299 ? 8.522 10.682 -13.919 1.00 94.06 299 THR A N 1
ATOM 2379 C CA . THR A 1 299 ? 8.191 9.556 -14.798 1.00 94.06 299 THR A CA 1
ATOM 2380 C C . THR A 1 299 ? 8.364 8.245 -14.056 1.00 94.06 299 THR A C 1
ATOM 2382 O O . THR A 1 299 ? 9.264 8.118 -13.233 1.00 94.06 299 THR A O 1
ATOM 2385 N N . GLY A 1 300 ? 7.532 7.258 -14.364 1.00 94.62 300 GLY A N 1
ATOM 2386 C CA . GLY A 1 300 ? 7.660 5.902 -13.846 1.00 94.62 300 GLY A CA 1
ATOM 2387 C C . GLY A 1 300 ? 7.306 4.888 -14.917 1.00 94.62 300 GLY A C 1
ATOM 2388 O O . GLY A 1 300 ? 6.305 5.047 -15.607 1.00 94.62 300 GLY A O 1
ATOM 2389 N N . HIS A 1 301 ? 8.113 3.847 -15.049 1.00 95.62 301 HIS A N 1
ATOM 2390 C CA . HIS A 1 301 ? 7.930 2.780 -16.029 1.00 95.62 301 HIS A CA 1
ATOM 2391 C C . HIS A 1 301 ? 7.977 1.448 -15.308 1.00 95.62 301 HIS A C 1
ATOM 2393 O O . HIS A 1 301 ? 8.881 1.251 -14.507 1.00 95.62 301 HIS A O 1
ATOM 2399 N N . ARG A 1 302 ? 7.037 0.547 -15.590 1.00 95.69 302 ARG A N 1
ATOM 2400 C CA . ARG A 1 302 ? 7.025 -0.823 -15.071 1.00 95.69 302 ARG A CA 1
ATOM 2401 C C . ARG A 1 302 ? 6.970 -1.800 -16.226 1.00 95.69 302 ARG A C 1
ATOM 2403 O O . ARG A 1 302 ? 6.122 -1.671 -17.109 1.00 95.69 302 ARG A O 1
ATOM 2410 N N . PHE A 1 303 ? 7.847 -2.786 -16.173 1.00 96.12 303 PHE A N 1
ATOM 2411 C CA . PHE A 1 303 ? 7.961 -3.868 -17.138 1.00 96.12 303 PHE A CA 1
ATOM 2412 C C . PHE A 1 303 ? 7.668 -5.181 -16.423 1.00 96.12 303 PHE A C 1
ATOM 2414 O O . PHE A 1 303 ? 8.330 -5.493 -15.434 1.00 96.12 303 PHE A O 1
ATOM 2421 N N . THR A 1 304 ? 6.683 -5.926 -16.919 1.00 96.00 304 THR A N 1
ATOM 2422 C CA . THR A 1 304 ? 6.262 -7.202 -16.331 1.00 96.00 304 THR A CA 1
ATOM 2423 C C . THR A 1 304 ? 6.800 -8.356 -17.160 1.00 96.00 304 THR A C 1
ATOM 2425 O O . THR A 1 304 ? 6.589 -8.414 -18.375 1.00 96.00 304 THR A O 1
ATOM 2428 N N . PHE A 1 305 ? 7.475 -9.276 -16.490 1.00 96.44 305 PHE A N 1
ATOM 2429 C CA . PHE A 1 305 ? 8.053 -10.490 -17.041 1.00 96.44 305 PHE A CA 1
ATOM 2430 C C . PHE A 1 305 ? 7.537 -11.702 -16.263 1.00 96.44 305 PHE A C 1
ATOM 2432 O O . PHE A 1 305 ? 7.142 -11.587 -15.102 1.00 96.44 305 PHE A O 1
ATOM 2439 N N . ASP A 1 306 ? 7.595 -12.862 -16.898 1.00 95.25 306 ASP A N 1
ATOM 2440 C CA . ASP A 1 306 ? 7.481 -14.163 -16.240 1.00 95.25 306 ASP A CA 1
ATOM 2441 C C . ASP A 1 306 ? 8.864 -14.838 -16.162 1.00 95.25 306 ASP A C 1
ATOM 2443 O O . ASP A 1 306 ? 9.873 -14.300 -16.644 1.00 95.25 306 ASP A O 1
ATOM 2447 N N . GLN A 1 307 ? 8.914 -16.025 -15.563 1.00 92.19 307 GLN A N 1
ATOM 2448 C CA . GLN A 1 307 ? 10.134 -16.812 -15.399 1.00 92.19 307 GLN A CA 1
ATOM 2449 C C . GLN A 1 307 ? 10.816 -17.184 -16.723 1.00 92.19 307 GLN A C 1
ATOM 2451 O O . GLN A 1 307 ? 12.030 -17.386 -16.744 1.00 92.19 307 GLN A O 1
ATOM 2456 N N . ASP A 1 308 ? 10.052 -17.282 -17.813 1.00 91.19 308 ASP A N 1
ATOM 2457 C CA . ASP A 1 308 ? 10.532 -17.736 -19.121 1.00 91.19 308 ASP A CA 1
ATOM 2458 C C . ASP A 1 308 ? 11.035 -16.575 -19.989 1.00 91.19 308 ASP A C 1
ATOM 2460 O O . ASP A 1 308 ? 11.821 -16.775 -20.922 1.00 91.19 308 ASP A O 1
ATOM 2464 N N . THR A 1 309 ? 10.573 -15.357 -19.707 1.00 89.88 309 THR A N 1
ATOM 2465 C CA . THR A 1 309 ? 10.844 -14.164 -20.516 1.00 89.88 309 THR A CA 1
ATOM 2466 C C . THR A 1 309 ? 11.820 -13.196 -19.871 1.00 89.88 309 THR A C 1
ATOM 2468 O O . THR A 1 309 ? 12.440 -12.412 -20.595 1.00 89.88 309 THR A O 1
ATOM 2471 N N . THR A 1 310 ? 11.995 -13.233 -18.546 1.00 90.00 310 THR A N 1
ATOM 2472 C CA . THR A 1 310 ? 12.880 -12.273 -17.884 1.00 90.00 310 THR A CA 1
ATOM 2473 C C . THR A 1 310 ? 14.359 -12.471 -18.254 1.00 90.00 310 THR A C 1
ATOM 2475 O O . THR A 1 310 ? 14.913 -13.559 -18.083 1.00 90.00 310 THR A O 1
ATOM 2478 N N . PRO A 1 311 ? 15.062 -11.413 -18.707 1.00 86.12 311 PRO A N 1
ATOM 2479 C CA . PRO A 1 311 ? 16.516 -11.425 -18.841 1.00 86.12 311 PRO A CA 1
ATOM 2480 C C . PRO A 1 311 ? 17.233 -11.106 -17.514 1.00 86.12 311 PRO A C 1
ATOM 2482 O O . PRO A 1 311 ? 18.449 -10.913 -17.510 1.00 86.12 311 PRO A O 1
ATOM 2485 N N . TYR A 1 312 ? 16.492 -10.990 -16.407 1.00 87.75 312 TYR A N 1
ATOM 2486 C CA . TYR A 1 312 ? 16.984 -10.566 -15.097 1.00 87.75 312 TYR A CA 1
ATOM 2487 C C . TYR A 1 312 ? 16.715 -11.616 -14.005 1.00 87.75 312 TYR A C 1
ATOM 2489 O O . TYR A 1 312 ? 16.486 -11.288 -12.837 1.00 87.75 312 TYR A O 1
ATOM 2497 N N . ASP A 1 313 ? 16.782 -12.894 -14.376 1.00 87.88 313 ASP A N 1
ATOM 2498 C CA . ASP A 1 313 ? 16.630 -14.054 -13.489 1.00 87.88 313 ASP A CA 1
ATOM 2499 C C . ASP A 1 313 ? 17.650 -14.075 -12.334 1.00 87.88 313 ASP A C 1
ATOM 2501 O O . ASP A 1 313 ? 17.388 -14.645 -11.267 1.00 87.88 313 ASP A O 1
ATOM 2505 N N . GLN A 1 314 ? 18.798 -13.402 -12.500 1.00 85.50 314 GLN A N 1
ATOM 2506 C CA . GLN A 1 314 ? 19.756 -13.197 -11.411 1.00 85.50 314 GLN A CA 1
ATOM 2507 C C . GLN A 1 314 ? 19.152 -12.462 -10.203 1.00 85.50 314 GLN A C 1
ATOM 2509 O O . GLN A 1 314 ? 19.653 -12.625 -9.092 1.00 85.50 314 GLN A O 1
ATOM 2514 N N . TRP A 1 315 ? 18.084 -11.681 -10.404 1.00 87.94 315 TRP A N 1
ATOM 2515 C CA . TRP A 1 315 ? 17.390 -10.939 -9.352 1.00 87.94 315 TRP A CA 1
ATOM 2516 C C . TRP A 1 315 ? 16.166 -11.670 -8.795 1.00 87.94 315 TRP A C 1
ATOM 2518 O O . TRP A 1 315 ? 15.451 -11.089 -7.990 1.00 87.94 315 TRP A O 1
ATOM 2528 N N . ALA A 1 316 ? 15.916 -12.925 -9.175 1.00 88.12 316 ALA A N 1
ATOM 2529 C CA . ALA A 1 316 ? 14.916 -13.767 -8.518 1.00 88.12 316 ALA A CA 1
ATOM 2530 C C . ALA A 1 316 ? 15.495 -14.439 -7.258 1.00 88.12 316 ALA A C 1
ATOM 2532 O O . ALA A 1 316 ? 16.672 -14.819 -7.251 1.00 88.12 316 ALA A O 1
ATOM 2533 N N . ASP A 1 317 ? 14.663 -14.651 -6.229 1.00 87.88 317 ASP A N 1
ATOM 2534 C CA . ASP A 1 317 ? 15.065 -15.162 -4.903 1.00 87.88 317 ASP A CA 1
ATOM 2535 C C . ASP A 1 317 ? 16.191 -14.318 -4.277 1.00 87.88 317 ASP A C 1
ATOM 2537 O O . ASP A 1 317 ? 17.315 -14.781 -4.042 1.00 87.88 317 ASP A O 1
ATOM 2541 N N . LEU A 1 318 ? 15.887 -13.033 -4.083 1.00 79.44 318 LEU A N 1
ATOM 2542 C CA . LEU A 1 318 ? 16.823 -11.967 -3.721 1.00 79.44 318 LEU A CA 1
ATOM 2543 C C . LEU A 1 318 ? 17.583 -12.270 -2.432 1.00 79.44 318 LEU A C 1
ATOM 2545 O O . LEU A 1 318 ? 18.778 -11.985 -2.371 1.00 79.44 318 LEU A O 1
ATOM 2549 N N . ASN A 1 319 ? 16.945 -12.904 -1.442 1.00 73.69 319 ASN A N 1
ATOM 2550 C CA . ASN A 1 319 ? 17.575 -13.240 -0.160 1.00 73.69 319 ASN A CA 1
ATOM 2551 C C . ASN A 1 319 ? 18.910 -13.991 -0.312 1.00 73.69 319 ASN A C 1
ATOM 2553 O O . ASN A 1 319 ? 19.844 -13.762 0.451 1.00 73.69 319 ASN A O 1
ATOM 2557 N N . ARG A 1 320 ? 19.046 -14.848 -1.335 1.00 61.59 320 ARG A N 1
ATOM 2558 C CA . ARG A 1 320 ? 20.292 -15.596 -1.596 1.00 61.59 320 ARG A CA 1
ATOM 2559 C C . ARG A 1 320 ? 21.463 -14.706 -2.023 1.00 61.59 320 ARG A C 1
ATOM 2561 O O . ARG A 1 320 ? 22.612 -15.134 -1.945 1.00 61.59 320 ARG A O 1
ATOM 2568 N N . ASN A 1 321 ? 21.175 -13.490 -2.477 1.00 57.22 321 ASN A N 1
ATOM 2569 C CA . ASN A 1 321 ? 22.132 -12.565 -3.075 1.00 57.22 321 ASN A CA 1
ATOM 2570 C C . ASN A 1 321 ? 22.476 -11.370 -2.167 1.00 57.22 321 ASN A C 1
ATOM 2572 O O . ASN A 1 321 ? 23.358 -10.588 -2.520 1.00 57.22 321 ASN A O 1
ATOM 2576 N N . LEU A 1 322 ? 21.825 -11.222 -1.005 1.00 63.47 322 LEU A N 1
ATOM 2577 C CA . LEU A 1 322 ? 21.954 -10.032 -0.148 1.00 63.47 322 LEU A CA 1
ATOM 2578 C C . LEU A 1 322 ? 23.156 -10.043 0.805 1.00 63.47 322 LEU A C 1
ATOM 2580 O O . LEU A 1 322 ? 23.584 -8.978 1.247 1.00 63.47 322 LEU A O 1
ATOM 2584 N N . ASP A 1 323 ? 23.766 -11.203 1.064 1.00 54.44 323 ASP A N 1
ATOM 2585 C CA . ASP A 1 323 ? 24.899 -11.339 1.996 1.00 54.44 323 ASP A CA 1
ATOM 2586 C C . ASP A 1 323 ? 26.184 -10.586 1.558 1.00 54.44 323 ASP A C 1
ATOM 2588 O O . ASP A 1 323 ? 27.164 -10.565 2.302 1.00 54.44 323 ASP A O 1
ATOM 2592 N N . ASN A 1 324 ? 26.220 -9.958 0.371 1.00 48.09 324 ASN A N 1
ATOM 2593 C CA . ASN A 1 324 ? 27.398 -9.254 -0.170 1.00 48.09 324 ASN A CA 1
ATOM 2594 C C . ASN A 1 324 ? 27.080 -7.953 -0.942 1.00 48.09 324 ASN A C 1
ATOM 2596 O O . ASN A 1 324 ? 27.792 -7.608 -1.889 1.00 48.09 324 ASN A O 1
ATOM 2600 N N . VAL A 1 325 ? 26.024 -7.222 -0.583 1.00 52.62 325 VAL A N 1
ATOM 2601 C CA . VAL A 1 325 ? 25.572 -6.070 -1.383 1.00 52.62 325 VAL A CA 1
ATOM 2602 C C . VAL A 1 325 ? 26.199 -4.754 -0.909 1.00 52.62 325 VAL A C 1
ATOM 2604 O O . VAL A 1 325 ? 25.939 -4.280 0.194 1.00 52.62 325 VAL A O 1
ATOM 2607 N N . GLY A 1 326 ? 27.039 -4.163 -1.764 1.00 56.22 326 GLY A N 1
ATOM 2608 C CA . GLY A 1 326 ? 27.391 -2.737 -1.745 1.00 56.22 326 GLY A CA 1
ATOM 2609 C C . GLY A 1 326 ? 26.598 -1.970 -2.814 1.00 56.22 326 GLY A C 1
ATOM 2610 O O . GLY A 1 326 ? 25.961 -2.597 -3.656 1.00 56.22 326 GLY A O 1
ATOM 2611 N N . GLY A 1 327 ? 26.632 -0.632 -2.783 1.00 58.22 327 GLY A N 1
ATOM 2612 C CA . GLY A 1 327 ? 25.847 0.224 -3.690 1.00 58.22 327 GLY A CA 1
ATOM 2613 C C . GLY A 1 327 ? 26.115 0.014 -5.192 1.00 58.22 327 GLY A C 1
ATOM 2614 O O . GLY A 1 327 ? 27.177 -0.473 -5.589 1.00 58.22 327 GLY A O 1
ATOM 2615 N N . ASN A 1 328 ? 25.156 0.444 -6.016 1.00 73.44 328 ASN A N 1
ATOM 2616 C CA . ASN A 1 328 ? 25.019 0.255 -7.466 1.00 73.44 328 ASN A CA 1
ATOM 2617 C C . ASN A 1 328 ? 24.679 -1.179 -7.907 1.00 73.44 328 ASN A C 1
ATOM 2619 O O . ASN A 1 328 ? 25.240 -1.695 -8.879 1.00 73.44 328 ASN A O 1
ATOM 2623 N N . LEU A 1 329 ? 23.763 -1.832 -7.195 1.00 79.94 329 LEU A N 1
ATOM 2624 C CA . LEU A 1 329 ? 23.340 -3.200 -7.484 1.00 79.94 329 LEU A CA 1
ATOM 2625 C C . LEU A 1 329 ? 22.467 -3.264 -8.748 1.00 79.94 329 LEU A C 1
ATOM 2627 O O . LEU A 1 329 ? 22.661 -4.111 -9.621 1.00 79.94 329 LEU A O 1
ATOM 2631 N N . LEU A 1 330 ? 21.535 -2.324 -8.869 1.00 86.62 330 LEU A N 1
ATOM 2632 C CA . LEU A 1 330 ? 20.537 -2.252 -9.929 1.00 86.62 330 LEU A CA 1
ATOM 2633 C C . LEU A 1 330 ? 20.977 -1.361 -11.102 1.00 86.62 330 LEU A C 1
ATOM 2635 O O . LEU A 1 330 ? 20.237 -1.202 -12.071 1.00 86.62 330 LEU A O 1
ATOM 2639 N N . GLY A 1 331 ? 22.219 -0.860 -11.103 1.00 78.88 331 GLY A N 1
ATOM 2640 C CA . GLY A 1 331 ? 22.770 -0.026 -12.183 1.00 78.88 331 GLY A CA 1
ATOM 2641 C C . GLY A 1 331 ? 22.748 -0.669 -13.574 1.00 78.88 331 GLY A C 1
ATOM 2642 O O . GLY A 1 331 ? 22.820 0.030 -14.590 1.00 78.88 331 GLY A O 1
ATOM 2643 N N . SER A 1 332 ? 22.592 -1.996 -13.645 1.00 81.25 332 SER A N 1
ATOM 2644 C CA . SER A 1 332 ? 22.353 -2.720 -14.899 1.00 81.25 332 SER A CA 1
ATOM 2645 C C . SER A 1 332 ? 21.118 -2.226 -15.666 1.00 81.25 332 SER A C 1
ATOM 2647 O O . SER A 1 332 ? 21.085 -2.360 -16.887 1.00 81.25 332 SER A O 1
ATOM 2649 N N . PHE A 1 333 ? 20.153 -1.586 -14.999 1.00 89.31 333 PHE A N 1
ATOM 2650 C CA . PHE A 1 333 ? 18.940 -1.037 -15.610 1.00 89.31 333 PHE A CA 1
ATOM 2651 C C . PHE A 1 333 ? 19.114 0.351 -16.241 1.00 89.31 333 PHE A C 1
ATOM 2653 O O . PHE A 1 333 ? 18.180 0.857 -16.849 1.00 89.31 333 PHE A O 1
ATOM 2660 N N . SER A 1 334 ? 20.315 0.935 -16.202 1.00 87.69 334 SER A N 1
ATOM 2661 C CA . SER A 1 334 ? 20.616 2.247 -16.814 1.00 87.69 334 SER A CA 1
ATOM 2662 C C . SER A 1 334 ? 20.427 2.332 -18.334 1.00 87.69 334 SER A C 1
ATOM 2664 O O . SER A 1 334 ? 20.481 3.420 -18.900 1.00 87.69 334 SER A O 1
ATOM 2666 N N . HIS A 1 335 ? 20.206 1.202 -19.008 1.00 90.31 335 HIS A N 1
ATOM 2667 C CA . HIS A 1 335 ? 19.856 1.150 -20.428 1.00 90.31 335 HIS A CA 1
ATOM 2668 C C . HIS A 1 335 ? 18.356 1.362 -20.699 1.00 90.31 335 HIS A C 1
ATOM 2670 O O . HIS A 1 335 ? 17.973 1.489 -21.863 1.00 90.31 335 HIS A O 1
ATOM 2676 N N . ILE A 1 336 ? 17.514 1.340 -19.661 1.00 92.56 336 ILE A N 1
ATOM 2677 C CA . ILE A 1 336 ? 16.079 1.598 -19.773 1.00 92.56 336 ILE A CA 1
ATOM 2678 C C . ILE A 1 336 ? 15.880 3.107 -19.880 1.00 92.56 336 ILE A C 1
ATOM 2680 O O . ILE A 1 336 ? 16.286 3.861 -18.996 1.00 92.56 336 ILE A O 1
ATOM 2684 N N . ASP A 1 337 ? 15.253 3.542 -20.970 1.00 91.81 337 ASP A N 1
ATOM 2685 C CA . ASP A 1 337 ? 14.966 4.951 -21.196 1.00 91.81 337 ASP A CA 1
ATOM 2686 C C . ASP A 1 337 ? 13.828 5.415 -20.278 1.00 91.81 337 ASP A C 1
ATOM 2688 O O . ASP A 1 337 ? 12.782 4.761 -20.147 1.00 91.81 337 ASP A O 1
ATOM 2692 N N . ILE A 1 338 ? 14.062 6.560 -19.639 1.00 91.75 338 ILE A N 1
ATOM 2693 C CA . ILE A 1 338 ? 13.127 7.209 -18.727 1.00 91.75 338 ILE A CA 1
ATOM 2694 C C . ILE A 1 338 ? 12.147 8.138 -19.455 1.00 91.75 338 ILE A C 1
ATOM 2696 O O . ILE A 1 338 ? 11.214 8.630 -18.821 1.00 91.75 338 ILE A O 1
ATOM 2700 N N . ASP A 1 339 ? 12.304 8.362 -20.763 1.00 91.94 339 ASP A N 1
ATOM 2701 C CA . ASP A 1 339 ? 11.347 9.124 -21.559 1.00 91.94 339 ASP A CA 1
ATOM 2702 C C . ASP A 1 339 ? 9.974 8.429 -21.576 1.00 91.94 339 ASP A C 1
ATOM 2704 O O . ASP A 1 339 ? 9.819 7.241 -21.862 1.00 91.94 339 ASP A O 1
ATOM 2708 N N . PHE A 1 340 ? 8.936 9.205 -21.278 1.00 92.50 340 PHE A N 1
ATOM 2709 C CA . PHE A 1 340 ? 7.547 8.773 -21.359 1.00 92.50 340 PHE A CA 1
ATOM 2710 C C . PHE A 1 340 ? 7.103 8.452 -22.794 1.00 92.50 340 PHE A C 1
ATOM 2712 O O . PHE A 1 340 ? 6.190 7.647 -22.987 1.00 92.50 340 PHE A O 1
ATOM 2719 N N . GLY A 1 341 ? 7.737 9.069 -23.796 1.00 91.19 341 GLY A N 1
ATOM 2720 C CA . GLY A 1 341 ? 7.454 8.829 -25.210 1.00 91.19 341 GLY A CA 1
ATOM 2721 C C . GLY A 1 341 ? 7.947 7.482 -25.745 1.00 91.19 341 GLY A C 1
ATOM 2722 O O . GLY A 1 341 ? 7.492 7.071 -26.813 1.00 91.19 341 GLY A O 1
ATOM 2723 N N . GLU A 1 342 ? 8.836 6.794 -25.025 1.00 90.81 342 GLU A N 1
ATOM 2724 C CA . GLU A 1 342 ? 9.440 5.534 -25.465 1.00 90.81 342 GLU A CA 1
ATOM 2725 C C . GLU A 1 342 ? 8.402 4.400 -25.585 1.00 90.81 342 GLU A C 1
ATOM 2727 O O . GLU A 1 342 ? 7.441 4.299 -24.815 1.00 90.81 342 GLU A O 1
ATOM 2732 N N . GLU A 1 343 ? 8.600 3.515 -26.564 1.00 91.81 343 GLU A N 1
ATOM 2733 C CA . GLU A 1 343 ? 7.719 2.369 -26.838 1.00 91.81 343 GLU A CA 1
ATOM 2734 C C . GLU A 1 343 ? 8.425 1.017 -26.689 1.00 91.81 343 GLU A C 1
ATOM 2736 O O . GLU A 1 343 ? 7.784 -0.035 -26.745 1.00 91.81 343 GLU A O 1
ATOM 2741 N N . GLN A 1 344 ? 9.740 1.017 -26.471 1.00 94.31 344 GLN A N 1
ATOM 2742 C CA . GLN A 1 344 ? 10.511 -0.186 -26.219 1.00 94.31 344 GLN A CA 1
ATOM 2743 C C . GLN A 1 344 ? 10.022 -0.888 -24.942 1.00 94.31 344 GLN A C 1
ATOM 2745 O O . GLN A 1 344 ? 9.961 -0.293 -23.866 1.00 94.31 344 GLN A O 1
ATOM 2750 N N . GLY A 1 345 ? 9.695 -2.178 -25.078 1.00 92.44 345 GLY A N 1
ATOM 2751 C CA . GLY A 1 345 ? 9.276 -3.048 -23.972 1.00 92.44 345 GLY A CA 1
ATOM 2752 C C . GLY A 1 345 ? 10.400 -3.883 -23.354 1.00 92.44 345 GLY A C 1
ATOM 2753 O O . GLY A 1 345 ? 10.145 -4.654 -22.446 1.00 92.44 345 GLY A O 1
ATOM 2754 N N . TYR A 1 346 ? 11.635 -3.784 -23.860 1.00 93.19 346 TYR A N 1
ATOM 2755 C CA . TYR A 1 346 ? 12.816 -4.492 -23.325 1.00 93.19 346 TYR A CA 1
ATOM 2756 C C . TYR A 1 346 ? 12.638 -6.013 -23.121 1.00 93.19 346 TYR A C 1
ATOM 2758 O O . TYR A 1 346 ? 13.286 -6.611 -22.271 1.00 93.19 346 TYR A O 1
ATOM 2766 N N . GLY A 1 347 ? 11.787 -6.650 -23.934 1.00 92.25 347 GLY A N 1
ATOM 2767 C CA . GLY A 1 347 ? 11.498 -8.086 -23.846 1.00 92.25 347 GLY A CA 1
ATOM 2768 C C . GLY A 1 347 ? 10.403 -8.464 -22.845 1.00 92.25 347 GLY A C 1
ATOM 2769 O O . GLY A 1 347 ? 10.161 -9.651 -22.664 1.00 92.25 347 GLY A O 1
ATOM 2770 N N . SER A 1 348 ? 9.740 -7.488 -22.219 1.00 95.44 348 SER A N 1
ATOM 2771 C CA . SER A 1 348 ? 8.651 -7.725 -21.274 1.00 95.44 348 SER A CA 1
ATOM 2772 C C . SER A 1 348 ? 7.387 -8.252 -21.955 1.00 95.44 348 SER A C 1
ATOM 2774 O O . SER A 1 348 ? 7.150 -8.020 -23.145 1.00 95.44 348 SER A O 1
ATOM 2776 N N . LEU A 1 349 ? 6.552 -8.947 -21.181 1.00 96.19 349 LEU A N 1
ATOM 2777 C CA . LEU A 1 349 ? 5.222 -9.390 -21.608 1.00 96.19 349 LEU A CA 1
ATOM 2778 C C . LEU A 1 349 ? 4.277 -8.203 -21.787 1.00 96.19 349 LEU A C 1
ATOM 2780 O O . LEU A 1 349 ? 3.451 -8.170 -22.698 1.00 96.19 349 LEU A O 1
ATOM 2784 N N . SER A 1 350 ? 4.398 -7.230 -20.888 1.00 95.06 350 SER A N 1
ATOM 2785 C CA . SER A 1 350 ? 3.668 -5.971 -20.930 1.00 95.06 350 SER A CA 1
ATOM 2786 C C . SER A 1 350 ? 4.472 -4.871 -20.250 1.00 95.06 350 SER A C 1
ATOM 2788 O O . SER A 1 350 ? 5.439 -5.130 -19.523 1.00 95.06 350 SER A O 1
ATOM 2790 N N . TRP A 1 351 ? 4.090 -3.627 -20.505 1.00 95.12 351 TRP A N 1
ATOM 2791 C CA . TRP A 1 351 ? 4.635 -2.479 -19.799 1.00 95.12 351 TRP A CA 1
ATOM 2792 C C . TRP A 1 351 ? 3.570 -1.412 -19.577 1.00 95.12 351 TRP A C 1
ATOM 2794 O O . TRP A 1 351 ? 2.599 -1.298 -20.334 1.00 95.12 351 TRP A O 1
ATOM 2804 N N . VAL A 1 352 ? 3.782 -0.616 -18.534 1.00 94.00 352 VAL A N 1
ATOM 2805 C CA . VAL A 1 352 ? 3.008 0.586 -18.228 1.00 94.00 352 VAL A CA 1
ATOM 2806 C C . VAL A 1 352 ? 3.964 1.738 -17.949 1.00 94.00 352 VAL A C 1
ATOM 2808 O O . VAL A 1 352 ? 4.988 1.571 -17.287 1.00 94.00 352 VAL A O 1
ATOM 2811 N N . ARG A 1 353 ? 3.638 2.914 -18.477 1.00 94.50 353 ARG A N 1
ATOM 2812 C CA . ARG A 1 353 ? 4.383 4.155 -18.272 1.00 94.50 353 ARG A CA 1
ATOM 2813 C C . ARG A 1 353 ? 3.471 5.193 -17.652 1.00 94.50 353 ARG A C 1
ATOM 2815 O O . ARG A 1 353 ? 2.298 5.284 -18.002 1.00 94.50 353 ARG A O 1
ATOM 2822 N N . SER A 1 354 ? 4.016 5.997 -16.760 1.00 93.44 354 SER A N 1
ATOM 2823 C CA . SER A 1 354 ? 3.335 7.063 -16.043 1.00 93.44 354 SER A CA 1
ATOM 2824 C C . SER A 1 354 ? 4.173 8.334 -16.131 1.00 93.44 354 SER A C 1
ATOM 2826 O O . SER A 1 354 ? 5.390 8.285 -15.968 1.00 93.44 354 SER A O 1
ATOM 2828 N N . LYS A 1 355 ? 3.526 9.474 -16.368 1.00 92.88 355 LYS A N 1
ATOM 2829 C CA . LYS A 1 355 ? 4.145 10.801 -16.335 1.00 92.88 355 LYS A CA 1
ATOM 2830 C C . LYS A 1 355 ? 3.270 11.741 -15.527 1.00 92.88 355 LYS A C 1
ATOM 2832 O O . LYS A 1 355 ? 2.115 11.951 -15.890 1.00 92.88 355 LYS A O 1
ATOM 2837 N N . ALA A 1 356 ? 3.835 12.305 -14.471 1.00 89.06 356 ALA A N 1
ATOM 2838 C CA . ALA A 1 356 ? 3.229 13.366 -13.691 1.00 89.06 356 ALA A CA 1
ATOM 2839 C C . ALA A 1 356 ? 3.890 14.706 -14.026 1.00 89.06 356 ALA A C 1
ATOM 2841 O O . ALA A 1 356 ? 5.117 14.838 -13.981 1.00 89.06 356 ALA A O 1
ATOM 2842 N N . GLU A 1 357 ? 3.062 15.691 -14.354 1.00 85.94 357 GLU A N 1
ATOM 2843 C CA . GLU A 1 357 ? 3.472 17.057 -14.668 1.00 85.94 357 GLU A CA 1
ATOM 2844 C C . GLU A 1 357 ? 2.894 18.021 -13.630 1.00 85.94 357 GLU A C 1
ATOM 2846 O O . GLU A 1 357 ? 1.705 17.957 -13.299 1.00 85.94 357 GLU A O 1
ATOM 2851 N N . PHE A 1 358 ? 3.747 18.919 -13.131 1.00 75.50 358 PHE A N 1
ATOM 2852 C CA . PHE A 1 358 ? 3.392 19.930 -12.137 1.00 75.50 358 PHE A CA 1
ATOM 2853 C C . PHE A 1 358 ? 3.518 21.321 -12.758 1.00 75.50 358 PHE A C 1
ATOM 2855 O O . PHE A 1 358 ? 4.583 21.690 -13.256 1.00 75.50 358 PHE A O 1
ATOM 2862 N N . SER A 1 359 ? 2.436 22.100 -12.740 1.00 64.69 359 SER A N 1
ATOM 2863 C CA . SER A 1 359 ? 2.495 23.520 -13.092 1.00 64.69 359 SER A CA 1
ATOM 2864 C C . SER A 1 359 ? 3.316 24.290 -12.046 1.00 64.69 359 SER A C 1
ATOM 2866 O O . SER A 1 359 ? 3.345 23.927 -10.871 1.00 64.69 359 SER A O 1
ATOM 2868 N N . GLN A 1 360 ? 3.993 25.364 -12.467 1.00 58.09 360 GLN A N 1
ATOM 2869 C CA . GLN A 1 360 ? 4.808 26.201 -11.570 1.00 58.09 360 GLN A CA 1
ATOM 2870 C C . GLN A 1 360 ? 3.981 26.966 -10.516 1.00 58.09 360 GLN A C 1
ATOM 2872 O O . GLN A 1 360 ? 4.553 27.420 -9.530 1.00 58.09 360 GLN A O 1
ATOM 2877 N N . ASP A 1 361 ? 2.661 27.085 -10.705 1.00 56.25 361 ASP A N 1
ATOM 2878 C CA . ASP A 1 361 ? 1.763 27.921 -9.890 1.00 56.25 361 ASP A CA 1
ATOM 2879 C C . ASP A 1 361 ? 0.784 27.117 -9.001 1.00 56.25 361 ASP A C 1
ATOM 2881 O O . ASP A 1 361 ? -0.167 27.694 -8.487 1.00 56.25 361 ASP A O 1
ATOM 2885 N N . GLU A 1 362 ? 1.042 25.817 -8.793 1.00 59.53 362 GLU A N 1
ATOM 2886 C CA . GLU A 1 362 ? 0.151 24.840 -8.138 1.00 59.53 362 GLU A CA 1
ATOM 2887 C C . GLU A 1 362 ? -1.179 24.617 -8.905 1.00 59.53 362 GLU A C 1
ATOM 2889 O O . GLU A 1 362 ? -2.051 25.472 -8.989 1.00 59.53 362 GLU A O 1
ATOM 2894 N N . SER A 1 363 ? -1.296 23.409 -9.474 1.00 59.75 363 SER A N 1
ATOM 2895 C CA . SER A 1 363 ? -2.467 22.797 -10.130 1.00 59.75 363 SER A CA 1
ATOM 2896 C C . SER A 1 363 ? -2.929 23.327 -11.510 1.00 59.75 363 SER A C 1
ATOM 2898 O O . SER A 1 363 ? -2.622 24.453 -11.915 1.00 59.75 363 SER A O 1
ATOM 2900 N N . PRO A 1 364 ? -3.599 22.467 -12.313 1.00 58.38 364 PRO A N 1
ATOM 2901 C CA . PRO A 1 364 ? -3.889 21.064 -12.015 1.00 58.38 364 PRO A CA 1
ATOM 2902 C C . PRO A 1 364 ? -2.652 20.171 -12.161 1.00 58.38 364 PRO A C 1
ATOM 2904 O O . PRO A 1 364 ? -1.800 20.391 -13.024 1.00 58.38 364 PRO A O 1
ATOM 2907 N N . GLN A 1 365 ? -2.562 19.147 -11.317 1.00 77.00 365 GLN A N 1
ATOM 2908 C CA . GLN A 1 365 ? -1.597 18.070 -11.500 1.00 77.00 365 GLN A CA 1
ATOM 2909 C C . GLN A 1 365 ? -2.158 17.099 -12.528 1.00 77.00 365 GLN A C 1
ATOM 2911 O O . GLN A 1 365 ? -3.283 16.619 -12.397 1.00 77.00 365 GLN A O 1
ATOM 2916 N N . VAL A 1 366 ? -1.352 16.778 -13.534 1.00 86.44 366 VAL A N 1
ATOM 2917 C CA . VAL A 1 366 ? -1.753 15.844 -14.584 1.00 86.44 366 VAL A CA 1
ATOM 2918 C C . VAL A 1 366 ? -0.898 14.596 -14.483 1.00 86.44 366 VAL A C 1
ATOM 2920 O O . VAL A 1 366 ? 0.319 14.666 -14.643 1.00 86.44 366 VAL A O 1
ATOM 2923 N N . LEU A 1 367 ? -1.540 13.453 -14.254 1.00 88.00 367 LEU A N 1
ATOM 2924 C CA . LEU A 1 367 ? -0.936 12.134 -14.377 1.00 88.00 367 LEU A CA 1
ATOM 2925 C C . LEU A 1 367 ? -1.432 11.487 -15.670 1.00 88.00 367 LEU A C 1
ATOM 2927 O O . LEU A 1 367 ? -2.617 11.220 -15.838 1.00 88.00 367 LEU A O 1
ATOM 2931 N N . THR A 1 368 ? -0.519 11.220 -16.597 1.00 91.50 368 THR A N 1
ATOM 2932 C CA . THR A 1 368 ? -0.815 10.488 -17.835 1.00 91.50 368 THR A CA 1
ATOM 2933 C C . THR A 1 368 ? -0.223 9.091 -17.752 1.00 91.50 368 THR A C 1
ATOM 2935 O O . THR A 1 368 ? 0.936 8.933 -17.372 1.00 91.50 368 THR A O 1
ATOM 2938 N N . ILE A 1 369 ? -1.000 8.080 -18.128 1.00 91.25 369 ILE A N 1
ATOM 2939 C CA . ILE A 1 369 ? -0.613 6.671 -18.104 1.00 91.25 369 ILE A CA 1
ATOM 2940 C C . ILE A 1 369 ? -0.773 6.090 -19.508 1.00 91.25 369 ILE A C 1
ATOM 2942 O O . ILE A 1 369 ? -1.778 6.336 -20.177 1.00 91.25 369 ILE A O 1
ATOM 2946 N N . LYS A 1 370 ? 0.214 5.311 -19.942 1.00 92.06 370 LYS A N 1
ATOM 2947 C CA . LYS A 1 370 ? 0.251 4.623 -21.234 1.00 92.06 370 LYS A CA 1
ATOM 2948 C C . LYS A 1 370 ? 0.543 3.144 -21.012 1.00 92.06 370 LYS A C 1
ATOM 2950 O O . LYS A 1 370 ? 1.503 2.816 -20.318 1.00 92.06 370 LYS A O 1
ATOM 2955 N N . TYR A 1 371 ? -0.237 2.271 -21.636 1.00 91.69 371 TYR A N 1
ATOM 2956 C CA . TYR A 1 371 ? -0.033 0.823 -21.606 1.00 91.69 371 TYR A CA 1
ATOM 2957 C C . TYR A 1 371 ? 0.516 0.302 -22.933 1.00 91.69 371 TYR A C 1
ATOM 2959 O O . TYR A 1 371 ? 0.291 0.882 -23.997 1.00 91.69 371 TYR A O 1
ATOM 2967 N N . SER A 1 372 ? 1.197 -0.842 -22.866 1.00 93.25 372 SER A N 1
ATOM 2968 C CA . SER A 1 372 ? 1.728 -1.554 -24.036 1.00 93.25 372 SER A CA 1
ATOM 2969 C C . SER A 1 372 ? 0.676 -2.000 -25.062 1.00 93.25 372 SER A C 1
ATOM 2971 O O . SER A 1 372 ? 1.019 -2.221 -26.220 1.00 93.25 372 SER A O 1
ATOM 2973 N N . ASP A 1 373 ? -0.598 -2.093 -24.670 1.00 90.19 373 ASP A N 1
ATOM 2974 C CA . ASP A 1 373 ? -1.717 -2.409 -25.568 1.00 90.19 373 ASP A CA 1
ATOM 2975 C C . ASP A 1 373 ? -2.238 -1.187 -26.351 1.00 90.19 373 ASP A C 1
ATOM 2977 O O . ASP A 1 373 ? -3.140 -1.317 -27.179 1.00 90.19 373 ASP A O 1
ATOM 2981 N N . GLY A 1 374 ? -1.653 -0.007 -26.118 1.00 88.19 374 GLY A N 1
ATOM 2982 C CA . GLY A 1 374 ? -2.039 1.252 -26.744 1.00 88.19 374 GLY A CA 1
ATOM 2983 C C . GLY A 1 374 ? -3.093 2.040 -25.970 1.00 88.19 374 GLY A C 1
ATOM 2984 O O . GLY A 1 374 ? -3.468 3.120 -26.421 1.00 88.19 374 GLY A O 1
ATOM 2985 N N . THR A 1 375 ? -3.555 1.558 -24.814 1.00 88.88 375 THR A N 1
ATOM 2986 C CA . THR A 1 375 ? -4.536 2.272 -23.991 1.00 88.88 375 THR A CA 1
ATOM 2987 C C . THR A 1 375 ? -3.885 3.423 -23.228 1.00 88.88 375 THR A C 1
ATOM 2989 O O . THR A 1 375 ? -2.807 3.279 -22.642 1.00 88.88 375 THR A O 1
ATOM 2992 N N . TRP A 1 376 ? -4.568 4.570 -23.199 1.00 91.69 376 TRP A N 1
ATOM 2993 C CA . TRP A 1 376 ? -4.139 5.753 -22.462 1.00 91.69 376 TRP A CA 1
ATOM 2994 C C . TRP A 1 376 ? -5.167 6.180 -21.435 1.00 91.69 376 TRP A C 1
ATOM 2996 O O . TRP A 1 376 ? -6.366 6.231 -21.718 1.00 91.69 376 TRP A O 1
ATOM 3006 N N . PHE A 1 377 ? -4.662 6.598 -20.283 1.00 89.81 377 PHE A N 1
ATOM 3007 C CA . PHE A 1 377 ? -5.449 7.201 -19.224 1.00 89.81 377 PHE A CA 1
ATOM 3008 C C . PHE A 1 377 ? -4.826 8.519 -18.806 1.00 89.81 377 PHE A C 1
ATOM 3010 O O . PHE A 1 377 ? -3.612 8.710 -18.881 1.00 89.81 377 PHE A O 1
ATOM 3017 N N . LYS A 1 378 ? -5.672 9.440 -18.373 1.00 90.38 378 LYS A N 1
ATOM 3018 C CA . LYS A 1 378 ? -5.257 10.724 -17.843 1.00 90.38 378 LYS A CA 1
ATOM 3019 C C . LYS A 1 378 ? -6.112 11.049 -16.640 1.00 90.38 378 LYS A C 1
ATOM 3021 O O . LYS A 1 378 ? -7.337 10.977 -16.693 1.00 90.38 378 LYS A O 1
ATOM 3026 N N . GLU A 1 379 ? -5.428 11.398 -15.575 1.00 85.94 379 GLU A N 1
ATOM 3027 C CA . GLU A 1 379 ? -5.985 11.842 -14.317 1.00 85.94 379 GLU A CA 1
ATOM 3028 C C . GLU A 1 379 ? -5.554 13.287 -14.112 1.00 85.94 379 GLU A C 1
ATOM 3030 O O . GLU A 1 379 ? -4.382 13.632 -14.280 1.00 85.94 379 GLU A O 1
ATOM 3035 N N . THR A 1 380 ? -6.530 14.148 -13.856 1.00 84.31 380 THR A N 1
ATOM 3036 C CA . THR A 1 380 ? -6.305 15.572 -13.617 1.00 84.31 380 THR A CA 1
ATOM 3037 C C . THR A 1 380 ? -6.848 15.911 -12.243 1.00 84.31 380 THR A C 1
ATOM 3039 O O . THR A 1 380 ? -8.065 15.912 -12.056 1.00 84.31 380 THR A O 1
ATOM 3042 N N . ASP A 1 381 ? -5.935 16.182 -11.315 1.00 76.81 381 ASP A N 1
ATOM 3043 C CA . ASP A 1 381 ? -6.240 16.605 -9.953 1.00 76.81 381 ASP A CA 1
ATOM 3044 C C . ASP A 1 381 ? -6.256 18.135 -9.898 1.00 76.81 381 ASP A C 1
ATOM 3046 O O . ASP A 1 381 ? -5.262 18.789 -10.232 1.00 76.81 381 ASP A O 1
ATOM 3050 N N . TYR A 1 382 ? -7.381 18.704 -9.478 1.00 71.50 382 TYR A N 1
ATOM 3051 C CA . TYR A 1 382 ? -7.562 20.143 -9.302 1.00 71.50 382 TYR A CA 1
ATOM 3052 C C . TYR A 1 382 ? -7.434 20.541 -7.822 1.00 71.50 382 TYR A C 1
ATOM 3054 O O . TYR A 1 382 ? -7.715 19.741 -6.931 1.00 71.50 382 TYR A O 1
ATOM 3062 N N . ASP A 1 383 ? -7.071 21.800 -7.550 1.00 65.38 383 ASP A N 1
ATOM 3063 C CA . ASP A 1 383 ? -6.960 22.340 -6.175 1.00 65.38 383 ASP A CA 1
ATOM 3064 C C . ASP A 1 383 ? -8.255 22.287 -5.364 1.00 65.38 383 ASP A C 1
ATOM 3066 O O . ASP A 1 383 ? -8.236 22.389 -4.140 1.00 65.38 383 ASP A O 1
ATOM 3070 N N . ASP A 1 384 ? -9.399 22.192 -6.038 1.00 54.84 384 ASP A N 1
ATOM 3071 C CA . ASP A 1 384 ? -10.702 22.091 -5.388 1.00 54.84 384 ASP A CA 1
ATOM 3072 C C . ASP A 1 384 ? -11.044 20.656 -4.949 1.00 54.84 384 ASP A C 1
ATOM 3074 O O . ASP A 1 384 ? -12.150 20.420 -4.459 1.00 54.84 384 ASP A O 1
ATOM 3078 N N . GLY A 1 385 ? -10.105 19.718 -5.113 1.00 57.19 385 GLY A N 1
ATOM 3079 C CA . GLY A 1 385 ? -10.277 18.304 -4.795 1.00 57.19 385 GLY A CA 1
ATOM 3080 C C . GLY A 1 385 ? -11.069 17.534 -5.851 1.00 57.19 385 GLY A C 1
ATOM 3081 O O . GLY A 1 385 ? -11.429 16.385 -5.643 1.00 57.19 385 GLY A O 1
ATOM 3082 N N . ASN A 1 386 ? -11.396 18.130 -6.999 1.00 64.06 386 ASN A N 1
ATOM 3083 C CA . ASN A 1 386 ? -12.001 17.352 -8.070 1.00 64.06 386 ASN A CA 1
ATOM 3084 C C . ASN A 1 386 ? -10.924 16.574 -8.832 1.00 64.06 386 ASN A C 1
ATOM 3086 O O . ASN A 1 386 ? -9.896 17.130 -9.224 1.00 64.06 386 ASN A O 1
ATOM 3090 N N . THR A 1 387 ? -11.213 15.306 -9.124 1.00 72.81 387 THR A N 1
ATOM 3091 C CA . THR A 1 387 ? -10.429 14.492 -10.058 1.00 72.81 387 THR A CA 1
ATOM 3092 C C . THR A 1 387 ? -11.229 14.214 -11.314 1.00 72.81 387 THR A C 1
ATOM 3094 O O . THR A 1 387 ? -12.375 13.760 -11.263 1.00 72.81 387 THR A O 1
ATOM 3097 N N . VAL A 1 388 ? -10.614 14.460 -12.467 1.00 81.38 388 VAL A N 1
ATOM 3098 C CA . VAL A 1 388 ? -11.187 14.105 -13.765 1.00 81.38 388 VAL A CA 1
ATOM 3099 C C . VAL A 1 388 ? -10.397 12.955 -14.375 1.00 81.38 388 VAL A C 1
ATOM 3101 O O . VAL A 1 388 ? -9.180 13.036 -14.533 1.00 81.38 388 VAL A O 1
ATOM 3104 N N . TYR A 1 389 ? -11.126 11.902 -14.744 1.00 85.00 389 TYR A N 1
ATOM 3105 C CA . TYR A 1 389 ? -10.600 10.673 -15.327 1.00 85.00 389 TYR A CA 1
ATOM 3106 C C . TYR A 1 389 ? -10.984 10.562 -16.801 1.00 85.00 389 TYR A C 1
ATOM 3108 O O . TYR A 1 389 ? -12.167 10.469 -17.148 1.00 85.00 389 TYR A O 1
ATOM 3116 N N . GLU A 1 390 ? -9.983 10.537 -17.672 1.00 90.50 390 GLU A N 1
ATOM 3117 C CA . GLU A 1 390 ? -10.175 10.475 -19.117 1.00 90.50 390 GLU A CA 1
ATOM 3118 C C . GLU A 1 390 ? -9.375 9.338 -19.760 1.00 90.50 390 GLU A C 1
ATOM 3120 O O . GLU A 1 390 ? -8.282 8.995 -19.311 1.00 90.50 390 GLU A O 1
ATOM 3125 N N . CYS A 1 391 ? -9.907 8.769 -20.844 1.00 90.06 391 CYS A N 1
ATOM 3126 C CA . CYS A 1 391 ? -9.262 7.731 -21.643 1.00 90.06 391 CYS A CA 1
ATOM 3127 C C . CYS A 1 391 ? -9.120 8.150 -23.105 1.00 90.06 391 CYS A C 1
ATOM 3129 O O . CYS A 1 391 ? -9.925 8.920 -23.645 1.00 90.06 391 CYS A O 1
ATOM 3131 N N . SER A 1 392 ? -8.104 7.593 -23.758 1.00 88.00 392 SER A N 1
ATOM 3132 C CA . SER A 1 392 ? -7.844 7.762 -25.185 1.00 88.00 392 SER A CA 1
ATOM 3133 C C . SER A 1 392 ? -7.230 6.487 -25.775 1.00 88.00 392 SER A C 1
ATOM 3135 O O . SER A 1 392 ? -6.522 5.755 -25.090 1.00 88.00 392 SER A O 1
ATOM 3137 N N . GLU A 1 393 ? -7.478 6.235 -27.061 1.00 83.25 393 GLU A N 1
ATOM 3138 C CA . GLU A 1 393 ? -6.840 5.143 -27.821 1.00 83.25 393 GLU A CA 1
ATOM 3139 C C . GLU A 1 393 ? -5.512 5.576 -28.470 1.00 83.25 393 GLU A C 1
ATOM 3141 O O . GLU A 1 393 ? -4.794 4.758 -29.035 1.00 83.25 393 GLU A O 1
ATOM 3146 N N . SER A 1 394 ? -5.183 6.872 -28.441 1.00 79.38 394 SER A N 1
ATOM 3147 C CA . SER A 1 394 ? -4.026 7.429 -29.162 1.00 79.38 394 SER A CA 1
ATOM 3148 C C . SER A 1 394 ? -3.153 8.359 -28.323 1.00 79.38 394 SER A C 1
ATOM 3150 O O . SER A 1 394 ? -2.152 8.865 -28.835 1.00 79.38 394 SER A O 1
ATOM 3152 N N . GLY A 1 395 ? -3.560 8.681 -27.089 1.00 76.25 395 GLY A N 1
ATOM 3153 C CA . GLY A 1 395 ? -2.884 9.657 -26.219 1.00 76.25 395 GLY A CA 1
ATOM 3154 C C . GLY A 1 395 ? -2.843 11.086 -26.778 1.00 76.25 395 GLY A C 1
ATOM 3155 O O . GLY A 1 395 ? -2.295 11.996 -26.162 1.00 76.25 395 GLY A O 1
ATOM 3156 N N . SER A 1 396 ? -3.422 11.296 -27.960 1.00 73.31 396 SER A N 1
ATOM 3157 C CA . SER A 1 396 ? -3.380 12.521 -28.747 1.00 73.31 396 SER A CA 1
ATOM 3158 C C . SER A 1 396 ? -4.743 12.741 -29.399 1.00 73.31 396 SER A C 1
ATOM 3160 O O . SER A 1 396 ? -5.341 11.816 -29.945 1.00 73.31 396 SER A O 1
ATOM 3162 N N . GLY A 1 397 ? -5.260 13.969 -29.343 1.00 75.19 397 GLY A N 1
ATOM 3163 C CA . GLY A 1 397 ? -6.600 14.283 -29.844 1.00 75.19 397 GLY A CA 1
ATOM 3164 C C . GLY A 1 397 ? -7.671 14.233 -28.753 1.00 75.19 397 GLY A C 1
ATOM 3165 O O . GLY A 1 397 ? -7.495 14.838 -27.697 1.00 75.19 397 GLY A O 1
ATOM 3166 N N . GLN A 1 398 ? -8.815 13.603 -29.037 1.00 80.25 398 GLN A N 1
ATOM 3167 C CA . GLN A 1 398 ? -9.955 13.606 -28.119 1.00 80.25 398 GLN A CA 1
ATOM 3168 C C . GLN A 1 398 ? -9.716 12.669 -26.932 1.00 80.25 398 GLN A C 1
ATOM 3170 O O . GLN A 1 398 ? -9.473 11.474 -27.097 1.00 80.25 398 GLN A O 1
ATOM 3175 N N . TRP A 1 399 ? -9.824 13.246 -25.742 1.00 88.88 399 TRP A N 1
ATOM 3176 C CA . TRP A 1 399 ? -9.945 12.546 -24.474 1.00 88.88 399 TRP A CA 1
ATOM 3177 C C . TRP A 1 399 ? -11.431 12.472 -24.126 1.00 88.88 399 TRP A C 1
ATOM 3179 O O . TRP A 1 399 ? -12.159 13.450 -24.311 1.00 88.88 399 TRP A O 1
ATOM 3189 N N . ASN A 1 400 ? -11.896 11.301 -23.698 1.00 87.19 400 ASN A N 1
ATOM 3190 C CA . ASN A 1 400 ? -13.282 11.095 -23.288 1.00 87.19 400 ASN A CA 1
ATOM 3191 C C . ASN A 1 400 ? -13.317 10.688 -21.820 1.00 87.19 400 ASN A C 1
ATOM 3193 O O . ASN A 1 400 ? -12.394 10.028 -21.352 1.00 87.19 400 ASN A O 1
ATOM 3197 N N . VAL A 1 401 ? -14.398 11.024 -21.114 1.00 84.69 401 VAL A N 1
ATOM 3198 C CA . VAL A 1 401 ? -14.622 10.532 -19.748 1.00 84.69 401 VAL A CA 1
ATOM 3199 C C . VAL A 1 401 ? -14.632 9.003 -19.757 1.00 84.69 401 VAL A C 1
ATOM 3201 O O . VAL A 1 401 ? -15.347 8.389 -20.555 1.00 84.69 401 VAL A O 1
ATOM 3204 N N . CYS A 1 402 ? -13.845 8.392 -18.873 1.00 80.12 402 CYS A N 1
ATOM 3205 C CA . CYS A 1 402 ? -13.764 6.939 -18.760 1.00 80.12 402 CYS A CA 1
ATOM 3206 C C . CYS A 1 402 ? -15.091 6.330 -18.302 1.00 80.12 402 CYS A C 1
ATOM 3208 O O . CYS A 1 402 ? -15.679 6.767 -17.317 1.00 80.12 402 CYS A O 1
ATOM 3210 N N . GLY A 1 403 ? -15.523 5.252 -18.961 1.00 66.81 403 GLY A N 1
ATOM 3211 C CA . GLY A 1 403 ? -16.667 4.447 -18.513 1.00 66.81 403 GLY A CA 1
ATOM 3212 C C . GLY A 1 403 ? -16.346 3.454 -17.385 1.00 66.81 403 GLY A C 1
ATOM 3213 O O . GLY A 1 403 ? -17.264 2.829 -16.865 1.00 66.81 403 GLY A O 1
ATOM 3214 N N . TYR A 1 404 ? -15.068 3.286 -17.027 1.00 62.84 404 TYR A N 1
ATOM 3215 C CA . TYR A 1 404 ? -14.585 2.364 -15.993 1.00 62.84 404 TYR A CA 1
ATOM 3216 C C . TYR A 1 404 ? -13.473 3.017 -15.164 1.00 62.84 404 TYR A C 1
ATOM 3218 O O . TYR A 1 404 ? -12.532 3.574 -15.727 1.00 62.84 404 TYR A O 1
ATOM 3226 N N . GLN A 1 405 ? -13.569 2.913 -13.835 1.00 60.34 405 GLN A N 1
ATOM 3227 C CA . GLN A 1 405 ? -12.614 3.512 -12.890 1.00 60.34 405 GLN A CA 1
ATOM 3228 C C . GLN A 1 405 ? -11.467 2.572 -12.471 1.00 60.34 405 GLN A C 1
ATOM 3230 O O . GLN A 1 405 ? -10.473 3.039 -11.930 1.00 60.34 405 GLN A O 1
ATOM 3235 N N . LEU A 1 406 ? -11.549 1.268 -12.772 1.00 58.16 406 LEU A N 1
ATOM 3236 C CA . LEU A 1 406 ? -10.545 0.271 -12.356 1.00 58.16 406 LEU A CA 1
ATOM 3237 C C . LEU A 1 406 ? -9.121 0.583 -12.844 1.00 58.16 406 LEU A C 1
ATOM 3239 O O . LEU A 1 406 ? -8.158 0.303 -12.144 1.00 58.16 406 LEU A O 1
ATOM 3243 N N . ALA A 1 407 ? -8.974 1.207 -14.015 1.00 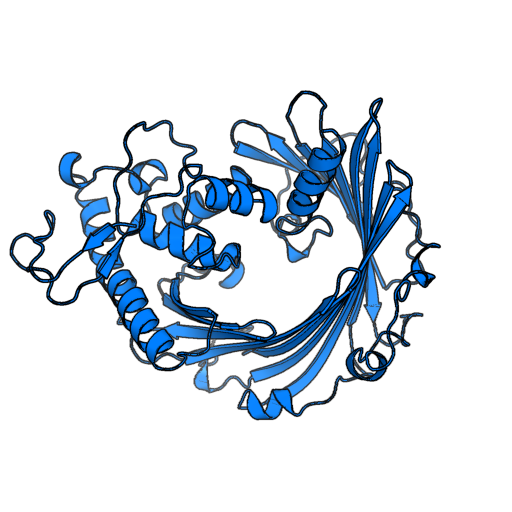56.91 407 ALA A N 1
ATOM 3244 C CA . ALA A 1 407 ? -7.668 1.602 -14.548 1.00 56.91 407 ALA A CA 1
ATOM 3245 C C . ALA A 1 407 ? -6.969 2.709 -13.733 1.00 56.91 407 ALA A C 1
ATOM 3247 O O . ALA A 1 407 ? -5.790 2.986 -13.956 1.00 56.91 407 ALA A O 1
ATOM 3248 N N . PHE A 1 408 ? -7.689 3.339 -12.801 1.00 62.09 408 PHE A N 1
ATOM 3249 C CA . PHE A 1 408 ? -7.185 4.391 -11.927 1.00 62.09 408 PHE A CA 1
ATOM 3250 C C . PHE A 1 408 ? -6.886 3.903 -10.508 1.00 62.09 408 PHE A C 1
ATOM 3252 O O . PHE A 1 408 ? -6.511 4.721 -9.674 1.00 62.09 408 PHE A O 1
ATOM 3259 N N . THR A 1 409 ? -6.988 2.602 -10.222 1.00 63.41 409 THR A N 1
ATOM 3260 C CA . THR A 1 409 ? -6.588 2.082 -8.909 1.00 63.41 409 THR A CA 1
ATOM 3261 C C . THR A 1 409 ? -5.070 1.909 -8.820 1.00 63.41 409 THR A C 1
ATOM 3263 O O . THR A 1 409 ? -4.372 1.720 -9.823 1.00 63.41 409 THR A O 1
ATOM 3266 N N . ASN A 1 410 ? -4.538 1.970 -7.597 1.00 61.59 410 ASN A N 1
ATOM 3267 C CA . ASN A 1 410 ? -3.096 1.981 -7.321 1.00 61.59 410 ASN A CA 1
ATOM 3268 C C . ASN A 1 410 ? -2.314 0.807 -7.913 1.00 61.59 410 ASN A C 1
ATOM 3270 O O . ASN A 1 410 ? -1.136 0.947 -8.232 1.00 61.59 410 ASN A O 1
ATOM 3274 N N . LYS A 1 411 ? -2.965 -0.343 -8.101 1.00 64.56 411 LYS A N 1
ATOM 3275 C CA . LYS A 1 411 ? -2.341 -1.538 -8.679 1.00 64.56 411 LYS A CA 1
ATOM 3276 C C . LYS A 1 411 ? -1.861 -1.312 -10.117 1.00 64.56 411 LYS A C 1
ATOM 3278 O O . LYS A 1 411 ? -0.882 -1.922 -10.556 1.00 64.56 411 LYS A O 1
ATOM 3283 N N . TYR A 1 412 ? -2.537 -0.441 -10.858 1.00 71.56 412 TYR A N 1
ATOM 3284 C CA . TYR A 1 412 ? -2.339 -0.290 -12.296 1.00 71.56 412 TYR A CA 1
ATOM 3285 C C . TYR A 1 412 ? -1.423 0.888 -12.672 1.00 71.56 412 TYR A C 1
ATOM 3287 O O . TYR A 1 412 ? -1.027 1.012 -13.827 1.00 71.56 412 TYR A O 1
ATOM 3295 N N . LYS A 1 413 ? -1.002 1.710 -11.704 1.00 77.38 413 LYS A N 1
ATOM 3296 C CA . LYS A 1 413 ? -0.099 2.854 -11.915 1.00 77.38 413 LYS A CA 1
ATOM 3297 C C . LYS A 1 413 ? 1.294 2.551 -11.360 1.00 77.38 413 LYS A C 1
ATOM 3299 O O . LYS A 1 413 ? 1.407 1.912 -10.319 1.00 77.38 413 LYS A O 1
ATOM 3304 N N . VAL A 1 414 ? 2.346 3.043 -12.020 1.00 84.19 414 VAL A N 1
ATOM 3305 C CA . VAL A 1 414 ? 3.715 3.013 -11.456 1.00 84.19 414 VAL A CA 1
ATOM 3306 C C . VAL A 1 414 ? 3.865 4.130 -10.430 1.00 84.19 414 VAL A C 1
ATOM 3308 O O . VAL A 1 414 ? 4.211 3.908 -9.275 1.00 84.19 414 VAL A O 1
ATOM 3311 N N . LEU A 1 415 ? 3.510 5.348 -10.845 1.00 81.19 415 LEU A N 1
ATOM 3312 C CA . LEU A 1 415 ? 3.392 6.512 -9.973 1.00 81.19 415 LEU A CA 1
ATOM 3313 C C . LEU A 1 415 ? 2.037 6.464 -9.259 1.00 81.19 415 LEU A C 1
ATOM 3315 O O . LEU A 1 415 ? 1.115 7.200 -9.603 1.00 81.19 415 LEU A O 1
ATOM 3319 N N . ASN A 1 416 ? 1.909 5.519 -8.334 1.00 71.94 416 ASN A N 1
ATOM 3320 C CA . ASN A 1 416 ? 0.713 5.316 -7.524 1.00 71.94 416 ASN A CA 1
ATOM 3321 C C . ASN A 1 416 ? 0.623 6.341 -6.373 1.00 71.94 416 ASN A C 1
ATOM 3323 O O . ASN A 1 416 ? 1.523 7.168 -6.181 1.00 71.94 416 ASN A O 1
ATOM 3327 N N . ASP A 1 417 ? -0.455 6.276 -5.599 1.00 60.09 417 ASP A N 1
ATOM 3328 C CA . ASP A 1 417 ? -0.783 7.270 -4.574 1.00 60.09 417 ASP A CA 1
ATOM 3329 C C . ASP A 1 417 ? 0.194 7.275 -3.391 1.00 60.09 417 ASP A C 1
ATOM 3331 O O . ASP A 1 417 ? 0.269 8.268 -2.671 1.00 60.09 417 ASP A O 1
ATOM 3335 N N . THR A 1 418 ? 0.980 6.209 -3.202 1.00 62.66 418 THR A N 1
ATOM 3336 C CA . THR A 1 418 ? 2.031 6.165 -2.175 1.00 62.66 418 THR A CA 1
ATOM 3337 C C . THR A 1 418 ? 3.373 6.663 -2.712 1.00 62.66 418 THR A C 1
ATOM 3339 O O . THR A 1 418 ? 4.098 7.364 -2.014 1.00 62.66 418 THR A O 1
ATOM 3342 N N . ARG A 1 419 ? 3.710 6.366 -3.973 1.00 72.19 419 ARG A N 1
ATOM 3343 C CA . ARG A 1 419 ? 5.000 6.717 -4.594 1.00 72.19 419 ARG A CA 1
ATOM 3344 C C . ARG A 1 419 ? 5.075 8.156 -5.069 1.00 72.19 419 ARG A C 1
ATOM 3346 O O . ARG A 1 419 ? 6.043 8.864 -4.789 1.00 72.19 419 ARG A O 1
ATOM 3353 N N . LEU A 1 420 ? 4.073 8.583 -5.834 1.00 74.25 420 LEU A N 1
ATOM 3354 C CA . LEU A 1 420 ? 4.103 9.868 -6.522 1.00 74.25 420 LEU A CA 1
ATOM 3355 C C . LEU A 1 420 ? 4.333 11.036 -5.547 1.00 74.25 420 LEU A C 1
ATOM 3357 O O . LEU A 1 420 ? 5.097 11.947 -5.874 1.00 74.25 420 LEU A O 1
ATOM 3361 N N . PRO A 1 421 ? 3.743 11.044 -4.345 1.00 70.12 421 PRO A N 1
ATOM 3362 C CA . PRO A 1 421 ? 3.910 12.205 -3.482 1.00 70.12 421 PRO A CA 1
ATOM 3363 C C . PRO A 1 421 ? 5.184 12.200 -2.639 1.00 70.12 421 PRO A C 1
ATOM 3365 O O . PRO A 1 421 ? 5.703 13.286 -2.381 1.00 70.12 421 PRO A O 1
ATOM 3368 N N . VAL A 1 422 ? 5.751 11.029 -2.316 1.00 73.38 422 VAL A N 1
ATOM 3369 C CA . VAL A 1 422 ? 7.132 10.937 -1.803 1.00 73.38 422 VAL A CA 1
ATOM 3370 C C . VAL A 1 422 ? 8.070 11.642 -2.781 1.00 73.38 422 VAL A C 1
ATOM 3372 O O . VAL A 1 422 ? 8.852 12.510 -2.391 1.00 73.38 422 VAL A O 1
ATOM 3375 N N . PHE A 1 423 ? 7.934 11.349 -4.076 1.00 79.62 423 PHE A N 1
ATOM 3376 C CA . PHE A 1 423 ? 8.744 11.989 -5.106 1.00 79.62 423 PHE A CA 1
ATOM 3377 C C . PHE A 1 423 ? 8.449 13.480 -5.282 1.00 79.62 423 PHE A C 1
ATOM 3379 O O . PHE A 1 423 ? 9.381 14.248 -5.509 1.00 79.62 423 PHE A O 1
ATOM 3386 N N . LYS A 1 424 ? 7.201 13.933 -5.115 1.00 76.06 424 LYS A N 1
ATOM 3387 C CA . LYS A 1 424 ? 6.899 15.377 -5.077 1.00 76.06 424 LYS A CA 1
ATOM 3388 C C . LYS A 1 424 ? 7.593 16.073 -3.913 1.00 76.06 424 LYS A C 1
ATOM 3390 O O . LYS A 1 424 ? 8.194 17.125 -4.109 1.00 76.06 424 LYS A O 1
ATOM 3395 N N . ALA A 1 425 ? 7.502 15.506 -2.710 1.00 74.56 425 ALA A N 1
ATOM 3396 C CA . ALA A 1 425 ? 8.125 16.070 -1.518 1.00 74.56 425 ALA A CA 1
ATOM 3397 C C . ALA A 1 425 ? 9.651 16.124 -1.672 1.00 74.56 425 ALA A C 1
ATOM 3399 O O . ALA A 1 425 ? 10.270 17.143 -1.356 1.00 74.56 425 ALA A O 1
ATOM 3400 N N . LEU A 1 426 ? 10.238 15.063 -2.232 1.00 78.38 426 LEU A N 1
ATOM 3401 C CA . LEU A 1 426 ? 11.654 15.010 -2.562 1.00 78.38 426 LEU A CA 1
ATOM 3402 C C . LEU A 1 426 ? 12.027 16.103 -3.577 1.00 78.38 426 LEU A C 1
ATOM 3404 O O . LEU A 1 426 ? 12.910 16.905 -3.290 1.00 78.38 426 LEU A O 1
ATOM 3408 N N . ALA A 1 427 ? 11.304 16.224 -4.692 1.00 78.81 427 ALA A N 1
ATOM 3409 C CA . ALA A 1 427 ? 11.551 17.259 -5.698 1.00 78.81 427 ALA A CA 1
ATOM 3410 C C . ALA A 1 427 ? 11.451 18.687 -5.130 1.00 78.81 427 ALA A C 1
ATOM 3412 O O . ALA A 1 427 ? 12.295 19.536 -5.415 1.00 78.81 427 ALA A O 1
ATOM 3413 N N . ALA A 1 428 ? 10.447 18.953 -4.287 1.00 74.00 428 ALA A N 1
ATOM 3414 C CA . ALA A 1 428 ? 10.260 20.252 -3.641 1.00 74.00 428 ALA A CA 1
ATOM 3415 C C . ALA A 1 428 ? 11.405 20.601 -2.676 1.00 74.00 428 ALA A C 1
ATOM 3417 O O . ALA A 1 428 ? 11.754 21.772 -2.530 1.00 74.00 428 ALA A O 1
ATOM 3418 N N . SER A 1 429 ? 12.013 19.596 -2.035 1.00 73.38 429 SER A N 1
ATOM 3419 C CA . SER A 1 429 ? 13.153 19.800 -1.135 1.00 73.38 429 SER A CA 1
ATOM 3420 C C . SER A 1 429 ? 14.428 20.256 -1.854 1.00 73.38 429 SER A C 1
ATOM 3422 O O . SER A 1 429 ? 15.295 20.844 -1.219 1.00 73.38 429 SER A O 1
ATOM 3424 N N . TRP A 1 430 ? 14.544 20.025 -3.166 1.00 71.69 430 TRP A N 1
ATOM 3425 C CA . TRP A 1 430 ? 15.719 20.411 -3.959 1.00 71.69 430 TRP A CA 1
ATOM 3426 C C . TRP A 1 430 ? 15.655 21.836 -4.503 1.00 71.69 430 TRP A C 1
ATOM 3428 O O . TRP A 1 430 ? 16.663 22.383 -4.945 1.00 71.69 430 TRP A O 1
ATOM 3438 N N . GLN A 1 431 ? 14.456 22.415 -4.531 1.00 62.88 431 GLN A N 1
ATOM 3439 C CA . GLN A 1 431 ? 14.217 23.765 -5.035 1.00 62.88 431 GLN A CA 1
ATOM 3440 C C . GLN A 1 431 ? 14.386 24.840 -3.942 1.00 62.88 431 GLN A C 1
ATOM 3442 O O . GLN A 1 431 ? 14.354 26.030 -4.262 1.00 62.88 431 GLN A O 1
ATOM 3447 N N . GLN A 1 432 ? 14.573 24.433 -2.677 1.00 53.94 432 GLN A N 1
ATOM 3448 C CA . GLN A 1 432 ? 14.876 25.290 -1.517 1.00 53.94 432 GLN A CA 1
ATOM 3449 C C . GLN A 1 432 ? 16.380 25.341 -1.249 1.00 53.94 432 GLN A C 1
ATOM 3451 O O . GLN A 1 432 ? 16.862 26.441 -0.887 1.00 53.94 432 GLN A O 1
#

Secondary structure (DSSP, 8-state):
-EEE-TT---SSSTTS--SS-EEE-PPPTT--SS--SS----HHHHHHHHHHHHHHT--TTTTSSHHHHHHHHHHTT--HHHHHHHHHHHHHHTT--HHHHTS-TTTTT-HHHHHHHHHHHHHHHHHHHHHHHHHHH-TT-SEEEEEEEEPPTTTTTT-----EEEEEEEEETTEEEEEEEEE-TTS-S-EEEEEEEEEEEE-SSEEEEEEEEEEE---STT--GGGPPEEEEEEEEEEEEEESSSSEEEEEEEEEEEEEEEESSHHHHTTPPP-TTSEEEEEEEEEEEEETTTEEEEEEEEEEEETTT-S-GGGSSGGGGGGG--S-SSGGGGGS---TT----TT-SEEEEEEEE--TTS--EEEEEEETTS-EEEEEE-TTS-EEEEEESSSSS--EE-S-SGGGSGGG-SS-TTHHHHHHHHHHHH--

Radius of gyration: 23.2 Å; chains: 1; bounding box: 59×53×64 Å

Foldseek 3Di:
DDKQDFQRADPLHNPDTDHHIADFDWQQPPLDLDPDPAFDGALLSRLLVLVVCVLQVQAPCLPPDNVSVVVSCLQQQPDNLVSVCSLCQSCVLLVHHSVLSGDPCSVVVVVSSSVSRVLSVVQRRVFGVVQVVQCVVCVQFSGWTKHKHDDGCVVVVNDSDPWIKIWIWTHDPFKIWIWIWTAGSVRDDTHTAKIKIKGWDDDPFKIKIKIWMWGFPPPDPDDDSVPTFTWIKIKIKMKGKDDPDLFKIKMKMKIKMFTDDTDDDVVVSVPDAGDLVWIKIKIKMKMWGADPVFGIKIKMKIFIAISVQDPVSVCGRVVVVPPDDDPPPVVVCVVPDRDQPDLDRVRGPKMKMWMWDADPVGDFIWIWMAINVQKIWIWTQGPSNDIFIWIDSHSDDDTDGDPDCPCVAQVNDRCGSRNVSSSVVVSVVSVD

Organism: NCBI:txid190893